Protein AF-A0A2N9HTS5-F1 (afdb_monomer)

Organism: Fagus sylvatica (NCBI:txid28930)

pLDDT: mean 70.41, std 22.9, range [19.31, 98.56]

Nearest PDB structures (foldseek):
  1un8-assembly1_B  TM=7.908E-01  e=9.713E-13  Citrobacter freundii
  3pnl-assembly1_B  TM=9.081E-01  e=1.181E-09  Escherichia coli K-12
  3cr3-assembly1_A  TM=8.955E-01  e=2.548E-07  unclassified
  7w7h-assembly1_A  TM=8.430E-01  e=1.486E-05  Streptococcus suis 05ZYH33
  7w7h-assembly1_B  TM=8.085E-01  e=1.710E-05  Streptococcus suis 05ZYH33

InterPro domains:
  IPR000477 Reverse transcriptase domain [PF00078] (46-147)
  IPR004006 DhaK domain [PF02733] (214-281)
  IPR004006 DhaK domain [PS51481] (187-283)
  IPR004007 DhaL domain [PF02734] (349-524)
  IPR004007 DhaL domain [PS51480] (323-526)
  IPR004007 DhaL domain [SM01120] (349-526)
  IPR036117 DhaL domain superfamily [G3DSA:1.25.40.340] (321-530)
  IPR036117 DhaL domain superfamily [SSF101473] (312-524)
  IPR050861 Dihydroxyacetone Kinase (DAK) [PTHR28629] (215-529)

Foldseek 3Di:
DDDDDDDDDDDVLPVVVLLLVQCVVVVAWWKKKKAQDDQPDPDPPDDDDDPHGDDPLALCVVVVVVVLVVVLVVLQVVCCVVVLFVAGWDQDPVRDTDGDQWDDAPGIIMGIGGLDLSSLLVVVVSVVVSCVVPVGDGDLARMEMETRPDRPPVVSSCVSSVYPYYDPHDDDDPPPPDDDDDDDPCLVVSLVSNVVNDPDDPDAFEKEKEFEAPLAQADLVVSVVSQVVNLCCCCPVVVHHHFHYHTFHPHHNHNHHDIDIHMDGDDPVRVCVLLDADPPPTRPRHNVSDGDGPDPDPDDPPDPPPPDPPQQQADPDADPQLVLQLLLLLLLLVLLLVCLQVLLVLCVLQHVSCLSVLSNQLSVLCVVCVNRFNSQQPLRNLQVSLVSLCVTHDDPLSVL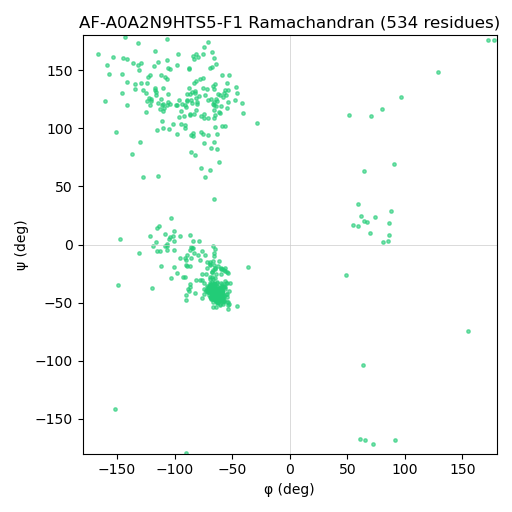SNLLSVQLSVQSVPDPDSDQDLVSSLVSLVSSLVSCCVPVVDDALQQALSLLSVQLSVQLNVCVVVVHDSLVSLLRSLVSLQVSQLCSLVGQHPGDSSVVHDNVSSNVHTRSRSNSNSRSSNSSSVSSCVVPVPPD

Mean predicted aligned error: 19.35 Å

Secondary structure (DSSP, 8-state):
----------HHHHHHHHHHHHHHHHT--EEEEEE----------SS---SS---TT-TTHHHHHHHHHHHHHHHHHHHHHTTSS--EEEEPTTS-EEEE-EEE-SS-EEEEEES-HHHHHHHHHHHHHHHHHHT----GGGEEEEEESS-S-HHHHHHHHT-SEEE-S--TTSSTT------SS-HHHHHHHHHHTS---SS--EEEEE-B-B-SS--HHHHHHHHHHHHHIIIIIS--EEEEE--B-SS--TT-S-B--EEEE--HHHHHHHTS----TT-SS-TT-----S-----PPPP------------SS--HHHHHHHHHHHHHHHHHHHTHHHHHHHHHHHS-S-HHHHHHHHHHHHHHHGGGS-TT-HHHHHHHHHHHHHHH--HHHHHHHHHHHHHHHHHHHT---SS--HHHHHHHHHHHHHHHHHHH---TTSSSTHHHHHHHHHHHHHHHHHT--HHHHHHHHHHHHHHHHHHGGGSPP-SSGGGGS-HHHHTTS--HHHHHHHHHHHHHHHHHHHHHTT--

Solvent-accessible surface area (backbone atoms only — not comparable to full-atom values): 29618 Å² total; per-residue (Å²): 138,83,84,90,83,86,82,88,82,54,68,68,62,45,54,53,44,51,53,52,50,51,37,66,74,67,75,55,57,35,34,35,36,42,36,48,74,67,70,68,46,59,54,69,87,64,104,52,93,77,95,75,53,69,54,94,85,44,53,58,49,67,60,52,45,52,54,53,48,51,54,49,49,54,50,51,53,51,32,30,78,66,67,49,39,69,28,44,75,45,76,48,100,83,77,50,75,47,70,46,43,66,49,86,51,92,65,40,33,40,39,36,34,59,72,41,70,68,37,44,52,44,52,50,49,49,52,53,49,51,28,67,76,68,53,47,58,83,66,46,71,51,32,37,40,37,44,44,68,92,68,76,65,58,67,60,49,34,61,72,63,47,36,78,52,69,48,70,72,78,64,95,75,77,78,78,82,80,80,90,88,89,68,90,85,49,71,71,59,50,54,56,56,50,52,76,74,44,90,82,64,99,61,98,53,47,24,36,41,28,46,39,8,30,18,34,56,40,52,70,68,57,52,51,52,52,45,65,51,47,52,54,46,38,39,71,78,66,66,38,47,59,67,40,72,51,80,48,69,74,57,52,58,72,60,38,63,37,71,46,76,34,55,40,87,40,52,73,70,52,48,54,58,69,52,44,65,45,86,55,94,67,52,88,39,43,77,79,54,69,75,85,72,57,70,77,78,79,81,73,75,77,72,79,77,78,72,73,85,71,75,58,70,53,69,99,67,75,45,76,66,15,50,47,50,50,46,21,51,54,34,17,25,52,42,38,46,72,41,18,67,61,23,19,56,37,16,51,71,40,48,88,33,48,58,11,62,38,48,25,50,22,25,51,41,40,68,71,47,53,83,52,36,47,47,70,38,65,30,59,28,37,39,48,50,20,49,40,25,53,74,63,22,60,73,69,64,17,53,49,52,28,43,29,20,50,33,24,20,56,52,45,61,70,50,93,61,93,68,88,49,68,67,53,54,42,52,15,50,45,42,12,50,54,48,38,32,69,77,66,72,48,57,80,67,24,40,40,38,51,30,4,50,51,46,17,41,52,42,29,47,54,31,54,72,73,65,47,57,64,50,60,23,40,40,56,9,24,53,34,6,41,54,27,11,56,51,24,25,80,38,60,46,74,43,74,65,37,50,81,49,56,71,74,59,37,48,75,39,44,32,39,54,4,45,50,48,16,43,23,49,33,32,18,26,50,45,40,28,74,77,60,59,86,77,126

Radius of gyration: 36.98 Å; Cα contacts (8 Å, |Δi|>4): 814; chains: 1; bounding box: 80×60×96 Å

Structure (mmCIF, N/CA/C/O backbone):
data_AF-A0A2N9HTS5-F1
#
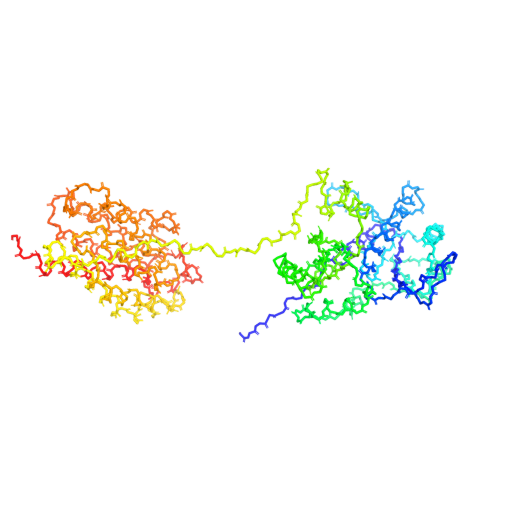_entry.id   AF-A0A2N9HTS5-F1
#
loop_
_atom_site.group_PDB
_atom_site.id
_atom_site.type_symbol
_atom_site.label_atom_id
_atom_site.label_alt_id
_atom_site.label_comp_id
_atom_site.label_asym_id
_atom_site.label_entity_id
_atom_site.label_seq_id
_atom_site.pdbx_PDB_ins_code
_atom_site.Cartn_x
_atom_site.Cartn_y
_atom_site.Cartn_z
_atom_site.occupancy
_atom_site.B_iso_or_equiv
_atom_site.auth_seq_id
_atom_site.auth_comp_id
_atom_site.auth_asym_id
_atom_site.auth_atom_id
_atom_site.pdbx_PDB_model_num
ATOM 1 N N . MET A 1 1 ? -0.034 20.046 -21.349 1.00 21.94 1 MET A N 1
ATOM 2 C CA . MET A 1 1 ? -0.545 18.723 -21.766 1.00 21.94 1 MET A CA 1
ATOM 3 C C . MET A 1 1 ? -0.739 18.780 -23.281 1.00 21.94 1 MET A C 1
ATOM 5 O O . MET A 1 1 ? -1.379 19.745 -23.684 1.00 21.94 1 MET A O 1
ATOM 9 N N . PRO A 1 2 ? -0.237 17.846 -24.115 1.00 30.20 2 PRO A N 1
ATOM 10 C CA . PRO A 1 2 ? 0.604 16.677 -23.808 1.00 30.20 2 PRO A CA 1
ATOM 11 C C . PRO A 1 2 ? 1.909 16.509 -24.653 1.00 30.20 2 PRO A C 1
ATOM 13 O O . PRO A 1 2 ? 1.984 16.982 -25.779 1.00 30.20 2 PRO A O 1
ATOM 16 N N . LEU A 1 3 ? 2.863 15.772 -24.039 1.00 19.31 3 LEU A N 1
ATOM 17 C CA . LEU A 1 3 ? 3.910 14.826 -24.529 1.00 19.31 3 LEU A CA 1
ATOM 18 C C . LEU A 1 3 ? 4.891 15.235 -25.665 1.00 19.31 3 LEU A C 1
ATOM 20 O O . LEU A 1 3 ? 4.472 15.488 -26.782 1.00 19.31 3 LEU A O 1
ATOM 24 N N . LEU A 1 4 ? 6.202 15.415 -25.401 1.00 26.91 4 LEU A N 1
ATOM 25 C CA . LEU A 1 4 ? 7.306 14.432 -25.195 1.00 26.91 4 LEU A CA 1
ATOM 26 C C . LEU A 1 4 ? 7.732 13.683 -26.471 1.00 26.91 4 LEU A C 1
ATOM 28 O O . LEU A 1 4 ? 7.034 12.768 -26.874 1.00 26.91 4 LEU A O 1
ATOM 32 N N . GLU A 1 5 ? 8.939 13.964 -26.982 1.00 22.83 5 GLU A N 1
ATOM 33 C CA . GLU A 1 5 ? 9.781 12.997 -27.711 1.00 22.83 5 GLU A CA 1
ATOM 34 C C . GLU A 1 5 ? 11.263 13.375 -27.512 1.00 22.83 5 GLU A C 1
ATOM 36 O O . GLU A 1 5 ? 11.799 14.294 -28.128 1.00 22.83 5 GLU A O 1
ATOM 41 N N . GLY A 1 6 ? 11.907 12.708 -26.549 1.00 23.67 6 GLY A N 1
ATOM 42 C CA . GLY A 1 6 ? 13.332 12.848 -26.267 1.00 23.67 6 GLY A CA 1
ATOM 43 C C . GLY A 1 6 ? 14.150 12.143 -27.341 1.00 23.67 6 GLY A C 1
ATOM 44 O O . GLY A 1 6 ? 14.166 10.914 -27.402 1.00 23.67 6 GLY A O 1
ATOM 45 N N . GLY A 1 7 ? 14.819 12.932 -28.178 1.00 26.81 7 GLY A N 1
ATOM 46 C CA . GLY A 1 7 ? 15.784 12.449 -29.155 1.00 26.81 7 GLY A CA 1
ATOM 47 C C . GLY A 1 7 ? 17.000 11.848 -28.459 1.00 26.81 7 GLY A C 1
ATOM 48 O O . GLY A 1 7 ? 17.703 12.530 -27.714 1.00 26.81 7 GLY A O 1
ATOM 49 N N . LYS A 1 8 ? 17.259 10.569 -28.718 1.00 32.41 8 LYS A N 1
ATOM 50 C CA . LYS A 1 8 ? 18.563 9.967 -28.481 1.00 32.41 8 LYS A CA 1
ATOM 51 C C . LYS A 1 8 ? 19.318 9.953 -29.810 1.00 32.41 8 LYS A C 1
ATOM 53 O O . LYS A 1 8 ? 19.107 9.116 -30.675 1.00 32.41 8 LYS A O 1
ATOM 58 N N . ILE A 1 9 ? 20.133 10.981 -29.986 1.00 38.44 9 ILE A N 1
ATOM 59 C CA . ILE A 1 9 ? 21.164 11.106 -31.016 1.00 38.44 9 ILE A CA 1
ATOM 60 C C . ILE A 1 9 ? 22.385 11.525 -30.215 1.00 38.44 9 ILE A C 1
ATOM 62 O O . ILE A 1 9 ? 22.515 12.723 -30.027 1.00 38.44 9 ILE A O 1
ATOM 66 N N . LEU A 1 10 ? 23.221 10.640 -29.658 1.00 40.00 10 LEU A N 1
ATOM 67 C CA . LEU A 1 10 ? 24.468 11.147 -29.054 1.00 40.00 10 LEU A CA 1
ATOM 68 C C . LEU A 1 10 ? 25.689 10.215 -29.082 1.00 40.00 10 LEU A C 1
ATOM 70 O O . LEU A 1 10 ? 26.760 10.753 -29.300 1.00 40.00 10 LEU A O 1
ATOM 74 N N . ASP A 1 11 ? 25.632 8.884 -28.968 1.00 35.09 11 ASP A N 1
ATOM 75 C CA . ASP A 1 11 ? 26.874 8.170 -28.580 1.00 35.09 11 ASP A CA 1
ATOM 76 C C . ASP A 1 11 ? 27.893 7.872 -29.705 1.00 35.09 11 ASP A C 1
ATOM 78 O O . ASP A 1 11 ? 29.091 8.067 -29.505 1.00 35.09 11 ASP A O 1
ATOM 82 N N . SER A 1 12 ? 27.485 7.455 -30.910 1.00 37.75 12 SER A N 1
ATOM 83 C CA . SER A 1 12 ? 28.429 7.254 -32.037 1.00 37.75 12 SER A CA 1
ATOM 84 C C . SER A 1 12 ? 28.965 8.565 -32.586 1.00 37.75 12 SER A C 1
ATOM 86 O O . SER A 1 12 ? 30.145 8.659 -32.920 1.00 37.75 12 SER A O 1
ATOM 88 N N . VAL A 1 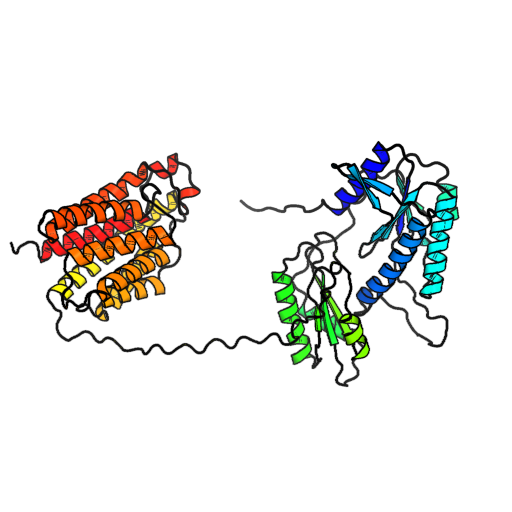13 ? 28.098 9.579 -32.642 1.00 40.84 13 VAL A N 1
ATOM 89 C CA . VAL A 1 13 ? 28.485 10.943 -32.981 1.00 40.84 13 VAL A CA 1
ATOM 90 C C . VAL A 1 13 ? 29.450 11.451 -31.921 1.00 40.84 13 VAL A C 1
ATOM 92 O O . VAL A 1 13 ? 30.480 11.966 -32.315 1.00 40.84 13 VAL A O 1
ATOM 95 N N . LEU A 1 14 ? 29.223 11.228 -30.617 1.00 38.31 14 LEU A N 1
ATOM 96 C CA . LEU A 1 14 ? 30.184 11.615 -29.576 1.00 38.31 14 LEU A CA 1
ATOM 97 C C . LEU A 1 14 ? 31.524 10.901 -29.710 1.00 38.31 14 LEU A C 1
ATOM 99 O O . LEU A 1 14 ? 32.542 11.570 -29.649 1.00 38.31 14 LEU A O 1
ATOM 103 N N . ILE A 1 15 ? 31.551 9.575 -29.870 1.00 45.81 15 ILE A N 1
ATOM 104 C CA . ILE A 1 15 ? 32.814 8.819 -29.908 1.00 45.81 15 ILE A CA 1
ATOM 105 C C . ILE A 1 15 ? 33.624 9.212 -31.141 1.00 45.81 15 ILE A C 1
ATOM 107 O O . ILE A 1 15 ? 34.814 9.497 -31.026 1.00 45.81 15 ILE A O 1
ATOM 111 N N . VAL A 1 16 ? 32.986 9.285 -32.313 1.00 49.00 16 VAL A N 1
ATOM 112 C CA . VAL A 1 16 ? 33.647 9.741 -33.541 1.00 49.00 16 VAL A CA 1
ATOM 113 C C . VAL A 1 16 ? 34.052 11.212 -33.409 1.00 49.00 16 VAL A C 1
ATOM 115 O O . VAL A 1 16 ? 35.166 11.554 -33.782 1.00 49.00 16 VAL A O 1
ATOM 118 N N . ASN A 1 17 ? 33.221 12.069 -32.813 1.00 50.06 17 ASN A N 1
ATOM 119 C CA . ASN A 1 17 ? 33.523 13.486 -32.595 1.00 50.06 17 ASN A CA 1
ATOM 120 C C . ASN A 1 17 ? 34.674 13.694 -31.600 1.00 50.06 17 ASN A C 1
ATOM 122 O O . ASN A 1 17 ? 35.537 14.508 -31.873 1.00 50.06 17 ASN A O 1
ATOM 126 N N . GLU A 1 18 ? 34.761 12.933 -30.509 1.00 52.53 18 GLU A N 1
ATOM 127 C CA . GLU A 1 18 ? 35.892 12.965 -29.569 1.00 52.53 18 GLU A CA 1
ATOM 128 C C . GLU A 1 18 ? 37.174 12.425 -30.216 1.00 52.53 18 GLU A C 1
ATOM 130 O O . GLU A 1 18 ? 38.250 12.986 -30.016 1.00 52.53 18 GLU A O 1
ATOM 135 N N . CYS A 1 19 ? 37.080 11.387 -31.060 1.00 52.00 19 CYS A N 1
ATOM 136 C CA . CYS A 1 19 ? 38.217 10.918 -31.859 1.00 52.00 19 CYS A CA 1
ATOM 137 C C . CYS A 1 19 ? 38.699 12.009 -32.832 1.00 52.00 19 CYS A C 1
ATOM 139 O O . CYS A 1 19 ? 39.893 12.296 -32.892 1.00 52.00 19 CYS A O 1
ATOM 141 N N . LEU A 1 20 ? 37.779 12.646 -33.565 1.00 55.34 20 LEU A N 1
ATOM 142 C CA . LEU A 1 20 ? 38.071 13.712 -34.531 1.00 55.34 20 LEU A CA 1
ATOM 143 C C . LEU A 1 20 ? 38.601 14.983 -33.849 1.00 55.34 20 LEU A C 1
ATOM 145 O O . LEU A 1 20 ? 39.572 15.576 -34.315 1.00 55.34 20 LEU A O 1
ATOM 149 N N . ASP A 1 21 ? 38.009 15.384 -32.728 1.00 51.75 21 ASP A N 1
ATOM 150 C CA . ASP A 1 21 ? 38.405 16.554 -31.943 1.00 51.75 21 ASP A CA 1
ATOM 151 C C . ASP A 1 21 ? 39.772 16.337 -31.271 1.00 51.75 21 ASP A C 1
ATOM 153 O O . ASP A 1 21 ? 40.621 17.231 -31.270 1.00 51.75 21 ASP A O 1
ATOM 157 N N . SER A 1 22 ? 40.064 15.119 -30.798 1.00 53.50 22 SER A N 1
ATOM 158 C CA . SER A 1 22 ? 41.403 14.740 -30.322 1.00 53.50 22 SER A CA 1
ATOM 159 C C . SER A 1 22 ? 42.460 14.843 -31.435 1.00 53.50 22 SER A C 1
ATOM 161 O O . SER A 1 22 ? 43.549 15.381 -31.209 1.00 53.50 22 SER A O 1
ATOM 163 N N . ILE A 1 23 ? 42.126 14.423 -32.663 1.00 53.28 23 ILE A N 1
ATOM 164 C CA . ILE A 1 23 ? 43.003 14.540 -33.841 1.00 53.28 23 ILE A CA 1
ATOM 165 C C . ILE A 1 23 ? 43.274 16.016 -34.165 1.00 53.28 23 ILE A C 1
ATOM 167 O O . ILE A 1 23 ? 44.439 16.419 -34.233 1.00 53.28 23 ILE A O 1
ATOM 171 N N . LEU A 1 24 ? 42.230 16.847 -34.256 1.00 53.59 24 LEU A N 1
ATOM 172 C CA . LEU A 1 24 ? 42.357 18.285 -34.524 1.00 53.59 24 LEU A CA 1
ATOM 173 C C . LEU A 1 24 ? 43.201 19.004 -33.457 1.00 53.59 24 LEU A C 1
ATOM 175 O O . LEU A 1 24 ? 44.058 19.827 -33.790 1.00 53.59 24 LEU A O 1
ATOM 179 N N . LYS A 1 25 ? 43.025 18.652 -32.176 1.00 51.22 25 LYS A N 1
ATOM 180 C CA . LYS A 1 25 ? 43.797 19.210 -31.050 1.00 51.22 25 LYS A CA 1
ATOM 181 C C . LYS A 1 25 ? 45.264 18.765 -31.042 1.00 51.22 25 LYS A C 1
ATOM 183 O O . LYS A 1 25 ? 46.124 19.518 -30.587 1.00 51.22 25 LYS A O 1
ATOM 188 N N . SER A 1 26 ? 45.570 17.574 -31.561 1.00 52.53 26 SER A N 1
ATOM 189 C CA . SER A 1 26 ? 46.931 17.014 -31.607 1.00 52.53 26 SER A CA 1
ATOM 190 C C . SER A 1 26 ? 47.816 17.555 -32.745 1.00 52.53 26 SER A C 1
ATOM 192 O O . SER A 1 26 ? 49.012 17.267 -32.761 1.00 52.53 26 SER A O 1
ATOM 194 N N . ARG A 1 27 ? 47.256 18.331 -33.692 1.00 49.09 27 ARG A N 1
ATOM 195 C CA . ARG A 1 27 ? 47.906 18.778 -34.948 1.00 49.09 27 ARG A CA 1
ATOM 196 C C . ARG A 1 27 ? 48.463 17.639 -35.822 1.00 49.09 27 ARG A C 1
ATOM 198 O O . ARG A 1 27 ? 49.272 17.897 -36.711 1.00 49.09 27 ARG A O 1
ATOM 205 N N . SER A 1 28 ? 48.043 16.396 -35.587 1.00 48.69 28 SER A N 1
ATOM 206 C CA . SER A 1 28 ? 48.378 15.262 -36.450 1.00 48.69 28 SER A CA 1
ATOM 207 C C . SER A 1 28 ? 47.412 15.201 -37.640 1.00 48.69 28 SER A C 1
ATOM 209 O O . SER A 1 28 ? 46.222 15.476 -37.502 1.00 48.69 28 SER A O 1
ATOM 211 N N . LEU A 1 29 ? 47.937 14.905 -38.832 1.00 50.59 29 LEU A N 1
ATOM 212 C CA . LEU A 1 29 ? 47.158 14.789 -40.068 1.00 50.59 29 LEU A CA 1
ATOM 213 C C . LEU A 1 29 ? 46.667 13.341 -40.218 1.00 50.59 29 LEU A C 1
ATOM 215 O O . LEU A 1 29 ? 47.479 12.414 -40.218 1.00 50.59 29 LEU A O 1
ATOM 219 N N . GLY A 1 30 ? 45.353 13.135 -40.335 1.00 53.59 30 GLY A N 1
ATOM 220 C CA . GLY A 1 30 ? 44.742 11.803 -40.348 1.00 53.59 30 GLY A CA 1
ATOM 221 C C . GLY A 1 30 ? 43.744 11.601 -41.486 1.00 53.59 30 GLY A C 1
ATOM 222 O O . GLY A 1 30 ? 43.150 12.547 -41.999 1.00 53.59 30 GLY A O 1
ATOM 223 N N . CYS A 1 31 ? 43.545 10.349 -41.888 1.00 52.56 31 CYS A N 1
ATOM 224 C CA . CYS A 1 31 ? 42.486 9.945 -42.807 1.00 52.56 31 CYS A CA 1
ATOM 225 C C . CYS A 1 31 ? 41.618 8.872 -42.139 1.00 52.56 31 CYS A C 1
ATOM 227 O O . CYS A 1 31 ? 42.100 8.024 -41.390 1.00 52.56 31 CYS A O 1
ATOM 229 N N . CYS A 1 32 ? 40.318 8.907 -42.404 1.00 50.09 32 CYS A N 1
ATOM 230 C CA . CYS A 1 32 ? 39.393 7.849 -42.028 1.00 50.09 32 CYS A CA 1
ATOM 231 C C . CYS A 1 32 ? 38.821 7.256 -43.312 1.00 50.09 32 CYS A C 1
ATOM 233 O O . CYS A 1 32 ? 38.440 7.982 -44.224 1.00 50.09 32 CYS A O 1
ATOM 235 N N . VAL A 1 33 ? 38.764 5.935 -43.415 1.00 53.84 33 VAL A N 1
ATOM 236 C CA . VAL A 1 33 ? 38.045 5.279 -44.508 1.00 53.84 33 VAL A CA 1
ATOM 237 C C . VAL A 1 33 ? 36.769 4.701 -43.943 1.00 53.84 33 VAL A C 1
ATOM 239 O O . VAL A 1 33 ? 36.800 3.844 -43.057 1.00 53.84 33 VAL A O 1
ATOM 242 N N . LYS A 1 34 ? 35.649 5.167 -44.490 1.00 51.81 34 LYS A N 1
ATOM 243 C CA . LYS A 1 34 ? 34.355 4.539 -44.308 1.00 51.81 34 LYS A CA 1
ATOM 244 C C . LYS A 1 34 ? 34.237 3.408 -45.321 1.00 51.81 34 LYS A C 1
ATOM 246 O O . LYS A 1 34 ? 34.198 3.605 -46.536 1.00 51.81 34 LYS A O 1
ATOM 251 N N . LEU A 1 35 ? 34.220 2.199 -44.791 1.00 52.44 35 LEU A N 1
ATOM 252 C CA . LEU A 1 35 ? 34.059 0.970 -45.535 1.00 52.44 35 LEU A CA 1
ATOM 253 C C . LEU A 1 35 ? 32.613 0.494 -45.382 1.00 52.44 35 LEU A C 1
ATOM 255 O O . LEU A 1 35 ? 32.267 -0.108 -44.370 1.00 52.44 35 LEU A O 1
ATOM 259 N N . SER A 1 36 ? 31.786 0.682 -46.406 1.00 41.44 36 SER A N 1
ATOM 260 C CA . SER A 1 36 ? 30.490 0.002 -46.473 1.00 41.44 36 SER A CA 1
ATOM 261 C C . SER A 1 36 ? 30.693 -1.395 -47.069 1.00 41.44 36 SER A C 1
ATOM 263 O O . SER A 1 36 ? 30.777 -1.577 -48.291 1.00 41.44 36 SER A O 1
ATOM 265 N N . LEU A 1 37 ? 30.818 -2.408 -46.204 1.00 40.25 37 LEU A N 1
ATOM 266 C CA . LEU A 1 37 ? 30.937 -3.809 -46.617 1.00 40.25 37 LEU A CA 1
ATOM 267 C C . LEU A 1 37 ? 29.579 -4.328 -47.087 1.00 40.25 37 LEU A C 1
ATOM 269 O O . LEU A 1 37 ? 28.824 -4.944 -46.342 1.00 40.25 37 LEU A O 1
ATOM 273 N N . VAL A 1 38 ? 29.280 -4.139 -48.369 1.00 36.50 38 VAL A N 1
ATOM 274 C CA . VAL A 1 38 ? 28.175 -4.867 -48.993 1.00 36.50 38 VAL A CA 1
ATOM 275 C C . VAL A 1 38 ? 28.703 -6.203 -49.492 1.00 36.50 38 VAL A C 1
ATOM 277 O O . VAL A 1 38 ? 29.476 -6.238 -50.450 1.00 36.50 38 VAL A O 1
ATOM 280 N N . TYR A 1 39 ? 28.253 -7.299 -48.875 1.00 41.16 39 TYR A N 1
ATOM 281 C CA . TYR A 1 39 ? 28.442 -8.670 -49.365 1.00 41.16 39 TYR A CA 1
ATOM 282 C C . TYR A 1 39 ? 27.615 -8.889 -50.640 1.00 41.16 39 TYR A C 1
ATOM 284 O O . TYR A 1 39 ? 26.670 -9.667 -50.680 1.00 41.16 39 TYR A O 1
ATOM 292 N N . ALA A 1 40 ? 27.944 -8.166 -51.704 1.00 31.98 40 ALA A N 1
ATOM 293 C CA . ALA A 1 40 ? 27.515 -8.512 -53.042 1.00 31.98 40 ALA A CA 1
ATOM 294 C C . ALA A 1 40 ? 28.609 -9.414 -53.615 1.00 31.98 40 ALA A C 1
ATOM 296 O O . ALA A 1 40 ? 29.662 -8.932 -54.016 1.00 31.98 40 ALA A O 1
ATOM 297 N N . GLU A 1 41 ? 28.321 -10.716 -53.638 1.00 32.78 41 GLU A N 1
ATOM 298 C CA . GLU A 1 41 ? 29.065 -11.763 -54.352 1.00 32.78 41 GLU A CA 1
ATOM 299 C C . GLU A 1 41 ? 30.206 -12.464 -53.587 1.00 32.78 41 GLU A C 1
ATOM 301 O O . GLU A 1 41 ? 31.378 -12.426 -53.968 1.00 32.78 41 GLU A O 1
ATOM 306 N N . MET A 1 42 ? 29.838 -13.264 -52.578 1.00 33.00 42 MET A N 1
ATOM 307 C CA . MET A 1 42 ? 30.539 -14.536 -52.353 1.00 33.00 42 MET A CA 1
ATOM 308 C C . MET A 1 42 ? 30.320 -15.434 -53.581 1.00 33.00 42 MET A C 1
ATOM 310 O O . MET A 1 42 ? 29.304 -16.119 -53.680 1.00 33.00 42 MET A O 1
ATOM 314 N N . PHE A 1 43 ? 31.254 -15.419 -54.533 1.00 31.75 43 PHE A N 1
ATOM 315 C CA . PHE A 1 43 ? 31.411 -16.523 -55.479 1.00 31.75 43 PHE A CA 1
ATOM 316 C C . PHE A 1 43 ? 32.484 -17.462 -54.924 1.00 31.75 43 PHE A C 1
ATOM 318 O O . PHE A 1 43 ? 33.642 -17.047 -54.854 1.00 31.75 43 PHE A O 1
ATOM 325 N N . PRO A 1 44 ? 32.156 -18.711 -54.552 1.00 32.12 44 PRO A N 1
ATOM 326 C CA . PRO A 1 44 ? 33.186 -19.702 -54.292 1.00 32.12 44 PRO A CA 1
ATOM 327 C C . PRO A 1 44 ? 33.899 -19.987 -55.618 1.00 32.12 44 PRO A C 1
ATOM 329 O O . PRO A 1 44 ? 33.329 -20.576 -56.534 1.00 32.12 44 PRO A O 1
ATOM 332 N N . SER A 1 45 ? 35.145 -19.542 -55.771 1.00 31.16 45 SER A N 1
ATOM 333 C CA . SER A 1 45 ? 35.987 -20.031 -56.862 1.00 31.16 45 SER A CA 1
ATOM 334 C C . SER A 1 45 ? 36.637 -21.347 -56.425 1.00 31.16 45 SER A C 1
ATOM 336 O O . SER A 1 45 ? 37.681 -21.326 -55.777 1.00 31.16 45 SER A O 1
ATOM 338 N N . GLY A 1 46 ? 36.000 -22.476 -56.768 1.00 43.47 46 GLY A N 1
ATOM 339 C CA . GLY A 1 46 ? 36.509 -23.844 -56.567 1.00 43.47 46 GLY A CA 1
ATOM 340 C C . GLY A 1 46 ? 35.539 -24.805 -55.855 1.00 43.47 46 GLY A C 1
ATOM 341 O O . GLY A 1 46 ? 34.754 -24.378 -55.016 1.00 43.47 46 GLY A O 1
ATOM 342 N N . PHE A 1 47 ? 35.628 -26.098 -56.220 1.00 33.03 47 PHE A N 1
ATOM 343 C CA . PHE A 1 47 ? 34.937 -27.332 -55.752 1.00 33.03 47 PHE A CA 1
ATOM 344 C C . PHE A 1 47 ? 33.397 -27.343 -55.612 1.00 33.03 47 PHE A C 1
ATOM 346 O O . PHE A 1 47 ? 32.796 -28.399 -55.790 1.00 33.03 47 PHE A O 1
ATOM 353 N N . PHE A 1 48 ? 32.736 -26.208 -55.383 1.00 31.83 48 PHE A N 1
ATOM 354 C CA . PHE A 1 48 ? 31.278 -26.085 -55.317 1.00 31.83 48 PHE A CA 1
ATOM 355 C C . PHE A 1 48 ? 30.777 -25.085 -56.366 1.00 31.83 48 PHE A C 1
ATOM 357 O O . PHE A 1 48 ? 31.139 -23.911 -56.339 1.00 31.83 48 PHE A O 1
ATOM 364 N N . GLN A 1 49 ? 29.919 -25.533 -57.288 1.00 26.16 49 GLN A N 1
ATOM 365 C CA . GLN A 1 49 ? 29.154 -24.632 -58.155 1.00 26.16 49 GLN A CA 1
ATOM 366 C C . GLN A 1 49 ? 27.928 -24.116 -57.389 1.00 26.16 49 GLN A C 1
ATOM 368 O O . GLN A 1 49 ? 27.048 -24.902 -57.042 1.00 26.16 49 GLN A O 1
ATOM 373 N N . SER A 1 50 ? 27.852 -22.805 -57.137 1.00 35.16 50 SER A N 1
ATOM 374 C CA . SER A 1 50 ? 26.647 -22.152 -56.608 1.00 35.16 50 SER A CA 1
ATOM 375 C C . SER A 1 50 ? 25.952 -21.332 -57.699 1.00 35.16 50 SER A C 1
ATOM 377 O O . SER A 1 50 ? 26.600 -20.719 -58.546 1.00 35.16 50 SER A O 1
ATOM 379 N N . TYR A 1 51 ? 24.615 -21.328 -57.689 1.00 32.84 51 TYR A N 1
ATOM 380 C CA . TYR A 1 51 ? 23.809 -20.672 -58.725 1.00 32.84 51 TYR A CA 1
ATOM 381 C C . TYR A 1 51 ? 23.362 -19.241 -58.348 1.00 32.84 51 TYR A C 1
ATOM 383 O O . TYR A 1 51 ? 22.899 -18.523 -59.233 1.00 32.84 51 TYR A O 1
ATOM 391 N N . ARG A 1 52 ? 23.508 -18.800 -57.077 1.00 34.88 52 ARG A N 1
ATOM 392 C CA . ARG A 1 52 ? 23.258 -17.421 -56.567 1.00 34.88 52 ARG A CA 1
ATOM 393 C C . ARG A 1 52 ? 24.042 -17.150 -55.261 1.00 34.88 52 ARG A C 1
ATOM 395 O O . ARG A 1 52 ? 24.221 -18.074 -54.475 1.00 34.88 52 ARG A O 1
ATOM 402 N N . GLY A 1 53 ? 24.494 -15.909 -55.029 1.00 36.84 53 GLY A N 1
ATOM 403 C CA . GLY A 1 53 ? 25.227 -15.485 -53.815 1.00 36.84 53 GLY A CA 1
ATOM 404 C C . GLY A 1 53 ? 24.334 -15.100 -52.618 1.00 36.84 53 GLY A C 1
ATOM 405 O O . GLY A 1 53 ? 23.145 -14.830 -52.804 1.00 36.84 53 GLY A O 1
ATOM 406 N N . LEU A 1 54 ? 24.922 -15.064 -51.410 1.00 38.81 54 LEU A N 1
ATOM 407 C CA . LEU A 1 54 ? 24.277 -14.665 -50.142 1.00 38.81 54 LEU A CA 1
ATOM 408 C C . LEU A 1 54 ? 23.655 -13.264 -50.251 1.00 38.81 54 LEU A C 1
ATOM 410 O O . LEU A 1 54 ? 24.319 -12.320 -50.679 1.00 38.81 54 LEU A O 1
ATOM 414 N N . ARG A 1 55 ? 22.377 -13.130 -49.883 1.00 39.91 55 ARG A N 1
ATOM 415 C CA . ARG A 1 55 ? 21.649 -11.851 -49.863 1.00 39.91 55 ARG A CA 1
ATOM 416 C C . ARG A 1 55 ? 21.472 -11.372 -48.422 1.00 39.91 55 ARG A C 1
ATOM 418 O O . ARG A 1 55 ? 21.367 -12.183 -47.505 1.00 39.91 55 ARG A O 1
ATOM 425 N N . GLN A 1 56 ? 21.373 -10.052 -48.247 1.00 34.56 56 GLN A N 1
ATOM 426 C CA . GLN A 1 56 ? 20.800 -9.432 -47.045 1.00 34.56 56 GLN A CA 1
ATOM 427 C C . GLN A 1 56 ? 19.477 -10.167 -46.726 1.00 34.56 56 GLN A C 1
ATOM 429 O O . GLN A 1 56 ? 18.732 -10.448 -47.666 1.00 34.56 56 GLN A O 1
ATOM 434 N N . PHE A 1 57 ? 19.223 -10.512 -45.455 1.00 36.62 57 PHE A N 1
ATOM 435 C CA . PHE A 1 57 ? 18.099 -11.346 -44.961 1.00 36.62 57 PHE A CA 1
ATOM 436 C C . PHE A 1 57 ? 18.276 -12.883 -44.957 1.00 36.62 57 PHE A C 1
ATOM 438 O O . PHE A 1 57 ? 17.321 -13.591 -44.641 1.00 36.62 57 PHE A O 1
ATOM 445 N N . ASP A 1 58 ? 19.471 -13.421 -45.227 1.00 44.25 58 ASP A N 1
ATOM 446 C CA . ASP A 1 58 ? 19.760 -14.837 -44.933 1.00 44.25 58 ASP A CA 1
ATOM 447 C C . ASP A 1 58 ? 19.942 -15.056 -43.408 1.00 44.25 58 ASP A C 1
ATOM 449 O O . ASP A 1 58 ? 20.737 -14.334 -42.791 1.00 44.25 58 ASP A O 1
ATOM 453 N N . PRO A 1 59 ? 19.254 -16.033 -42.778 1.00 42.22 59 PRO A N 1
ATOM 454 C CA . PRO A 1 59 ? 19.366 -16.324 -41.343 1.00 42.22 59 PRO A CA 1
ATOM 455 C C . PRO A 1 59 ? 20.795 -16.619 -40.848 1.00 42.22 59 PRO A C 1
ATOM 457 O O . PRO A 1 59 ? 21.068 -16.433 -39.661 1.00 42.22 59 PRO A O 1
ATOM 460 N N . GLN A 1 60 ? 21.720 -17.040 -41.723 1.00 45.91 60 GLN A N 1
ATOM 461 C CA . GLN A 1 60 ? 23.134 -17.276 -41.380 1.00 45.91 60 GLN A CA 1
ATOM 462 C C . GLN A 1 60 ? 24.033 -16.039 -41.562 1.00 45.91 60 GLN A C 1
ATOM 464 O O . GLN A 1 60 ? 25.161 -16.012 -41.059 1.00 45.91 60 GLN A O 1
ATOM 469 N N . SER A 1 61 ? 23.548 -15.000 -42.250 1.00 54.09 61 SER A N 1
ATOM 470 C CA . SER A 1 61 ? 24.330 -13.811 -42.614 1.00 54.09 61 SER A CA 1
ATOM 471 C C . SER A 1 61 ? 24.930 -13.059 -41.416 1.00 54.09 61 SER A C 1
ATOM 473 O O . SER A 1 61 ? 26.079 -12.640 -41.540 1.00 54.09 61 SER A O 1
ATOM 475 N N . PRO A 1 62 ? 24.249 -12.882 -40.262 1.00 51.00 62 PRO A N 1
ATOM 476 C CA . PRO A 1 62 ? 24.811 -12.114 -39.145 1.00 51.00 62 PRO A CA 1
ATOM 477 C C . PRO A 1 62 ? 25.952 -12.832 -38.410 1.00 51.00 62 PRO A C 1
ATOM 479 O O . PRO A 1 62 ? 26.918 -12.198 -37.997 1.00 51.00 62 PRO A O 1
ATOM 482 N N . LEU A 1 63 ? 25.883 -14.160 -38.264 1.00 52.41 63 LEU A N 1
ATOM 483 C CA . LEU A 1 63 ? 26.945 -14.928 -37.605 1.00 52.41 63 LEU A CA 1
ATOM 484 C C . LEU A 1 63 ? 28.178 -15.054 -38.506 1.00 52.41 63 LEU A C 1
ATOM 486 O O . LEU A 1 63 ? 29.302 -14.868 -38.043 1.00 52.41 63 LEU A O 1
ATOM 490 N N . LEU A 1 64 ? 27.967 -15.323 -39.800 1.00 57.66 64 LEU A N 1
ATOM 491 C CA . LEU A 1 64 ? 29.043 -15.295 -40.790 1.00 57.66 64 LEU A CA 1
ATOM 492 C C . LEU A 1 64 ? 29.681 -13.906 -40.852 1.00 57.66 64 LEU A C 1
ATOM 494 O O . LEU A 1 64 ? 30.902 -13.815 -40.886 1.00 57.66 64 LEU A O 1
ATOM 498 N N . PHE A 1 65 ? 28.883 -12.838 -40.775 1.00 58.97 65 PHE A N 1
ATOM 499 C CA . PHE A 1 65 ? 29.387 -11.471 -40.675 1.00 58.97 65 PHE A CA 1
ATOM 500 C C . PHE A 1 65 ? 30.287 -11.283 -39.453 1.00 58.97 65 PHE A C 1
ATOM 502 O O . PHE A 1 65 ? 31.401 -10.806 -39.620 1.00 58.97 65 PHE A O 1
ATOM 509 N N . ILE A 1 66 ? 29.867 -11.712 -38.256 1.00 58.34 66 ILE A N 1
ATOM 510 C CA . ILE A 1 66 ? 30.683 -11.608 -37.033 1.00 58.34 66 ILE A CA 1
ATOM 511 C C . ILE A 1 66 ? 32.008 -12.359 -37.189 1.00 58.34 66 ILE A C 1
ATOM 513 O O . ILE A 1 66 ? 33.058 -11.812 -36.875 1.00 58.34 66 ILE A O 1
ATOM 517 N N . ILE A 1 67 ? 31.984 -13.588 -37.710 1.00 65.06 67 ILE A N 1
ATOM 518 C CA . ILE A 1 67 ? 33.200 -14.393 -37.906 1.00 65.06 67 ILE A CA 1
ATOM 519 C C . ILE A 1 67 ? 34.135 -13.736 -38.931 1.00 65.06 67 ILE A C 1
ATOM 521 O O . ILE A 1 67 ? 35.348 -13.669 -38.727 1.00 65.06 67 ILE A O 1
ATOM 525 N N . VAL A 1 68 ? 33.577 -13.241 -40.036 1.00 68.19 68 VAL A N 1
ATOM 526 C CA . VAL A 1 68 ? 34.331 -12.577 -41.104 1.00 68.19 68 VAL A CA 1
ATOM 527 C C . VAL A 1 68 ? 34.912 -11.247 -40.616 1.00 68.19 68 VAL A C 1
ATOM 529 O O . VAL A 1 68 ? 36.072 -10.945 -40.887 1.00 68.19 68 VAL A O 1
ATOM 532 N N . ILE A 1 69 ? 34.148 -10.469 -39.858 1.00 67.19 69 ILE A N 1
ATOM 533 C CA . ILE A 1 69 ? 34.588 -9.197 -39.289 1.00 67.19 69 ILE A CA 1
ATOM 534 C C . ILE A 1 69 ? 35.610 -9.389 -38.166 1.00 67.19 69 ILE A C 1
ATOM 536 O O . ILE A 1 69 ? 36.578 -8.639 -38.110 1.00 67.19 69 ILE A O 1
ATOM 540 N N . GLU A 1 70 ? 35.479 -10.422 -37.338 1.00 70.56 70 GLU A N 1
ATOM 541 C CA . GLU A 1 70 ? 36.501 -10.803 -36.356 1.00 70.56 70 GLU A CA 1
ATOM 542 C C . GLU A 1 70 ? 37.824 -11.173 -37.051 1.00 70.56 70 GLU A C 1
ATOM 544 O O . GLU A 1 70 ? 38.904 -10.789 -36.602 1.00 70.56 70 GLU A O 1
ATOM 549 N N . ALA A 1 71 ? 37.768 -11.863 -38.197 1.00 72.94 71 ALA A N 1
ATOM 550 C CA . ALA A 1 71 ? 38.962 -12.137 -38.995 1.00 72.94 71 ALA A CA 1
ATOM 551 C C . ALA A 1 71 ? 39.601 -10.851 -39.555 1.00 72.94 71 ALA A C 1
ATOM 553 O O . ALA A 1 71 ? 40.828 -10.734 -39.547 1.00 72.94 71 ALA A O 1
ATOM 554 N N . LEU A 1 72 ? 38.796 -9.877 -40.003 1.00 76.94 72 LEU A N 1
ATOM 555 C CA . LEU A 1 72 ? 39.288 -8.563 -40.437 1.00 76.94 72 LEU A CA 1
ATOM 556 C C . LEU A 1 72 ? 39.926 -7.793 -39.274 1.00 76.94 72 LEU A C 1
ATOM 558 O O . LEU A 1 72 ? 41.033 -7.278 -39.424 1.00 76.94 72 LEU A O 1
ATOM 562 N N . SER A 1 73 ? 39.256 -7.773 -38.120 1.00 76.31 73 SER A N 1
ATOM 563 C CA . SER A 1 73 ? 39.731 -7.140 -36.887 1.00 76.31 73 SER A CA 1
ATOM 564 C C . SER A 1 73 ? 41.119 -7.656 -36.507 1.00 76.31 73 SER A C 1
ATOM 566 O O . SER A 1 73 ? 42.063 -6.877 -36.387 1.00 76.31 73 SER A O 1
ATOM 568 N N . ARG A 1 74 ? 41.314 -8.982 -36.490 1.00 79.38 74 ARG A N 1
ATOM 569 C CA . ARG A 1 74 ? 42.619 -9.597 -36.188 1.00 79.38 74 ARG A CA 1
ATOM 570 C C . ARG A 1 74 ? 43.718 -9.269 -37.195 1.00 79.38 74 ARG A C 1
ATOM 572 O O . ARG A 1 74 ? 44.892 -9.222 -36.825 1.00 79.38 74 ARG A O 1
ATOM 579 N N . LEU A 1 75 ? 43.384 -9.088 -38.474 1.00 79.75 75 LEU A N 1
ATOM 580 C CA . LEU A 1 75 ? 44.367 -8.668 -39.480 1.00 79.75 75 LEU A CA 1
ATOM 581 C C . LEU A 1 75 ? 44.783 -7.209 -39.272 1.00 79.75 75 LEU A C 1
ATOM 583 O O . LEU A 1 75 ? 45.969 -6.900 -39.385 1.00 79.75 75 LEU A O 1
ATOM 587 N N . LEU A 1 76 ? 43.831 -6.339 -38.929 1.00 79.44 76 LEU A N 1
ATOM 588 C CA . LEU A 1 76 ? 44.100 -4.942 -38.596 1.00 79.44 76 LEU A CA 1
ATOM 589 C C . LEU A 1 76 ? 44.920 -4.832 -37.306 1.00 79.44 76 LEU A C 1
ATOM 591 O O . LEU A 1 76 ? 45.926 -4.133 -37.297 1.00 79.44 76 LEU A O 1
ATOM 595 N N . GLU A 1 77 ? 44.585 -5.584 -36.257 1.00 78.00 77 GLU A N 1
ATOM 596 C CA . GLU A 1 77 ? 45.369 -5.644 -35.014 1.00 78.00 77 GLU A CA 1
ATOM 597 C C . GLU A 1 77 ? 46.808 -6.119 -35.247 1.00 78.00 77 GLU A C 1
ATOM 599 O O . GLU A 1 77 ? 47.743 -5.568 -34.670 1.00 78.00 77 GLU A O 1
ATOM 604 N N . ARG A 1 78 ? 47.023 -7.103 -36.132 1.00 80.81 78 ARG A N 1
ATOM 605 C CA . ARG A 1 78 ? 48.377 -7.538 -36.517 1.00 80.81 78 ARG A CA 1
ATOM 606 C C . ARG A 1 78 ? 49.144 -6.466 -37.282 1.00 80.81 78 ARG A C 1
ATOM 608 O O . ARG A 1 78 ? 50.347 -6.334 -37.078 1.00 80.81 78 ARG A O 1
ATOM 615 N N . ALA A 1 79 ? 48.472 -5.715 -38.152 1.00 79.94 79 ALA A N 1
ATOM 616 C CA . ALA A 1 79 ? 49.086 -4.598 -38.861 1.00 79.94 7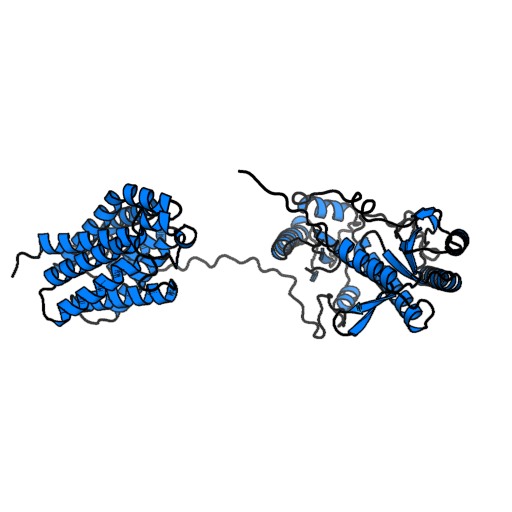9 ALA A CA 1
ATOM 617 C C . ALA A 1 79 ? 49.439 -3.442 -37.908 1.00 79.94 79 ALA A C 1
ATOM 619 O O . ALA A 1 79 ? 50.486 -2.821 -38.077 1.00 79.94 79 ALA A O 1
ATOM 620 N N . VAL A 1 80 ? 48.618 -3.204 -36.879 1.00 79.44 80 VAL A N 1
ATOM 621 C CA . VAL A 1 80 ? 48.902 -2.246 -35.797 1.00 79.44 80 VAL A CA 1
ATOM 622 C C . VAL A 1 80 ? 50.093 -2.713 -34.962 1.00 79.44 80 VAL A C 1
ATOM 624 O O . VAL A 1 80 ? 51.031 -1.954 -34.767 1.00 79.44 80 VAL A O 1
ATOM 627 N N . GLY A 1 81 ? 50.105 -3.975 -34.520 1.00 77.31 81 GLY A N 1
ATOM 628 C CA . GLY A 1 81 ? 51.195 -4.535 -33.711 1.00 77.31 81 GLY A CA 1
ATOM 629 C C . GLY A 1 81 ? 52.538 -4.663 -34.442 1.00 77.31 81 GLY A C 1
ATOM 630 O O . GLY A 1 81 ? 53.558 -4.878 -33.794 1.00 77.31 81 GLY A O 1
ATOM 631 N N . GLY 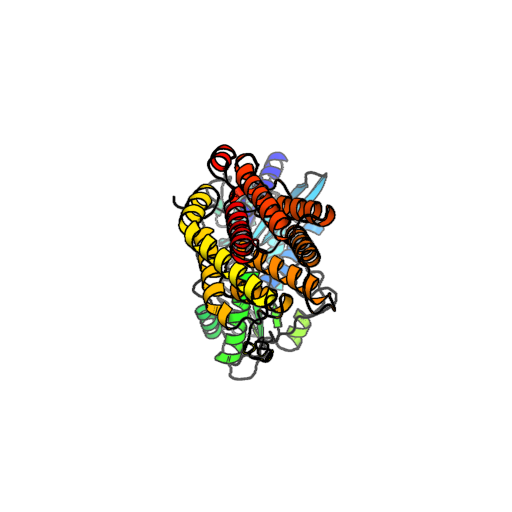A 1 82 ? 52.541 -4.551 -35.774 1.00 79.81 82 GLY A N 1
ATOM 632 C CA . GLY A 1 82 ? 53.741 -4.492 -36.610 1.00 79.81 82 GLY A CA 1
ATOM 633 C C . GLY A 1 82 ? 54.130 -3.081 -37.065 1.00 79.81 82 GLY A C 1
ATOM 634 O O . GLY A 1 82 ? 54.946 -2.971 -37.973 1.00 79.81 82 GLY A O 1
ATOM 635 N N . ASP A 1 83 ? 53.524 -2.030 -36.500 1.00 78.25 83 ASP A N 1
ATOM 636 C CA . ASP A 1 83 ? 53.722 -0.613 -36.858 1.00 78.25 83 ASP A CA 1
ATOM 637 C C . ASP A 1 83 ? 53.401 -0.249 -38.327 1.00 78.25 83 ASP A C 1
ATOM 639 O O . ASP A 1 83 ? 53.744 0.830 -38.808 1.00 78.25 83 ASP A O 1
ATOM 643 N N . PHE A 1 84 ? 52.682 -1.113 -39.053 1.00 76.94 84 PHE A N 1
ATOM 644 C CA . PHE A 1 84 ? 52.279 -0.873 -40.446 1.00 76.94 84 PHE A CA 1
ATOM 645 C C . PHE A 1 84 ? 51.032 0.016 -40.559 1.00 76.94 84 PHE A C 1
ATOM 647 O O . PHE A 1 84 ? 50.871 0.742 -41.543 1.00 76.94 84 PHE A O 1
ATOM 654 N N . LEU A 1 85 ? 50.143 -0.064 -39.561 1.00 77.31 85 LEU A N 1
ATOM 655 C CA . LEU A 1 85 ? 48.918 0.730 -39.423 1.00 77.31 85 LEU A CA 1
ATOM 656 C C . LEU A 1 85 ? 48.780 1.196 -37.965 1.00 77.31 85 LEU A C 1
ATOM 658 O O . LEU A 1 85 ? 48.006 0.606 -37.219 1.00 77.31 85 LEU A O 1
ATOM 662 N N . PRO A 1 86 ? 49.517 2.225 -37.521 1.00 66.06 86 PRO A N 1
ATOM 663 C CA . PRO A 1 86 ? 49.634 2.575 -36.100 1.00 66.06 86 PRO A CA 1
ATOM 664 C C . PRO A 1 86 ? 48.328 3.040 -35.417 1.00 66.06 86 PRO A C 1
ATOM 666 O O . PRO A 1 86 ? 48.326 3.252 -34.207 1.00 66.06 86 PRO A O 1
ATOM 669 N N . GLY A 1 87 ? 47.211 3.167 -36.146 1.00 68.19 87 GLY A N 1
ATOM 670 C CA . GLY A 1 87 ? 45.923 3.626 -35.613 1.00 68.19 87 GLY A CA 1
ATOM 671 C C . GLY A 1 87 ? 45.985 5.050 -35.042 1.00 68.19 87 GLY A C 1
ATOM 672 O O . GLY A 1 87 ? 46.955 5.778 -35.251 1.00 68.19 87 GLY A O 1
ATOM 673 N N . PHE A 1 88 ? 44.949 5.463 -34.308 1.00 66.81 88 PHE A N 1
ATOM 674 C CA . PHE A 1 88 ? 44.919 6.747 -33.601 1.00 66.81 88 PHE A CA 1
ATOM 675 C C . PHE A 1 88 ? 44.953 6.566 -32.092 1.00 66.81 88 PHE A C 1
ATOM 677 O O . PHE A 1 88 ? 44.096 5.907 -31.508 1.00 66.81 88 PHE A O 1
ATOM 684 N N . THR A 1 89 ? 45.920 7.211 -31.448 1.00 61.56 89 THR A N 1
ATOM 685 C CA . THR A 1 89 ? 46.064 7.195 -29.993 1.00 61.56 89 THR A CA 1
ATOM 686 C C . THR A 1 89 ? 45.227 8.298 -29.355 1.00 61.56 89 THR A C 1
ATOM 688 O O . THR A 1 89 ? 45.551 9.479 -29.458 1.00 61.56 89 THR A O 1
ATOM 691 N N . ILE A 1 90 ? 44.185 7.906 -28.632 1.00 58.06 90 ILE A N 1
ATOM 692 C CA . ILE A 1 90 ? 43.346 8.782 -27.818 1.00 58.06 90 ILE A CA 1
ATOM 693 C C . ILE A 1 90 ? 43.948 8.870 -26.418 1.00 58.06 90 ILE A C 1
ATOM 695 O O . ILE A 1 90 ? 44.240 7.852 -25.786 1.00 58.06 90 ILE A O 1
ATOM 699 N N . ARG A 1 91 ? 44.131 10.094 -25.914 1.00 52.50 91 ARG A N 1
ATOM 700 C CA . ARG A 1 91 ? 44.531 10.340 -24.521 1.00 52.50 91 ARG A CA 1
ATOM 701 C C . ARG A 1 91 ? 43.293 10.477 -23.641 1.00 52.50 91 ARG A C 1
ATOM 703 O O . ARG A 1 91 ? 42.509 11.401 -23.828 1.00 52.50 91 ARG A O 1
ATOM 710 N N . GLY A 1 92 ? 43.145 9.580 -22.672 1.00 49.59 92 GLY A N 1
ATOM 711 C CA . GLY A 1 92 ? 42.136 9.678 -21.624 1.00 49.59 92 GLY A CA 1
ATOM 712 C C . GLY A 1 92 ? 42.491 10.722 -20.561 1.00 49.59 92 GLY A C 1
ATOM 713 O O . GLY A 1 92 ? 43.643 11.135 -20.410 1.00 49.59 92 GLY A O 1
ATOM 714 N N . THR A 1 93 ? 41.494 11.111 -19.768 1.00 41.91 93 THR A N 1
ATOM 715 C CA . THR A 1 93 ? 41.567 12.132 -18.704 1.00 41.91 93 THR A CA 1
ATOM 716 C C . THR A 1 93 ? 42.546 11.813 -17.565 1.00 41.91 93 THR A C 1
ATOM 718 O O . THR A 1 93 ? 42.893 12.706 -16.799 1.00 41.91 93 THR A O 1
ATOM 721 N N . LEU A 1 94 ? 43.023 10.567 -17.461 1.00 39.00 94 LEU A N 1
ATOM 722 C CA . LEU A 1 94 ? 43.922 10.082 -16.402 1.00 39.00 94 LEU A CA 1
ATOM 723 C C . LEU A 1 94 ? 45.327 9.703 -16.915 1.00 39.00 94 LEU A C 1
ATOM 725 O O . LEU A 1 94 ? 46.066 9.000 -16.234 1.00 39.00 94 LEU A O 1
ATOM 729 N N . GLY A 1 95 ? 45.704 10.140 -18.122 1.00 45.34 95 GLY A N 1
ATOM 730 C CA . GLY A 1 95 ? 47.015 9.841 -18.715 1.00 45.34 95 GLY A CA 1
ATOM 731 C C . GLY A 1 95 ? 47.131 8.455 -19.364 1.00 45.34 95 GLY A C 1
ATOM 732 O O . GLY A 1 95 ? 48.193 8.118 -19.883 1.00 45.34 95 GLY A O 1
ATOM 733 N N . SER A 1 96 ? 46.053 7.666 -19.388 1.00 43.06 96 SER A N 1
ATOM 734 C CA . SER A 1 96 ? 45.965 6.435 -20.174 1.00 43.06 96 SER A CA 1
ATOM 735 C C . SER A 1 96 ? 45.843 6.753 -21.667 1.00 43.06 96 SER A C 1
ATOM 737 O O . SER A 1 96 ? 45.066 7.615 -22.077 1.00 43.06 96 SER A O 1
ATOM 739 N N . THR A 1 97 ? 46.619 6.059 -22.497 1.00 51.59 97 THR A N 1
ATOM 740 C CA . THR A 1 97 ? 46.542 6.144 -23.961 1.00 51.59 97 THR A CA 1
ATOM 741 C C . THR A 1 97 ? 45.870 4.897 -24.521 1.00 51.59 97 THR A C 1
ATOM 743 O O . THR A 1 97 ? 46.290 3.790 -24.193 1.00 51.59 97 THR A O 1
ATOM 746 N N . MET A 1 98 ? 44.859 5.063 -25.373 1.00 57.53 98 MET A N 1
ATOM 747 C CA . MET A 1 98 ? 44.188 3.968 -26.077 1.00 57.53 98 MET A CA 1
ATOM 748 C C . MET A 1 98 ? 44.314 4.171 -27.583 1.00 57.53 98 MET A C 1
ATOM 750 O O . MET A 1 98 ? 43.929 5.220 -28.089 1.00 57.53 98 MET A O 1
ATOM 754 N N . THR A 1 99 ? 44.831 3.177 -28.300 1.00 64.00 99 THR A N 1
ATOM 755 C CA . THR A 1 99 ? 44.955 3.226 -29.760 1.00 64.00 99 THR A CA 1
ATOM 756 C C . THR A 1 99 ? 43.735 2.585 -30.412 1.00 64.00 99 THR A C 1
ATOM 758 O O . THR A 1 99 ? 43.462 1.409 -30.187 1.00 64.00 99 THR A O 1
ATOM 761 N N . ILE A 1 100 ? 43.007 3.349 -31.226 1.00 67.00 100 ILE A N 1
ATOM 762 C CA . ILE A 1 100 ? 41.880 2.873 -32.031 1.00 67.00 100 ILE A CA 1
ATOM 763 C C . ILE A 1 100 ? 42.333 2.739 -33.483 1.00 67.00 100 ILE A C 1
ATOM 765 O O . ILE A 1 100 ? 42.736 3.718 -34.105 1.00 67.00 100 ILE A O 1
ATOM 769 N N . SER A 1 101 ? 42.245 1.533 -34.038 1.00 70.06 101 SER A N 1
ATOM 770 C CA . SER A 1 101 ? 42.547 1.268 -35.452 1.00 70.06 101 SER A CA 1
ATOM 771 C C . SER A 1 101 ? 41.294 1.105 -36.312 1.00 70.06 101 SER A C 1
ATOM 773 O O . SER A 1 101 ? 41.321 1.425 -37.498 1.00 70.06 101 SER A O 1
ATOM 775 N N . HIS A 1 102 ? 40.186 0.631 -35.737 1.00 69.56 102 HIS A N 1
ATOM 776 C CA . HIS A 1 102 ? 38.931 0.437 -36.457 1.00 69.56 102 HIS A CA 1
ATOM 777 C C . HIS A 1 102 ? 37.711 0.394 -35.522 1.00 69.56 102 HIS A C 1
ATOM 779 O O . HIS A 1 102 ? 37.830 0.049 -34.348 1.00 69.56 102 HIS A O 1
ATOM 785 N N . LEU A 1 103 ? 36.537 0.745 -36.054 1.00 63.97 103 LEU A N 1
ATOM 786 C CA . LEU A 1 103 ? 35.225 0.630 -35.410 1.00 63.97 103 LEU A CA 1
ATOM 787 C C . LEU A 1 103 ? 34.271 -0.120 -36.343 1.00 63.97 103 LEU A C 1
ATOM 789 O O . LEU A 1 103 ? 34.196 0.179 -37.535 1.00 63.97 103 LEU A O 1
ATOM 793 N N . LEU A 1 104 ? 33.544 -1.090 -35.799 1.00 60.50 104 LEU A N 1
ATOM 794 C CA . LEU A 1 104 ? 32.697 -2.007 -36.559 1.00 60.50 104 LEU A CA 1
ATOM 795 C C . LEU A 1 104 ? 31.221 -1.714 -36.270 1.00 60.50 104 LEU A C 1
ATOM 797 O O . LEU A 1 104 ? 30.785 -1.833 -35.126 1.00 60.50 104 LEU A O 1
ATOM 801 N N . PHE A 1 105 ? 30.458 -1.361 -37.303 1.00 56.00 105 PHE A N 1
ATOM 802 C CA . PHE A 1 105 ? 29.004 -1.200 -37.269 1.00 56.00 105 PHE A CA 1
ATOM 803 C C . PHE A 1 105 ? 28.330 -2.209 -38.212 1.00 56.00 105 PHE A C 1
ATOM 805 O O . PHE A 1 105 ? 28.982 -2.839 -39.045 1.00 56.00 105 PHE A O 1
ATOM 812 N N . LEU A 1 106 ? 27.009 -2.361 -38.068 1.00 48.06 106 LEU A N 1
ATOM 813 C CA . LEU A 1 106 ? 26.179 -3.290 -38.848 1.00 48.06 106 LEU A CA 1
ATOM 814 C C . LEU A 1 106 ? 26.321 -3.108 -40.368 1.00 48.06 106 LEU A C 1
ATOM 816 O O . LEU A 1 106 ? 26.431 -4.100 -41.084 1.00 48.06 106 LEU A O 1
ATOM 820 N N . ASP A 1 107 ? 26.355 -1.859 -40.837 1.00 49.31 107 ASP A N 1
ATOM 821 C CA . ASP A 1 107 ? 26.430 -1.534 -42.268 1.00 49.31 107 ASP A CA 1
ATOM 822 C C . ASP A 1 107 ? 27.772 -0.896 -42.679 1.00 49.31 107 ASP A C 1
ATOM 824 O O . ASP A 1 107 ? 28.141 -0.928 -43.856 1.00 49.31 107 ASP A O 1
ATOM 828 N N . ASP A 1 108 ? 28.536 -0.368 -41.715 1.00 57.03 108 ASP A N 1
ATOM 829 C CA . ASP A 1 108 ? 29.745 0.422 -41.955 1.00 57.03 108 ASP A CA 1
ATOM 830 C C . ASP A 1 108 ? 30.906 -0.005 -41.046 1.00 57.03 108 ASP A C 1
ATOM 832 O O . ASP A 1 108 ? 30.757 -0.237 -39.853 1.00 57.03 108 ASP A O 1
ATOM 836 N N . THR A 1 109 ? 32.109 -0.075 -41.596 1.00 64.12 109 THR A N 1
ATOM 837 C CA . THR A 1 109 ? 33.355 -0.258 -40.850 1.00 64.12 109 THR A CA 1
ATOM 838 C C . THR A 1 109 ? 34.194 0.999 -41.018 1.00 64.12 109 THR A C 1
ATOM 840 O O . THR A 1 109 ? 34.504 1.397 -42.136 1.00 64.12 109 THR A O 1
ATOM 843 N N . LEU A 1 110 ? 34.557 1.654 -39.921 1.00 66.25 110 LEU A N 1
ATOM 844 C CA . LEU A 1 110 ? 35.459 2.802 -39.955 1.00 66.25 110 LEU A CA 1
ATOM 845 C C . LEU A 1 110 ? 36.870 2.314 -39.668 1.00 66.25 110 LEU A C 1
ATOM 847 O O . LEU A 1 110 ? 37.094 1.678 -38.643 1.00 66.25 110 LEU A O 1
ATOM 851 N N . ILE A 1 111 ? 37.814 2.605 -40.558 1.00 71.25 111 ILE A N 1
ATOM 852 C CA . ILE A 1 111 ? 39.229 2.284 -40.361 1.00 71.25 111 ILE A CA 1
ATOM 853 C C . ILE A 1 111 ? 40.016 3.582 -40.283 1.00 71.25 111 ILE A C 1
ATOM 855 O O . ILE A 1 111 ? 39.886 4.470 -41.126 1.00 71.25 111 ILE A O 1
ATOM 859 N N . PHE A 1 112 ? 40.843 3.658 -39.255 1.00 72.50 112 PHE A N 1
ATOM 860 C CA . PHE A 1 112 ? 41.559 4.840 -38.824 1.00 72.50 112 PHE A CA 1
ATOM 861 C C . PHE A 1 112 ? 43.056 4.672 -39.103 1.00 72.50 112 PHE A C 1
ATOM 863 O O . PHE A 1 112 ? 43.674 3.732 -38.602 1.00 72.50 112 PHE A O 1
ATOM 870 N N . TYR A 1 113 ? 43.643 5.562 -39.908 1.00 71.62 113 TYR A N 1
ATOM 871 C CA . TYR A 1 113 ? 45.067 5.512 -40.256 1.00 71.62 113 TYR A CA 1
ATOM 872 C C . TYR A 1 113 ? 45.625 6.904 -40.608 1.00 71.62 113 TYR A C 1
ATOM 874 O O . TYR A 1 113 ? 44.891 7.851 -40.891 1.00 71.62 113 TYR A O 1
ATOM 882 N N . GLY A 1 114 ? 46.947 7.057 -40.568 1.00 69.50 114 GLY A N 1
ATOM 883 C CA . GLY A 1 114 ? 47.615 8.320 -40.886 1.00 69.50 114 GLY A CA 1
ATOM 884 C C . GLY A 1 114 ? 47.493 8.699 -42.364 1.00 69.50 114 GLY A C 1
ATOM 885 O O . GLY A 1 114 ? 47.388 7.834 -43.231 1.00 69.50 114 GLY A O 1
ATOM 886 N N . ALA A 1 115 ? 47.543 9.997 -42.670 1.00 66.69 115 ALA A N 1
ATOM 887 C CA . ALA A 1 115 ? 47.542 10.510 -44.045 1.00 66.69 115 ALA A CA 1
ATOM 888 C C . ALA A 1 115 ? 48.898 10.281 -44.757 1.00 66.69 115 ALA A C 1
ATOM 890 O O . ALA A 1 115 ? 49.564 11.225 -45.172 1.00 66.69 115 ALA A O 1
ATOM 891 N N . ASP A 1 116 ? 49.323 9.020 -44.852 1.00 74.06 116 ASP A N 1
ATOM 892 C CA . ASP A 1 116 ? 50.588 8.575 -45.440 1.00 74.06 116 ASP A CA 1
ATOM 893 C C . ASP A 1 116 ? 50.311 7.549 -46.559 1.00 74.06 116 ASP A C 1
ATOM 895 O O . ASP A 1 116 ? 49.670 6.519 -46.302 1.00 74.06 116 ASP A O 1
ATOM 899 N N . PRO A 1 117 ? 50.789 7.785 -47.798 1.00 71.88 117 PRO A N 1
ATOM 900 C CA . PRO A 1 117 ? 50.662 6.835 -48.900 1.00 71.88 117 PRO A CA 1
ATOM 901 C C . PRO A 1 117 ? 51.161 5.419 -48.578 1.00 71.88 117 PRO A C 1
ATOM 903 O O . PRO A 1 117 ? 50.574 4.453 -49.068 1.00 71.88 117 PRO A O 1
ATOM 906 N N . GLU A 1 118 ? 52.197 5.259 -47.745 1.00 76.62 118 GLU A N 1
ATOM 907 C CA . GLU A 1 118 ? 52.683 3.929 -47.345 1.00 76.62 118 GLU A CA 1
ATOM 908 C C . GLU A 1 118 ? 51.661 3.184 -46.474 1.00 76.62 118 GLU A C 1
ATOM 910 O O . GLU A 1 118 ? 51.409 1.995 -46.683 1.00 76.62 118 GLU A O 1
ATOM 915 N N . GLN A 1 119 ? 50.977 3.879 -45.560 1.00 75.94 119 GLN A N 1
ATOM 916 C CA . GLN A 1 119 ? 49.919 3.282 -44.737 1.00 75.94 119 GLN A CA 1
ATOM 917 C C . GLN A 1 119 ? 48.714 2.854 -45.581 1.00 75.94 119 GLN A C 1
ATOM 919 O O . GLN A 1 119 ? 48.145 1.786 -45.350 1.00 75.94 119 GLN A O 1
ATOM 924 N N . VAL A 1 120 ? 48.371 3.613 -46.627 1.00 75.06 120 VAL A N 1
ATOM 925 C CA . VAL A 1 120 ? 47.332 3.205 -47.591 1.00 75.06 120 VAL A CA 1
ATOM 926 C C . VAL A 1 120 ? 47.729 1.918 -48.319 1.00 75.06 120 VAL A C 1
ATOM 928 O O . VAL A 1 120 ? 46.884 1.041 -48.525 1.00 75.06 120 VAL A O 1
ATOM 931 N N . ARG A 1 121 ? 49.011 1.749 -48.677 1.00 78.94 121 ARG A N 1
ATOM 932 C CA . ARG A 1 121 ? 49.503 0.498 -49.282 1.00 78.94 121 ARG A CA 1
ATOM 933 C C . ARG A 1 121 ? 49.427 -0.675 -48.310 1.00 78.94 121 ARG A C 1
ATOM 935 O O . ARG A 1 121 ? 49.001 -1.756 -48.722 1.00 78.94 121 ARG A O 1
ATOM 942 N N . HIS A 1 122 ? 49.758 -0.474 -47.035 1.00 81.19 122 HIS A N 1
ATOM 943 C CA . HIS A 1 122 ? 49.597 -1.505 -46.005 1.00 81.19 122 HIS A CA 1
ATOM 944 C C . HIS A 1 122 ? 48.129 -1.889 -45.796 1.00 81.19 122 HIS A C 1
ATOM 946 O O . HIS A 1 122 ? 47.809 -3.078 -45.783 1.00 81.19 122 HIS A O 1
ATOM 952 N N . LEU A 1 123 ? 47.219 -0.913 -45.732 1.00 80.00 123 LEU A N 1
ATOM 953 C CA . LEU A 1 123 ? 45.777 -1.152 -45.631 1.00 80.00 123 LEU A CA 1
ATOM 954 C C . LEU A 1 123 ? 45.245 -1.934 -46.841 1.00 80.00 123 LEU A C 1
ATOM 956 O O . LEU A 1 123 ? 44.507 -2.910 -46.693 1.00 80.00 123 LEU A O 1
ATOM 960 N N . LYS A 1 124 ? 45.686 -1.575 -48.050 1.00 78.56 124 LYS A N 1
ATOM 961 C CA . LYS A 1 124 ? 45.388 -2.336 -49.268 1.00 78.56 124 LYS A CA 1
ATOM 962 C C . LYS A 1 124 ? 45.925 -3.767 -49.186 1.00 78.56 124 LYS A C 1
ATOM 964 O O . LYS A 1 124 ? 45.230 -4.699 -49.585 1.00 78.56 124 LYS A O 1
ATOM 969 N N . GLY A 1 125 ? 47.121 -3.956 -48.629 1.00 80.25 125 GLY A N 1
ATOM 970 C CA . GLY A 1 125 ? 47.700 -5.267 -48.338 1.00 80.25 125 GLY A CA 1
ATOM 971 C C . GLY A 1 125 ? 46.840 -6.099 -47.383 1.00 80.25 125 GLY A C 1
ATOM 972 O O . GLY A 1 125 ? 46.575 -7.266 -47.672 1.00 80.25 125 GLY A O 1
ATOM 973 N N . VAL A 1 126 ? 46.331 -5.498 -46.302 1.00 82.00 126 VAL A N 1
ATOM 974 C CA . VAL A 1 126 ? 45.390 -6.144 -45.369 1.00 82.00 126 VAL A CA 1
ATOM 975 C C . VAL A 1 126 ? 44.139 -6.617 -46.105 1.00 82.00 126 VAL A C 1
ATOM 977 O O . VAL A 1 126 ? 43.742 -7.769 -45.943 1.00 82.00 126 VAL A O 1
ATOM 980 N N . PHE A 1 127 ? 43.560 -5.793 -46.982 1.00 78.44 127 PHE A N 1
ATOM 981 C CA . PHE A 1 127 ? 42.400 -6.197 -47.781 1.00 78.44 127 PHE A CA 1
ATOM 982 C C . PHE A 1 127 ? 42.711 -7.305 -48.788 1.00 78.44 127 PHE A C 1
ATOM 984 O O . PHE A 1 127 ? 41.880 -8.186 -48.992 1.00 78.44 127 PHE A O 1
ATOM 991 N N . VAL A 1 128 ? 43.899 -7.308 -49.398 1.00 78.62 128 VAL A N 1
ATOM 992 C CA . VAL A 1 128 ? 44.342 -8.395 -50.286 1.00 78.62 128 VAL A CA 1
ATOM 993 C C . VAL A 1 128 ? 44.469 -9.712 -49.516 1.00 78.62 128 VAL A C 1
ATOM 995 O O . VAL A 1 128 ? 43.982 -10.739 -49.987 1.00 78.62 128 VAL A O 1
ATOM 998 N N . TRP A 1 129 ? 45.053 -9.690 -48.317 1.00 76.94 129 TRP A N 1
ATOM 999 C CA . TRP A 1 129 ? 45.156 -10.871 -47.455 1.00 76.94 129 TRP A CA 1
ATOM 1000 C C . TRP A 1 129 ? 43.801 -11.339 -46.935 1.00 76.94 129 TRP A C 1
ATOM 1002 O O . TRP A 1 129 ? 43.507 -12.531 -46.972 1.00 76.94 129 TRP A O 1
ATOM 1012 N N . PHE A 1 130 ? 42.948 -10.409 -46.518 1.00 76.00 130 PHE A N 1
ATOM 1013 C CA . PHE A 1 130 ? 41.577 -10.688 -46.106 1.00 76.00 130 PHE A CA 1
ATOM 1014 C C . PHE A 1 130 ? 40.777 -11.359 -47.232 1.00 76.00 130 PHE A C 1
ATOM 1016 O O . PHE A 1 130 ? 40.114 -12.376 -47.024 1.00 76.00 130 PHE A O 1
ATOM 1023 N N . ARG A 1 131 ? 40.928 -10.849 -48.461 1.00 70.06 131 ARG A N 1
ATOM 1024 C CA . ARG A 1 131 ? 40.356 -11.423 -49.682 1.00 70.06 131 ARG A CA 1
ATOM 1025 C C . ARG A 1 131 ? 40.858 -12.846 -49.937 1.00 70.06 131 ARG A C 1
ATOM 1027 O O . ARG A 1 131 ? 40.060 -13.717 -50.271 1.00 70.06 131 ARG A O 1
ATOM 1034 N N . ALA A 1 132 ? 42.162 -13.075 -49.790 1.00 68.69 132 ALA A N 1
ATOM 1035 C CA . ALA A 1 132 ? 42.786 -14.375 -50.021 1.00 68.69 132 ALA A CA 1
ATOM 1036 C C . ALA A 1 132 ? 42.379 -15.421 -48.969 1.00 68.69 132 ALA A C 1
ATOM 1038 O O . ALA A 1 132 ? 42.132 -16.569 -49.324 1.00 68.69 132 ALA A O 1
ATOM 1039 N N . LEU A 1 133 ? 42.271 -15.023 -47.697 1.00 65.19 133 LEU A N 1
ATOM 1040 C CA . LEU A 1 133 ? 41.919 -15.911 -46.584 1.00 65.19 133 LEU A CA 1
ATOM 1041 C C . LEU A 1 133 ? 40.458 -16.367 -46.621 1.00 65.19 133 LEU A C 1
ATOM 1043 O O . LEU A 1 133 ? 40.169 -17.506 -46.270 1.00 65.19 133 LEU A O 1
ATOM 1047 N N . LEU A 1 134 ? 39.546 -15.484 -47.034 1.00 64.25 134 LEU A N 1
ATOM 1048 C CA . LEU A 1 134 ? 38.103 -15.744 -46.982 1.00 64.25 134 LEU A CA 1
ATOM 1049 C C . LEU A 1 134 ? 37.465 -15.969 -48.360 1.00 64.25 134 LEU A C 1
ATOM 1051 O O . LEU A 1 134 ? 36.262 -16.200 -48.449 1.00 64.25 134 LEU A O 1
ATOM 1055 N N . GLY A 1 135 ? 38.247 -15.888 -49.442 1.00 59.47 135 GLY A N 1
ATOM 1056 C CA . GLY A 1 135 ? 37.763 -16.077 -50.814 1.00 59.47 135 GLY A CA 1
ATOM 1057 C C . GLY A 1 135 ? 36.756 -15.016 -51.275 1.00 59.47 135 GLY A C 1
ATOM 1058 O O . GLY A 1 135 ? 35.984 -15.256 -52.202 1.00 59.47 135 GLY A O 1
ATOM 1059 N N . LEU A 1 136 ? 36.727 -13.851 -50.623 1.00 59.41 136 LEU A N 1
ATOM 1060 C CA . LEU A 1 136 ? 35.742 -12.798 -50.880 1.00 59.41 136 LEU A CA 1
ATOM 1061 C C . LEU A 1 136 ? 36.131 -11.940 -52.095 1.00 59.41 136 LEU A C 1
ATOM 1063 O O . LEU A 1 136 ? 37.277 -11.937 -52.541 1.00 59.41 136 LEU A O 1
ATOM 1067 N N . LYS A 1 137 ? 35.186 -11.171 -52.643 1.00 54.22 137 LYS A N 1
ATOM 1068 C CA . LYS A 1 137 ? 35.477 -10.054 -53.556 1.00 54.22 137 LYS A CA 1
ATOM 1069 C C . LYS A 1 137 ? 35.095 -8.755 -52.858 1.00 54.22 137 LYS A C 1
ATOM 1071 O O . LYS A 1 137 ? 33.936 -8.538 -52.536 1.00 54.22 137 LYS A O 1
ATOM 1076 N N . ILE A 1 138 ? 36.079 -7.896 -52.618 1.00 62.56 138 ILE A N 1
ATOM 1077 C CA . ILE A 1 138 ? 35.866 -6.590 -51.991 1.00 62.56 138 ILE A CA 1
ATOM 1078 C C . ILE A 1 138 ? 35.575 -5.571 -53.095 1.00 62.56 138 ILE A C 1
ATOM 1080 O O . ILE A 1 138 ? 36.372 -5.420 -54.024 1.00 62.56 138 ILE A O 1
ATOM 1084 N N . ASN A 1 139 ? 34.442 -4.874 -53.004 1.00 60.31 139 ASN A N 1
ATOM 1085 C CA . ASN A 1 139 ? 34.093 -3.817 -53.949 1.00 60.31 139 ASN A CA 1
ATOM 1086 C C . ASN A 1 139 ? 34.714 -2.484 -53.513 1.00 60.31 139 ASN A C 1
ATOM 1088 O O . ASN A 1 139 ? 34.118 -1.736 -52.741 1.00 60.31 139 ASN A O 1
ATOM 1092 N N . LEU A 1 140 ? 35.897 -2.182 -54.054 1.00 60.81 140 LEU A N 1
ATOM 1093 C CA . LEU A 1 140 ? 36.624 -0.932 -53.793 1.00 60.81 140 LEU A CA 1
ATOM 1094 C C . LEU A 1 140 ? 35.836 0.337 -54.189 1.00 60.81 140 LEU A C 1
ATOM 1096 O O . LEU A 1 140 ? 36.074 1.411 -53.649 1.00 60.81 140 LEU A O 1
ATOM 1100 N N . GLY A 1 141 ? 34.830 0.216 -55.064 1.00 54.09 141 GLY A N 1
ATOM 1101 C CA . GLY A 1 141 ? 33.985 1.330 -55.498 1.00 54.09 141 GLY A CA 1
ATOM 1102 C C . GLY A 1 141 ? 32.929 1.793 -54.487 1.00 54.09 141 GLY A C 1
ATOM 1103 O O . GLY A 1 141 ? 32.247 2.770 -54.779 1.00 54.09 141 GLY A O 1
ATOM 1104 N N . LYS A 1 142 ? 32.774 1.104 -53.345 1.00 57.47 142 LYS A N 1
ATOM 1105 C CA . LYS A 1 142 ? 31.893 1.494 -52.221 1.00 57.47 142 LYS A CA 1
ATOM 1106 C C . LYS A 1 142 ? 32.645 2.079 -51.022 1.00 57.47 142 LYS A C 1
ATOM 1108 O O . LYS A 1 142 ? 32.057 2.286 -49.968 1.00 57.47 142 LYS A O 1
ATOM 1113 N N . PHE A 1 143 ? 33.948 2.287 -51.164 1.00 65.44 143 PHE A N 1
ATOM 1114 C CA . PHE A 1 143 ? 34.758 2.909 -50.131 1.00 65.44 143 PHE A CA 1
ATOM 1115 C C . PHE A 1 143 ? 34.607 4.420 -50.232 1.00 65.44 143 PHE A C 1
ATOM 1117 O O . PHE A 1 143 ? 34.787 4.987 -51.313 1.00 65.44 143 PHE A O 1
ATOM 1124 N N . GLU A 1 144 ? 34.320 5.051 -49.103 1.00 62.72 144 GLU A N 1
ATOM 1125 C CA . GLU A 1 144 ? 34.285 6.500 -48.976 1.00 62.72 144 GLU A CA 1
ATOM 1126 C C . GLU A 1 144 ? 35.484 6.940 -48.136 1.00 62.72 144 GLU A C 1
ATOM 1128 O O . GLU A 1 144 ? 35.637 6.558 -46.972 1.00 62.72 144 GLU A O 1
ATOM 1133 N N . LEU A 1 145 ? 36.368 7.732 -48.743 1.00 65.88 145 LEU A N 1
ATOM 1134 C CA . LEU A 1 145 ? 37.475 8.354 -48.027 1.00 65.88 145 LEU A CA 1
ATOM 1135 C C . LEU A 1 145 ? 36.954 9.601 -47.302 1.00 65.88 145 LEU A C 1
ATOM 1137 O O . LEU A 1 145 ? 36.418 10.513 -47.932 1.00 65.88 145 LEU A O 1
ATOM 1141 N N . VAL A 1 146 ? 37.127 9.639 -45.985 1.00 64.69 146 VAL A N 1
ATOM 1142 C CA . VAL A 1 146 ? 36.737 10.742 -45.104 1.00 64.69 146 VAL A CA 1
ATOM 1143 C C . VAL A 1 146 ? 38.003 11.433 -44.600 1.00 64.69 146 VAL A C 1
ATOM 1145 O O . VAL A 1 146 ? 38.816 10.850 -43.878 1.00 64.69 146 VAL A O 1
ATOM 1148 N N . LEU A 1 147 ? 38.195 12.691 -44.992 1.00 58.56 147 LEU A N 1
ATOM 1149 C CA . LEU A 1 147 ? 39.392 13.455 -44.639 1.00 58.56 147 LEU A CA 1
ATOM 1150 C C . LEU A 1 147 ? 39.241 14.115 -43.267 1.00 58.56 147 LEU A C 1
ATOM 1152 O O . LEU A 1 147 ? 38.243 14.788 -43.002 1.00 58.56 147 LEU A O 1
ATOM 1156 N N . VAL A 1 148 ? 40.255 13.962 -42.410 1.00 58.84 148 VAL A N 1
ATOM 1157 C CA . VAL A 1 148 ? 40.281 14.546 -41.063 1.00 58.84 148 VAL A CA 1
ATOM 1158 C C . VAL A 1 148 ? 41.419 15.566 -40.976 1.00 58.84 148 VAL A C 1
ATOM 1160 O O . VAL A 1 148 ? 42.581 15.222 -40.768 1.00 58.84 148 VAL A O 1
ATOM 1163 N N . GLY A 1 149 ? 41.075 16.846 -41.138 1.00 56.47 149 GLY A N 1
ATOM 1164 C CA . GLY A 1 149 ? 42.035 17.958 -41.165 1.00 56.47 149 GLY A CA 1
ATOM 1165 C C . GLY A 1 149 ? 42.543 18.312 -42.571 1.00 56.47 149 GLY A C 1
ATOM 1166 O O . GLY A 1 149 ? 41.977 17.893 -43.580 1.00 56.47 149 GLY A O 1
ATOM 1167 N N . ALA A 1 150 ? 43.596 19.135 -42.643 1.00 57.66 150 ALA A N 1
ATOM 1168 C CA . ALA A 1 150 ? 44.172 19.632 -43.899 1.00 57.66 150 ALA A CA 1
ATOM 1169 C C . ALA A 1 150 ? 45.130 18.604 -44.530 1.00 57.66 150 ALA A C 1
ATOM 1171 O O . ALA A 1 150 ? 46.348 18.717 -44.415 1.00 57.66 150 ALA A O 1
ATOM 1172 N N . VAL A 1 151 ? 44.566 17.580 -45.167 1.00 60.59 151 VAL A N 1
ATOM 1173 C CA . VAL A 1 151 ? 45.317 16.513 -45.842 1.00 60.59 151 VAL A CA 1
ATOM 1174 C C . VAL A 1 151 ? 45.759 16.969 -47.240 1.00 60.59 151 VAL A C 1
ATOM 1176 O O . VAL A 1 151 ? 44.929 17.396 -48.040 1.00 60.59 151 VAL A O 1
ATOM 1179 N N . ALA A 1 152 ? 47.059 16.878 -47.535 1.00 59.66 152 ALA A N 1
ATOM 1180 C CA . ALA A 1 152 ? 47.608 17.063 -48.882 1.00 59.66 152 ALA A CA 1
ATOM 1181 C C . ALA A 1 152 ? 47.497 15.762 -49.703 1.00 59.66 152 ALA A C 1
ATOM 1183 O O . ALA A 1 152 ? 47.357 14.682 -49.135 1.00 59.66 152 ALA A O 1
ATOM 1184 N N . ASP A 1 153 ? 47.559 15.860 -51.033 1.00 67.62 153 ASP A N 1
ATOM 1185 C CA . ASP A 1 153 ? 47.639 14.705 -51.946 1.00 67.62 153 ASP A CA 1
ATOM 1186 C C . ASP A 1 153 ? 46.463 13.706 -51.856 1.00 67.62 153 ASP A C 1
ATOM 1188 O O . ASP A 1 153 ? 46.612 12.500 -52.060 1.00 67.62 153 ASP A O 1
ATOM 1192 N N . VAL A 1 154 ? 45.254 14.215 -51.593 1.00 67.88 154 VAL A N 1
ATOM 1193 C CA . VAL A 1 154 ? 43.999 13.436 -51.513 1.00 67.88 154 VAL A CA 1
ATOM 1194 C C . VAL A 1 154 ? 43.764 12.581 -52.762 1.00 67.88 154 VAL A C 1
ATOM 1196 O O . VAL A 1 154 ? 43.346 11.427 -52.653 1.00 67.88 154 VAL A O 1
ATOM 1199 N N . GLU A 1 155 ? 44.070 13.126 -53.940 1.00 70.81 155 GLU A N 1
ATOM 1200 C CA . GLU A 1 155 ? 43.967 12.425 -55.223 1.00 70.81 155 GLU A CA 1
ATOM 1201 C C . GLU A 1 155 ? 44.849 11.168 -55.228 1.00 70.81 155 GLU A C 1
ATOM 1203 O O . GLU A 1 155 ? 44.349 10.071 -55.477 1.00 70.81 155 GLU A O 1
ATOM 1208 N N . VAL A 1 156 ? 46.109 11.289 -54.798 1.00 71.88 156 VAL A N 1
ATOM 1209 C CA . VAL A 1 156 ? 47.069 10.176 -54.699 1.00 71.88 156 VAL A CA 1
ATOM 1210 C C . VAL A 1 156 ? 46.604 9.117 -53.695 1.00 71.88 156 VAL A C 1
ATOM 1212 O O . VAL A 1 156 ? 46.714 7.916 -53.962 1.00 71.88 156 VAL A O 1
ATOM 1215 N N . LEU A 1 157 ? 46.051 9.528 -52.550 1.00 69.75 157 LEU A N 1
ATOM 1216 C CA . LEU A 1 157 ? 45.519 8.606 -51.538 1.00 69.75 157 LEU A CA 1
ATOM 1217 C C . LEU A 1 157 ? 44.296 7.839 -52.066 1.00 69.75 157 LEU A C 1
ATOM 1219 O O . LEU A 1 157 ? 44.200 6.621 -51.887 1.00 69.75 157 LEU A O 1
ATOM 1223 N N . SER A 1 158 ? 43.392 8.534 -52.762 1.00 70.25 158 SER A N 1
ATOM 1224 C CA . SER A 1 158 ? 42.186 7.945 -53.349 1.00 70.25 158 SER A CA 1
ATOM 1225 C C . SER A 1 158 ? 42.500 6.964 -54.484 1.00 70.25 158 SER A C 1
ATOM 1227 O O . SER A 1 158 ? 41.929 5.870 -54.521 1.00 70.25 158 SER A O 1
ATOM 1229 N N . GLU A 1 159 ? 43.471 7.290 -55.345 1.00 74.75 159 GLU A N 1
ATOM 1230 C CA . GLU A 1 159 ? 43.951 6.420 -56.423 1.00 74.75 159 GLU A CA 1
ATOM 1231 C C . GLU A 1 159 ? 44.670 5.186 -55.873 1.00 74.75 159 GLU A C 1
ATOM 1233 O O . GLU A 1 159 ? 44.457 4.063 -56.342 1.00 74.75 159 GLU A O 1
ATOM 1238 N N . THR A 1 160 ? 45.486 5.365 -54.829 1.00 72.69 160 THR A N 1
ATOM 1239 C CA . THR A 1 160 ? 46.216 4.262 -54.191 1.00 72.69 160 THR A CA 1
ATOM 1240 C C . THR A 1 160 ? 45.248 3.252 -53.570 1.00 72.69 160 THR A C 1
ATOM 1242 O O . THR A 1 160 ? 45.436 2.039 -53.738 1.00 72.69 160 THR A O 1
ATOM 1245 N N . LEU A 1 161 ? 44.184 3.727 -52.913 1.00 69.75 161 LEU A N 1
ATOM 1246 C CA . LEU A 1 161 ? 43.151 2.884 -52.303 1.00 69.75 161 LEU A CA 1
ATOM 1247 C C . LEU A 1 161 ? 42.155 2.314 -53.335 1.00 69.75 161 LEU A C 1
ATOM 1249 O O . LEU A 1 161 ? 41.690 1.184 -53.177 1.00 69.75 161 LEU A O 1
ATOM 1253 N N . GLY A 1 162 ? 41.896 3.040 -54.429 1.00 66.31 162 GLY A N 1
ATOM 1254 C CA . GLY A 1 162 ? 40.981 2.651 -55.509 1.00 66.31 162 GLY A CA 1
ATOM 1255 C C . GLY A 1 162 ? 39.519 3.068 -55.288 1.00 66.31 162 GLY A C 1
ATOM 1256 O O . GLY A 1 162 ? 38.616 2.373 -55.763 1.00 66.31 162 GLY A O 1
ATOM 1257 N N . CYS A 1 163 ? 39.278 4.160 -54.556 1.00 66.44 163 CYS A N 1
ATOM 1258 C CA . CYS A 1 163 ? 37.940 4.678 -54.230 1.00 66.44 163 CYS A CA 1
ATOM 1259 C C . CYS A 1 163 ? 37.410 5.624 -55.321 1.00 66.44 163 CYS A C 1
ATOM 1261 O O . CYS A 1 163 ? 38.185 6.297 -55.991 1.00 66.44 163 CYS A O 1
ATOM 1263 N N . LYS A 1 164 ? 36.080 5.700 -55.499 1.00 53.22 164 LYS A N 1
ATOM 1264 C CA . LYS A 1 164 ? 35.442 6.536 -56.542 1.00 53.22 164 LYS A CA 1
ATOM 1265 C C . LYS A 1 164 ? 35.119 7.974 -56.109 1.00 53.22 164 LYS A C 1
ATOM 1267 O O . LYS A 1 164 ? 34.734 8.770 -56.959 1.00 53.22 164 LYS A O 1
ATOM 1272 N N . GLY A 1 165 ? 35.249 8.300 -54.824 1.00 56.75 165 GLY A N 1
ATOM 1273 C CA . GLY A 1 165 ? 34.974 9.634 -54.291 1.00 56.75 165 GLY A CA 1
ATOM 1274 C C . GLY A 1 165 ? 35.518 9.821 -52.874 1.00 56.75 165 GLY A C 1
ATOM 1275 O O . GLY A 1 165 ? 35.844 8.849 -52.189 1.00 56.75 165 GLY A O 1
ATOM 1276 N N . TRP A 1 166 ? 35.614 11.079 -52.449 1.00 56.44 166 TRP A N 1
ATOM 1277 C CA . TRP A 1 166 ? 35.984 11.487 -51.094 1.00 56.44 166 TRP A CA 1
ATOM 1278 C C . TRP A 1 166 ? 34.981 12.512 -50.566 1.00 56.44 166 TRP A C 1
ATOM 1280 O O . TRP A 1 166 ? 34.415 13.295 -51.331 1.00 56.44 166 TRP A O 1
ATOM 1290 N N . ILE A 1 167 ? 34.789 12.527 -49.251 1.00 55.38 167 ILE A N 1
ATOM 1291 C CA . ILE A 1 167 ? 33.998 13.547 -48.563 1.00 55.38 167 ILE A CA 1
ATOM 1292 C C . ILE A 1 167 ? 34.984 14.576 -47.995 1.00 55.38 167 ILE A C 1
ATOM 1294 O O . ILE A 1 167 ? 35.893 14.232 -47.234 1.00 55.38 167 ILE A O 1
ATOM 1298 N N . GLY A 1 168 ? 34.842 15.834 -48.428 1.00 48.94 168 GLY A N 1
ATOM 1299 C CA . GLY A 1 168 ? 35.625 16.961 -47.914 1.00 48.94 168 GLY A CA 1
ATOM 1300 C C . GLY A 1 168 ? 35.309 17.249 -46.443 1.00 48.94 168 GLY A C 1
ATOM 1301 O O . GLY A 1 168 ? 34.279 16.807 -45.948 1.00 48.94 168 GLY A O 1
ATOM 1302 N N . VAL A 1 169 ? 36.215 17.966 -45.763 1.00 43.78 169 VAL A N 1
ATOM 1303 C CA . VAL A 1 169 ? 36.229 18.235 -44.307 1.00 43.78 169 VAL A CA 1
ATOM 1304 C C . VAL A 1 169 ? 34.825 18.243 -43.690 1.00 43.78 169 VAL A C 1
ATOM 1306 O O . VAL A 1 169 ? 34.061 19.192 -43.864 1.00 43.78 169 VAL A O 1
ATOM 1309 N N . VAL A 1 170 ? 34.494 17.167 -42.974 1.00 45.75 170 VAL A N 1
ATOM 1310 C CA . VAL A 1 170 ? 33.140 16.945 -42.461 1.00 45.75 170 VAL A CA 1
ATOM 1311 C C . VAL A 1 170 ? 32.903 17.826 -41.236 1.00 45.75 170 VAL A C 1
ATOM 1313 O O . VAL A 1 170 ? 33.477 17.605 -40.171 1.00 45.75 170 VAL A O 1
ATOM 1316 N N . GLY A 1 171 ? 32.042 18.831 -41.396 1.00 41.97 171 GLY A N 1
ATOM 1317 C CA . GLY A 1 171 ? 31.392 19.543 -40.298 1.00 41.97 171 GLY A CA 1
ATOM 1318 C C . GLY A 1 171 ? 30.093 18.848 -39.863 1.00 41.97 171 GLY A C 1
ATOM 1319 O O . GLY A 1 171 ? 29.422 18.204 -40.664 1.00 41.97 171 GLY A O 1
ATOM 1320 N N . TRP A 1 172 ? 29.740 19.026 -38.586 1.00 35.19 172 TRP A N 1
ATOM 1321 C CA . TRP A 1 172 ? 28.691 18.382 -37.764 1.00 35.19 172 TRP A CA 1
ATOM 1322 C C . TRP A 1 172 ? 27.322 17.999 -38.389 1.00 35.19 172 TRP A C 1
ATOM 1324 O O . TRP A 1 172 ? 26.605 17.204 -37.791 1.00 35.19 172 TRP A O 1
ATOM 1334 N N . ILE A 1 173 ? 26.900 18.560 -39.526 1.00 33.69 173 ILE A N 1
ATOM 1335 C CA . ILE A 1 173 ? 25.479 18.580 -39.939 1.00 33.69 173 ILE A CA 1
ATOM 1336 C C . ILE A 1 173 ? 25.103 17.509 -40.981 1.00 33.69 173 ILE A C 1
ATOM 1338 O O . ILE A 1 173 ? 23.935 17.139 -41.072 1.00 33.69 173 ILE A O 1
ATOM 1342 N N . GLU A 1 174 ? 26.052 16.932 -41.720 1.00 37.53 174 GLU A N 1
ATOM 1343 C CA . GLU A 1 174 ? 25.716 16.053 -42.860 1.00 37.53 174 GLU A CA 1
ATOM 1344 C C . GLU A 1 174 ? 25.580 14.556 -42.510 1.00 37.53 174 GLU A C 1
ATOM 1346 O O . GLU A 1 174 ? 25.032 13.790 -43.299 1.00 37.53 174 GLU A O 1
ATOM 1351 N N . PHE A 1 175 ? 25.992 14.119 -41.313 1.00 38.44 175 PHE A N 1
ATOM 1352 C CA . PHE A 1 175 ? 26.012 12.688 -40.957 1.00 38.44 175 PHE A CA 1
ATOM 1353 C C . PHE A 1 175 ? 24.702 12.161 -40.329 1.00 38.44 175 PHE A C 1
ATOM 1355 O O . PHE A 1 175 ? 24.456 10.957 -40.318 1.00 38.44 175 PHE A O 1
ATOM 1362 N N . ALA A 1 176 ? 23.833 13.040 -39.816 1.00 33.38 176 ALA A N 1
ATOM 1363 C CA . ALA A 1 176 ? 22.660 12.658 -39.013 1.00 33.38 176 ALA A CA 1
ATOM 1364 C C . ALA A 1 176 ? 21.408 12.249 -39.827 1.00 33.38 176 ALA A C 1
ATOM 1366 O O . ALA A 1 176 ? 20.424 11.789 -39.253 1.00 33.38 176 ALA A O 1
ATOM 1367 N N . GLY A 1 177 ? 21.416 12.405 -41.155 1.00 32.59 177 GLY A N 1
ATOM 1368 C CA . GLY A 1 177 ? 20.223 12.268 -42.007 1.00 32.59 177 GLY A CA 1
ATOM 1369 C C . GLY A 1 177 ? 19.871 10.858 -42.509 1.00 32.59 177 GLY A C 1
ATOM 1370 O O . GLY A 1 177 ? 19.004 10.745 -43.372 1.00 32.59 177 GLY A O 1
ATOM 1371 N N . LEU A 1 178 ? 20.531 9.790 -42.044 1.00 34.72 178 LEU A N 1
ATOM 1372 C CA . LEU A 1 178 ? 20.552 8.495 -42.750 1.00 34.72 178 LEU A CA 1
ATOM 1373 C C . LEU A 1 178 ? 19.757 7.319 -42.134 1.00 34.72 178 LEU A C 1
ATOM 1375 O O . LEU A 1 178 ? 19.881 6.214 -42.657 1.00 34.72 178 LEU A O 1
ATOM 1379 N N . LEU A 1 179 ? 18.923 7.479 -41.091 1.00 33.47 179 LEU A N 1
ATOM 1380 C CA . LEU A 1 179 ? 18.252 6.320 -40.450 1.00 33.47 179 LEU A CA 1
ATOM 1381 C C . LEU A 1 179 ? 16.737 6.497 -40.158 1.00 33.47 179 LEU A C 1
ATOM 1383 O O . LEU A 1 179 ? 16.342 7.529 -39.614 1.00 33.47 179 LEU A O 1
ATOM 1387 N N . PRO A 1 180 ? 15.877 5.498 -40.484 1.00 28.58 180 PRO A N 1
ATOM 1388 C CA . PRO A 1 180 ? 14.420 5.550 -40.277 1.00 28.58 180 PRO A CA 1
ATOM 1389 C C . PRO A 1 180 ? 13.912 4.863 -38.976 1.00 28.58 180 PRO A C 1
ATOM 1391 O O . PRO A 1 180 ? 14.628 4.044 -38.398 1.00 28.58 180 PRO A O 1
ATOM 1394 N N . PRO A 1 181 ? 12.653 5.124 -38.528 1.00 30.44 181 PRO A N 1
ATOM 1395 C CA . PRO A 1 181 ? 12.121 4.637 -37.245 1.00 30.44 181 PRO A CA 1
ATOM 1396 C C . PRO A 1 181 ? 11.072 3.491 -37.315 1.00 30.44 181 PRO A C 1
ATOM 1398 O O . PRO A 1 181 ? 10.311 3.383 -38.277 1.00 30.44 181 PRO A O 1
ATOM 1401 N N . LYS A 1 182 ? 10.949 2.779 -36.169 1.00 28.31 182 LYS A N 1
ATOM 1402 C CA . LYS A 1 182 ? 9.863 1.898 -35.632 1.00 28.31 182 LYS A CA 1
ATOM 1403 C C . LYS A 1 182 ? 9.965 0.372 -35.834 1.00 28.31 182 LYS A C 1
ATOM 1405 O O . LYS A 1 182 ? 9.921 -0.098 -36.963 1.00 28.31 182 LYS A O 1
ATOM 1410 N N . LEU A 1 183 ? 9.859 -0.409 -34.737 1.00 31.64 183 LEU A N 1
ATOM 1411 C CA . LEU A 1 183 ? 9.338 -1.792 -34.768 1.00 31.64 183 LEU A CA 1
ATOM 1412 C C . LEU A 1 183 ? 8.854 -2.321 -33.392 1.00 31.64 183 LEU A C 1
ATOM 1414 O O . LEU A 1 183 ? 9.632 -2.411 -32.450 1.00 31.64 183 LEU A O 1
ATOM 1418 N N . LEU A 1 184 ? 7.587 -2.755 -33.301 1.00 30.95 184 LEU A N 1
ATOM 1419 C CA . LEU A 1 184 ? 7.088 -3.641 -32.222 1.00 30.95 184 LEU A CA 1
ATOM 1420 C C . LEU A 1 184 ? 5.964 -4.609 -32.671 1.00 30.95 184 LEU A C 1
ATOM 1422 O O . LEU A 1 184 ? 5.439 -5.365 -31.864 1.00 30.95 184 LEU A O 1
ATOM 1426 N N . LEU A 1 185 ? 5.607 -4.651 -33.964 1.00 30.30 185 LEU A N 1
ATOM 1427 C CA . LEU A 1 185 ? 4.441 -5.409 -34.462 1.00 30.30 185 LEU A CA 1
ATOM 1428 C C . LEU A 1 185 ? 4.754 -6.702 -35.246 1.00 30.30 185 LEU A C 1
ATOM 1430 O O . LEU A 1 185 ? 3.820 -7.374 -35.658 1.00 30.30 185 LEU A O 1
ATOM 1434 N N . LYS A 1 186 ? 6.023 -7.094 -35.449 1.00 40.62 186 LYS A N 1
ATOM 1435 C CA . LYS A 1 186 ? 6.376 -8.098 -36.484 1.00 40.62 186 LYS A CA 1
ATOM 1436 C C . LYS A 1 186 ? 6.976 -9.433 -36.028 1.00 40.62 186 LYS A C 1
ATOM 1438 O O . LYS A 1 186 ? 7.254 -10.264 -36.876 1.00 40.62 186 LYS A O 1
ATOM 1443 N N . VAL A 1 187 ? 7.137 -9.705 -34.731 1.00 37.78 187 VAL A N 1
ATOM 1444 C CA . VAL A 1 187 ? 7.906 -10.886 -34.254 1.00 37.78 187 VAL A CA 1
ATOM 1445 C C . VAL A 1 187 ? 7.406 -12.220 -34.829 1.00 37.78 187 VAL A C 1
ATOM 1447 O O . VAL A 1 187 ? 8.208 -13.055 -35.237 1.00 37.78 187 VAL A O 1
ATOM 1450 N N . GLY A 1 188 ? 6.084 -12.409 -34.896 1.00 40.19 188 GLY A N 1
ATOM 1451 C CA . GLY A 1 188 ? 5.480 -13.616 -35.466 1.00 40.19 188 GLY A CA 1
ATOM 1452 C C . GLY A 1 188 ? 5.738 -13.756 -36.967 1.00 40.19 188 GLY A C 1
ATOM 1453 O O . GLY A 1 188 ? 6.128 -14.834 -37.403 1.00 40.19 188 GLY A O 1
ATOM 1454 N N . GLU A 1 189 ? 5.584 -12.665 -37.719 1.00 46.91 189 GLU A N 1
ATOM 1455 C CA . GLU A 1 189 ? 5.843 -12.605 -39.163 1.00 46.91 189 GLU A CA 1
ATOM 1456 C C . GLU A 1 189 ? 7.334 -12.779 -39.479 1.00 46.91 189 GLU A C 1
ATOM 1458 O O . GLU A 1 189 ? 7.680 -13.404 -40.474 1.00 46.91 189 GLU A O 1
ATOM 1463 N N . THR A 1 190 ? 8.229 -12.272 -38.624 1.00 47.03 190 THR A N 1
ATOM 1464 C CA . THR A 1 190 ? 9.685 -12.397 -38.783 1.00 47.03 190 THR A CA 1
ATOM 1465 C C . THR A 1 190 ? 10.147 -13.849 -38.675 1.00 47.03 190 THR A C 1
ATOM 1467 O O . THR A 1 190 ? 10.980 -14.270 -39.471 1.00 47.03 190 THR A O 1
ATOM 1470 N N . VAL A 1 191 ? 9.596 -14.634 -37.740 1.00 49.97 191 VAL A N 1
ATOM 1471 C CA . VAL A 1 191 ? 9.916 -16.071 -37.629 1.00 49.97 191 VAL A CA 1
ATOM 1472 C C . VAL A 1 191 ? 9.447 -16.830 -38.870 1.00 49.97 191 VAL A C 1
ATOM 1474 O O . VAL A 1 191 ? 10.215 -17.604 -39.437 1.00 49.97 191 VAL A O 1
ATOM 1477 N N . ASP A 1 192 ? 8.229 -16.559 -39.341 1.00 49.25 192 ASP A N 1
ATOM 1478 C CA . ASP A 1 192 ? 7.690 -17.233 -40.526 1.00 49.25 192 ASP A CA 1
ATOM 1479 C C . ASP A 1 192 ? 8.459 -16.829 -41.800 1.00 49.25 192 ASP A C 1
ATOM 1481 O O . ASP A 1 192 ? 8.770 -17.678 -42.631 1.00 49.25 192 ASP A O 1
ATOM 1485 N N . GLN A 1 193 ? 8.866 -15.559 -41.930 1.00 50.34 193 GLN A N 1
ATOM 1486 C CA . GLN A 1 193 ? 9.710 -15.073 -43.032 1.00 50.34 193 GLN A CA 1
ATOM 1487 C C . GLN A 1 193 ? 11.115 -15.690 -43.035 1.00 50.34 193 GLN A C 1
ATOM 1489 O O . GLN A 1 193 ? 11.622 -16.025 -44.106 1.00 50.34 193 GLN A O 1
ATOM 1494 N N . LEU A 1 194 ? 11.734 -15.884 -41.864 1.00 46.16 194 LEU A N 1
ATOM 1495 C CA . LEU A 1 194 ? 13.041 -16.545 -41.746 1.00 46.16 194 LEU A CA 1
ATOM 1496 C C . LEU A 1 194 ? 12.980 -18.006 -42.216 1.00 46.16 194 LEU A C 1
ATOM 1498 O O . LEU A 1 194 ? 13.898 -18.483 -42.884 1.00 46.16 194 LEU A O 1
ATOM 1502 N N . LEU A 1 195 ? 11.887 -18.708 -41.912 1.00 47.94 195 LEU A N 1
ATOM 1503 C CA . LEU A 1 195 ? 11.711 -20.110 -42.293 1.00 47.94 195 LEU A CA 1
ATOM 1504 C C . LEU A 1 195 ? 11.435 -20.295 -43.793 1.00 47.94 195 LEU A C 1
ATOM 1506 O O . LEU A 1 195 ? 11.822 -21.321 -44.342 1.00 47.94 195 LEU A O 1
ATOM 1510 N N . ILE A 1 196 ? 10.889 -19.290 -44.491 1.00 45.66 196 ILE A N 1
ATOM 1511 C CA . ILE A 1 196 ? 10.746 -19.309 -45.964 1.00 45.66 196 ILE A CA 1
ATOM 1512 C C . ILE A 1 196 ? 12.117 -19.336 -46.669 1.00 45.66 196 ILE A C 1
ATOM 1514 O O . ILE A 1 196 ? 12.223 -19.788 -47.809 1.00 45.66 196 ILE A O 1
ATOM 1518 N N . HIS A 1 197 ? 13.177 -18.836 -46.028 1.00 41.50 197 HIS A N 1
ATOM 1519 C CA . HIS A 1 197 ? 14.532 -18.773 -46.597 1.00 41.50 197 HIS A CA 1
ATOM 1520 C C . HIS A 1 197 ? 15.461 -19.888 -46.096 1.00 41.50 197 HIS A C 1
ATOM 1522 O O . HIS A 1 197 ? 16.572 -20.032 -46.603 1.00 41.50 197 HIS A O 1
ATOM 1528 N N . CYS A 1 198 ? 14.999 -20.721 -45.160 1.00 42.75 198 CYS A N 1
ATOM 1529 C CA . CYS A 1 198 ? 15.682 -21.944 -44.758 1.00 42.75 198 CYS A CA 1
ATOM 1530 C C . CYS A 1 198 ? 15.158 -23.104 -45.624 1.00 42.75 198 CYS A C 1
ATOM 1532 O O . CYS A 1 198 ? 13.959 -23.369 -45.590 1.00 42.75 198 CYS A O 1
ATOM 1534 N N . PRO A 1 199 ? 15.983 -23.815 -46.415 1.00 39.59 199 PRO A N 1
ATOM 1535 C CA . PRO A 1 199 ? 15.510 -24.985 -47.148 1.00 39.59 199 PRO A CA 1
ATOM 1536 C C . PRO A 1 199 ? 15.110 -26.081 -46.146 1.00 39.59 199 PRO A C 1
ATOM 1538 O O . PRO A 1 199 ? 15.958 -26.761 -45.569 1.00 39.59 199 PRO A O 1
ATOM 1541 N N . VAL A 1 200 ? 13.804 -26.209 -45.904 1.00 37.53 200 VAL A N 1
ATOM 1542 C CA . VAL A 1 200 ? 13.217 -27.157 -44.952 1.00 37.53 200 VAL A CA 1
ATOM 1543 C C . VAL A 1 200 ? 13.248 -28.560 -45.560 1.00 37.53 200 VAL A C 1
ATOM 1545 O O . VAL A 1 200 ? 12.375 -28.943 -46.333 1.00 37.53 200 VAL A O 1
ATOM 1548 N N . GLY A 1 201 ? 14.278 -29.337 -45.231 1.00 31.67 201 GLY A N 1
ATOM 1549 C CA . GLY A 1 201 ? 14.207 -30.795 -45.305 1.00 31.67 201 GLY A CA 1
ATOM 1550 C C . GLY A 1 201 ? 13.582 -31.316 -44.011 1.00 31.67 201 GLY A C 1
ATOM 1551 O O . GLY A 1 201 ? 14.115 -31.028 -42.943 1.00 31.67 201 GLY A O 1
ATOM 1552 N N . TRP A 1 202 ? 12.467 -32.049 -44.105 1.00 30.52 202 TRP A N 1
ATOM 1553 C CA . TRP A 1 202 ? 11.657 -32.616 -43.006 1.00 30.52 202 TRP A CA 1
ATOM 1554 C C . TRP A 1 202 ? 12.348 -33.702 -42.151 1.00 30.52 202 TRP A C 1
ATOM 1556 O O . TRP A 1 202 ? 11.722 -34.674 -41.737 1.00 30.52 202 TRP A O 1
ATOM 1566 N N . GLU A 1 203 ? 13.629 -33.551 -41.845 1.00 30.30 203 GLU A N 1
ATOM 1567 C CA . GLU A 1 203 ? 14.320 -34.412 -40.884 1.00 30.30 203 GLU A CA 1
ATOM 1568 C C . GLU A 1 203 ? 14.596 -33.621 -39.599 1.00 30.30 203 GLU A C 1
ATOM 1570 O O . GLU A 1 203 ? 14.789 -32.410 -39.629 1.00 30.30 203 GLU A O 1
ATOM 1575 N N . LEU A 1 204 ? 14.520 -34.290 -38.449 1.00 30.75 204 LEU A N 1
ATOM 1576 C CA . LEU A 1 204 ? 14.718 -33.713 -37.117 1.00 30.75 204 LEU A CA 1
ATOM 1577 C C . LEU A 1 204 ? 16.122 -33.093 -37.014 1.00 30.75 204 LEU A C 1
ATOM 1579 O O . LEU A 1 204 ? 17.099 -33.820 -36.848 1.00 30.75 204 LEU A O 1
ATOM 1583 N N . TRP A 1 205 ? 16.233 -31.766 -37.107 1.00 29.05 205 TRP A N 1
ATOM 1584 C CA . TRP A 1 205 ? 17.511 -31.062 -36.974 1.00 29.05 205 TRP A CA 1
ATOM 1585 C C . TRP A 1 205 ? 17.523 -30.128 -35.759 1.00 29.05 205 TRP A C 1
ATOM 1587 O O . TRP A 1 205 ? 16.610 -29.332 -35.546 1.00 29.05 205 TRP A O 1
ATOM 1597 N N . THR A 1 206 ? 18.611 -30.241 -35.003 1.00 35.00 206 THR A N 1
ATOM 1598 C CA . THR A 1 206 ? 19.061 -29.425 -33.871 1.00 35.00 206 THR A CA 1
ATOM 1599 C C . THR A 1 206 ? 19.287 -27.968 -34.300 1.00 35.00 206 THR A C 1
ATOM 1601 O O . THR A 1 206 ? 19.974 -27.685 -35.289 1.00 35.00 206 THR A O 1
ATOM 1604 N N . MET A 1 207 ? 18.694 -27.015 -33.579 1.00 42.00 207 MET A N 1
ATOM 1605 C CA . MET A 1 207 ? 18.782 -25.584 -33.881 1.00 42.00 207 MET A CA 1
ATOM 1606 C C . MET A 1 207 ? 19.198 -24.755 -32.670 1.00 42.00 207 MET A C 1
ATOM 1608 O O . MET A 1 207 ? 18.721 -24.931 -31.550 1.00 42.00 207 MET A O 1
ATOM 1612 N N . VAL A 1 208 ? 20.069 -23.783 -32.926 1.00 41.28 208 VAL A N 1
ATOM 1613 C CA . VAL A 1 208 ? 20.446 -22.748 -31.968 1.00 41.28 208 VAL A CA 1
ATOM 1614 C C . VAL A 1 208 ? 19.621 -21.505 -32.266 1.00 41.28 208 VAL A C 1
ATOM 1616 O O . VAL A 1 208 ? 19.679 -20.946 -33.365 1.00 41.28 208 VAL A O 1
ATOM 1619 N N . PHE A 1 209 ? 18.849 -21.077 -31.277 1.00 40.12 209 PHE A N 1
ATOM 1620 C CA . PHE A 1 209 ? 18.063 -19.860 -31.324 1.00 40.12 209 PHE A CA 1
ATOM 1621 C C . PHE A 1 209 ? 18.887 -18.710 -30.739 1.00 40.12 209 PHE A C 1
ATOM 1623 O O . PHE A 1 209 ? 19.148 -18.649 -29.538 1.00 40.12 209 PHE A O 1
ATOM 1630 N N . PHE A 1 210 ? 19.306 -17.777 -31.587 1.00 44.62 210 PHE A N 1
ATOM 1631 C CA . PHE A 1 210 ? 19.918 -16.534 -31.143 1.00 44.62 210 PHE A CA 1
ATOM 1632 C C . PHE A 1 210 ? 18.903 -15.401 -31.308 1.00 44.62 210 PHE A C 1
ATOM 1634 O O . PHE A 1 210 ? 18.742 -14.861 -32.405 1.00 44.62 210 PHE A O 1
ATOM 1641 N N . PRO A 1 211 ? 18.215 -14.977 -30.247 1.00 37.38 211 PRO A N 1
ATOM 1642 C CA . PRO A 1 211 ? 17.647 -13.641 -30.198 1.00 37.38 211 PRO A CA 1
ATOM 1643 C C . PRO A 1 211 ? 18.826 -12.658 -30.120 1.00 37.38 211 PRO A C 1
ATOM 1645 O O . PRO A 1 211 ? 19.291 -12.267 -29.048 1.00 37.38 211 PRO A O 1
ATOM 1648 N N . PHE A 1 212 ? 19.387 -12.338 -31.285 1.00 48.59 212 PHE A N 1
ATOM 1649 C CA . PHE A 1 212 ? 20.497 -11.416 -31.423 1.00 48.59 212 PHE A CA 1
ATOM 1650 C C . PHE A 1 212 ? 20.060 -10.004 -31.049 1.00 48.59 212 PHE A C 1
ATOM 1652 O O . PHE A 1 212 ? 19.232 -9.388 -31.714 1.00 48.59 212 PHE A O 1
ATOM 1659 N N . GLY A 1 213 ? 20.743 -9.452 -30.054 1.00 45.88 213 GLY A N 1
ATOM 1660 C CA . GLY A 1 213 ? 21.012 -8.030 -29.972 1.00 45.88 213 GLY A CA 1
ATOM 1661 C C . GLY A 1 213 ? 19.841 -7.223 -29.449 1.00 45.88 213 GLY A C 1
ATOM 1662 O O . GLY A 1 213 ? 18.836 -7.021 -30.123 1.00 45.88 213 GLY A O 1
ATOM 1663 N N . ARG A 1 214 ? 20.044 -6.594 -28.291 1.00 41.22 214 ARG A N 1
ATOM 1664 C CA . ARG A 1 214 ? 19.547 -5.224 -28.160 1.00 41.22 214 ARG A CA 1
ATOM 1665 C C . ARG A 1 214 ? 20.176 -4.500 -29.347 1.00 41.22 214 ARG A C 1
ATOM 1667 O O . ARG A 1 214 ? 21.397 -4.398 -29.397 1.00 41.22 214 ARG A O 1
ATOM 1674 N N . LEU A 1 215 ? 19.390 -3.984 -30.285 1.00 50.53 215 LEU A N 1
ATOM 1675 C CA . LEU A 1 215 ? 19.938 -3.037 -31.259 1.00 50.53 215 LEU A CA 1
ATOM 1676 C C . LEU A 1 215 ? 20.353 -1.733 -30.559 1.00 50.53 215 LEU A C 1
ATOM 1678 O O . LEU A 1 215 ? 20.937 -0.862 -31.181 1.00 50.53 215 LEU A O 1
ATOM 1682 N N . GLY A 1 216 ? 20.143 -1.657 -29.245 1.00 54.66 216 GLY A N 1
ATOM 1683 C CA . GLY A 1 216 ? 20.736 -0.679 -28.370 1.00 54.66 216 GLY A CA 1
ATOM 1684 C C . GLY A 1 216 ? 19.900 -0.434 -27.134 1.00 54.66 216 GLY A C 1
ATOM 1685 O O . GLY A 1 216 ? 20.202 -0.931 -26.048 1.00 54.66 216 GLY A O 1
ATOM 1686 N N . ALA A 1 217 ? 18.794 0.291 -27.313 1.00 55.66 217 ALA A N 1
ATOM 1687 C CA . ALA A 1 217 ? 17.963 0.756 -26.206 1.00 55.66 217 ALA A CA 1
ATOM 1688 C C . ALA A 1 217 ? 16.900 -0.246 -25.727 1.00 55.66 217 ALA A C 1
ATOM 1690 O O . ALA A 1 217 ? 16.329 -0.028 -24.660 1.00 55.66 217 ALA A O 1
ATOM 1691 N N . THR A 1 218 ? 16.631 -1.339 -26.452 1.00 55.59 218 THR A N 1
ATOM 1692 C CA . THR A 1 218 ? 15.575 -2.311 -26.092 1.00 55.59 218 THR A CA 1
ATOM 1693 C C . THR A 1 218 ? 15.824 -2.926 -24.717 1.00 55.59 218 THR A C 1
ATOM 1695 O O . THR A 1 218 ? 16.857 -3.558 -24.548 1.00 55.59 218 THR A O 1
ATOM 1698 N N . PRO A 1 219 ? 14.949 -2.777 -23.711 1.00 60.31 219 PRO A N 1
ATOM 1699 C CA . PRO A 1 219 ? 15.116 -3.387 -22.391 1.00 60.31 219 PRO A CA 1
ATOM 1700 C C . PRO A 1 219 ? 15.367 -4.902 -22.442 1.00 60.31 219 PRO A C 1
ATOM 1702 O O . PRO A 1 219 ? 14.788 -5.612 -23.260 1.00 60.31 219 PRO A O 1
ATOM 1705 N N . ILE A 1 220 ? 16.173 -5.426 -21.510 1.00 61.75 220 ILE A N 1
ATOM 1706 C CA . ILE A 1 220 ? 16.415 -6.880 -21.388 1.00 61.75 220 ILE A CA 1
ATOM 1707 C C . ILE A 1 220 ? 15.088 -7.639 -21.221 1.00 61.75 220 ILE A C 1
ATOM 1709 O O . ILE A 1 220 ? 14.910 -8.704 -21.801 1.00 61.75 220 ILE A O 1
ATOM 1713 N N . MET A 1 221 ? 14.124 -7.066 -20.494 1.00 53.47 221 MET A N 1
ATOM 1714 C CA . MET A 1 221 ? 12.794 -7.655 -20.316 1.00 53.47 221 MET A CA 1
ATOM 1715 C C . MET A 1 221 ? 12.054 -7.857 -21.648 1.00 53.47 221 MET A C 1
ATOM 1717 O O . MET A 1 221 ? 11.469 -8.915 -21.861 1.00 53.47 221 MET A O 1
ATOM 1721 N N . GLU A 1 222 ? 12.121 -6.893 -22.569 1.00 57.12 222 GLU A N 1
ATOM 1722 C CA . GLU A 1 222 ? 11.493 -7.008 -23.892 1.00 57.12 222 GLU A CA 1
ATOM 1723 C C . GLU A 1 222 ? 12.159 -8.093 -24.747 1.00 57.12 222 GLU A C 1
ATOM 1725 O O . GLU A 1 222 ? 11.464 -8.852 -25.422 1.00 57.12 222 GLU A O 1
ATOM 1730 N N . LEU A 1 223 ? 13.486 -8.244 -24.656 1.00 59.12 223 LEU A N 1
ATOM 1731 C CA . LEU A 1 223 ? 14.205 -9.344 -25.308 1.00 59.12 223 LEU A CA 1
ATOM 1732 C C . LEU A 1 223 ? 13.816 -10.714 -24.751 1.00 59.12 223 LEU A C 1
ATOM 1734 O O . LEU A 1 223 ? 13.653 -11.669 -25.514 1.00 59.12 223 LEU A O 1
ATOM 1738 N N . MET A 1 224 ? 13.645 -10.823 -23.432 1.00 59.91 224 MET A N 1
ATOM 1739 C CA . MET A 1 224 ? 13.199 -12.066 -22.802 1.00 59.91 224 MET A CA 1
ATOM 1740 C C . MET A 1 224 ? 11.767 -12.414 -23.218 1.00 59.91 224 MET A C 1
ATOM 1742 O O . MET A 1 224 ? 11.483 -13.576 -23.495 1.00 59.91 224 MET A O 1
ATOM 1746 N N . ILE A 1 225 ? 10.883 -11.418 -23.355 1.00 57.72 225 ILE A N 1
ATOM 1747 C CA . ILE A 1 225 ? 9.524 -11.606 -23.888 1.00 57.72 225 ILE A CA 1
ATOM 1748 C C . ILE A 1 225 ? 9.568 -12.062 -25.353 1.00 57.72 225 ILE A C 1
ATOM 1750 O O . ILE A 1 225 ? 8.866 -13.005 -25.720 1.00 57.72 225 ILE A O 1
ATOM 1754 N N . ALA A 1 226 ? 10.395 -11.430 -26.192 1.00 59.41 226 ALA A N 1
ATOM 1755 C CA . ALA A 1 226 ? 10.557 -11.821 -27.593 1.00 59.41 226 ALA A CA 1
ATOM 1756 C C . ALA A 1 226 ? 11.056 -13.270 -27.720 1.00 59.41 226 ALA A C 1
ATOM 1758 O O . ALA A 1 226 ? 10.490 -14.062 -28.474 1.00 59.41 226 ALA A O 1
ATOM 1759 N N . SER A 1 227 ? 12.049 -13.640 -26.912 1.00 62.31 227 SER A N 1
ATOM 1760 C CA . SER A 1 227 ? 12.607 -14.996 -26.861 1.00 62.31 227 SER A CA 1
ATOM 1761 C C . SER A 1 227 ? 11.583 -16.017 -26.362 1.00 62.31 227 SER A C 1
ATOM 1763 O O . SER A 1 227 ? 11.415 -17.074 -26.968 1.00 62.31 227 SER A O 1
ATOM 1765 N N . GLY A 1 228 ? 10.833 -15.666 -25.313 1.00 58.62 228 GLY A N 1
ATOM 1766 C CA . GLY A 1 228 ? 9.759 -16.484 -24.754 1.00 58.62 228 GLY A CA 1
ATOM 1767 C C . GLY A 1 228 ? 8.576 -16.695 -25.702 1.00 58.62 228 GLY A C 1
ATOM 1768 O O . GLY A 1 228 ? 7.850 -17.668 -25.537 1.00 58.62 228 GLY A O 1
ATOM 1769 N N . LYS A 1 229 ? 8.387 -15.837 -26.714 1.00 59.88 229 LYS A N 1
ATOM 1770 C CA . LYS A 1 229 ? 7.413 -16.061 -27.798 1.00 59.88 229 LYS A CA 1
ATOM 1771 C C . LYS A 1 229 ? 7.991 -16.862 -28.963 1.00 59.88 229 LYS A C 1
ATOM 1773 O O . LYS A 1 229 ? 7.300 -17.707 -29.523 1.00 59.88 229 LYS A O 1
ATOM 1778 N N . ALA A 1 230 ? 9.237 -16.597 -29.343 1.00 63.03 230 ALA A N 1
ATOM 1779 C CA . ALA A 1 230 ? 9.848 -17.212 -30.514 1.00 63.03 230 ALA A CA 1
ATOM 1780 C C . ALA A 1 230 ? 10.199 -18.695 -30.302 1.00 63.03 230 ALA A C 1
ATOM 1782 O O . ALA A 1 230 ? 9.953 -19.500 -31.196 1.00 63.03 230 ALA A O 1
ATOM 1783 N N . VAL A 1 231 ? 10.709 -19.080 -29.125 1.00 66.69 231 VAL A N 1
ATOM 1784 C CA . VAL A 1 231 ? 11.097 -20.478 -28.847 1.00 66.69 231 VAL A CA 1
ATOM 1785 C C . VAL A 1 231 ? 9.898 -21.438 -28.901 1.00 66.69 231 VAL A C 1
ATOM 1787 O O . VAL A 1 231 ? 9.985 -22.419 -29.642 1.00 66.69 231 VAL A O 1
ATOM 1790 N N . PRO A 1 232 ? 8.753 -21.175 -28.229 1.00 61.56 232 PRO A N 1
ATOM 1791 C CA . PRO A 1 232 ? 7.580 -22.038 -28.350 1.00 61.56 232 PRO A CA 1
ATOM 1792 C C . PRO A 1 232 ? 7.023 -22.096 -29.771 1.00 61.56 232 PRO A C 1
ATOM 1794 O O . PRO A 1 232 ? 6.613 -23.166 -30.201 1.00 61.56 232 PRO A O 1
ATOM 1797 N N . LYS A 1 233 ? 7.048 -20.987 -30.523 1.00 63.47 233 LYS A N 1
ATOM 1798 C CA . LYS A 1 233 ? 6.620 -20.981 -31.929 1.00 63.47 233 LYS A CA 1
ATOM 1799 C C . LYS A 1 233 ? 7.496 -21.909 -32.782 1.00 63.47 233 LYS A C 1
ATOM 1801 O O . LYS A 1 233 ? 6.976 -22.714 -33.547 1.00 63.47 233 LYS A O 1
ATOM 1806 N N . LEU A 1 234 ? 8.818 -21.867 -32.602 1.00 63.28 234 LEU A N 1
ATOM 1807 C CA . LEU A 1 234 ? 9.749 -22.769 -33.293 1.00 63.28 234 LEU A CA 1
ATOM 1808 C C . LEU A 1 234 ? 9.537 -24.243 -32.909 1.00 63.28 234 LEU A C 1
ATOM 1810 O O . LEU A 1 234 ? 9.529 -25.103 -33.784 1.00 63.28 234 LEU A O 1
ATOM 1814 N N . GLN A 1 235 ? 9.331 -24.533 -31.622 1.00 68.69 235 GLN A N 1
ATOM 1815 C CA . GLN A 1 235 ? 9.183 -25.904 -31.121 1.00 68.69 235 GLN A CA 1
ATOM 1816 C C . GLN A 1 235 ? 7.807 -26.518 -31.416 1.00 68.69 235 GLN A C 1
ATOM 1818 O O . GLN A 1 235 ? 7.730 -27.666 -31.843 1.00 68.69 235 GLN A O 1
ATOM 1823 N N . LEU A 1 236 ? 6.721 -25.778 -31.169 1.00 68.00 236 LEU A N 1
ATOM 1824 C CA . LEU A 1 236 ? 5.348 -26.292 -31.214 1.00 68.00 236 LEU A CA 1
ATOM 1825 C C . LEU A 1 236 ? 4.713 -26.168 -32.599 1.00 68.00 236 LEU A C 1
ATOM 1827 O O . LEU A 1 236 ? 4.048 -27.101 -33.038 1.00 68.00 236 LEU A O 1
ATOM 1831 N N . GLU A 1 237 ? 4.891 -25.030 -33.274 1.00 68.75 237 GLU A N 1
ATOM 1832 C CA . GLU A 1 237 ? 4.248 -24.786 -34.574 1.00 68.75 237 GLU A CA 1
ATOM 1833 C C . GLU A 1 237 ? 5.095 -25.327 -35.729 1.00 68.75 237 GLU A C 1
ATOM 1835 O O . GLU A 1 237 ? 4.553 -25.867 -36.690 1.00 68.75 237 GLU A O 1
ATOM 1840 N N . HIS A 1 238 ? 6.424 -25.229 -35.613 1.00 62.25 238 HIS A N 1
ATOM 1841 C CA . HIS A 1 238 ? 7.359 -25.618 -36.676 1.00 62.25 238 HIS A CA 1
ATOM 1842 C C . HIS A 1 238 ? 8.116 -26.928 -36.401 1.00 62.25 238 HIS A C 1
ATOM 1844 O O . HIS A 1 238 ? 8.843 -27.403 -37.270 1.00 62.25 238 HIS A O 1
ATOM 1850 N N . GLY A 1 239 ? 7.939 -27.540 -35.223 1.00 64.88 239 GLY A N 1
ATOM 1851 C CA . GLY A 1 239 ? 8.520 -28.846 -34.881 1.00 64.88 239 GLY A CA 1
ATOM 1852 C C . GLY A 1 239 ? 10.048 -28.864 -34.755 1.00 64.88 239 GLY A C 1
ATOM 1853 O O . GLY A 1 239 ? 10.658 -29.928 -34.852 1.00 64.88 239 GLY A O 1
ATOM 1854 N N . LEU A 1 240 ? 10.682 -27.702 -34.571 1.00 66.88 240 LEU A N 1
ATOM 1855 C CA . LEU A 1 240 ? 12.137 -27.563 -34.533 1.00 66.88 240 LEU A CA 1
ATOM 1856 C C . LEU A 1 240 ? 12.668 -27.804 -33.116 1.00 66.88 240 LEU A C 1
ATOM 1858 O O . LEU A 1 240 ? 12.217 -27.185 -32.149 1.00 66.88 240 LEU A O 1
ATOM 1862 N N . ALA A 1 241 ? 13.669 -28.675 -32.988 1.00 68.06 241 ALA A N 1
ATOM 1863 C CA . ALA A 1 241 ? 14.371 -28.877 -31.727 1.00 68.06 241 ALA A CA 1
ATOM 1864 C C . ALA A 1 241 ? 15.307 -27.687 -31.468 1.00 68.06 241 ALA A C 1
ATOM 1866 O O . ALA A 1 241 ? 16.271 -27.475 -32.199 1.00 68.06 241 ALA A O 1
ATOM 1867 N N . VAL A 1 242 ? 15.000 -26.885 -30.445 1.00 67.75 242 VAL A N 1
ATOM 1868 C CA . VAL A 1 242 ? 15.845 -25.757 -30.022 1.00 67.75 242 VAL A CA 1
ATOM 1869 C C . VAL A 1 242 ? 16.745 -26.208 -28.873 1.00 67.75 242 VAL A C 1
ATOM 1871 O O . VAL A 1 242 ? 16.260 -26.422 -27.762 1.00 67.75 242 VAL A O 1
ATOM 1874 N N . ASP A 1 243 ? 18.045 -26.334 -29.136 1.00 67.62 243 ASP A N 1
ATOM 1875 C CA . ASP A 1 243 ? 19.039 -26.901 -28.210 1.00 67.62 243 ASP A CA 1
ATOM 1876 C C . ASP A 1 243 ? 19.818 -25.848 -27.418 1.00 67.62 243 ASP A C 1
ATOM 1878 O O . ASP A 1 243 ? 20.326 -26.124 -26.327 1.00 67.62 243 ASP A O 1
ATOM 1882 N N . ARG A 1 244 ? 19.921 -24.626 -27.947 1.00 68.19 244 ARG A N 1
ATOM 1883 C CA . ARG A 1 244 ? 20.562 -23.488 -27.276 1.00 68.19 244 ARG A CA 1
ATOM 1884 C C . ARG A 1 244 ? 19.778 -22.214 -27.547 1.00 68.19 244 ARG A C 1
ATOM 1886 O O . ARG A 1 244 ? 19.323 -21.995 -28.668 1.00 68.19 244 ARG A O 1
ATOM 1893 N N . VAL A 1 245 ? 19.653 -21.375 -26.520 1.00 70.62 245 VAL A N 1
ATOM 1894 C CA . VAL A 1 245 ? 19.057 -20.040 -26.613 1.00 70.62 245 VAL A CA 1
ATOM 1895 C C . VAL A 1 245 ? 20.055 -19.022 -26.077 1.00 70.62 245 VAL A C 1
ATOM 1897 O O . VAL A 1 245 ? 20.352 -19.030 -24.884 1.00 70.62 245 VAL A O 1
ATOM 1900 N N . TYR A 1 246 ? 20.564 -18.141 -26.935 1.00 70.19 246 TYR A N 1
ATOM 1901 C CA . TYR A 1 246 ? 21.528 -17.115 -26.529 1.00 70.19 246 TYR A CA 1
ATOM 1902 C C . TYR A 1 246 ? 20.898 -15.725 -26.591 1.00 70.19 246 TYR A C 1
ATOM 1904 O O . TYR A 1 246 ? 20.704 -15.168 -27.667 1.00 70.19 246 TYR A O 1
ATOM 1912 N N . THR A 1 247 ? 20.595 -15.149 -25.428 1.00 66.69 247 THR A N 1
ATOM 1913 C CA . THR A 1 247 ? 19.982 -13.819 -25.302 1.00 66.69 247 THR A CA 1
ATOM 1914 C C . THR A 1 247 ? 21.008 -12.799 -24.826 1.00 66.69 247 THR A C 1
ATOM 1916 O O . THR A 1 247 ? 21.580 -12.967 -23.749 1.00 66.69 247 THR A O 1
ATOM 1919 N N . GLY A 1 248 ? 21.231 -11.722 -25.579 1.00 64.88 248 GLY A N 1
ATOM 1920 C CA . GLY A 1 248 ? 22.203 -10.707 -25.174 1.00 64.88 248 GLY A CA 1
ATOM 1921 C C . GLY A 1 248 ? 22.491 -9.641 -26.225 1.00 64.88 248 GLY A C 1
ATOM 1922 O O . GLY A 1 248 ? 21.991 -9.679 -27.350 1.00 64.88 248 GLY A O 1
ATOM 1923 N N . SER A 1 249 ? 23.315 -8.668 -25.840 1.00 65.62 249 SER A N 1
ATOM 1924 C CA . SER A 1 249 ? 23.840 -7.631 -26.734 1.00 65.62 249 SER A CA 1
ATOM 1925 C C . SER A 1 249 ? 25.099 -8.130 -27.439 1.00 65.62 249 SER A C 1
ATOM 1927 O O . SER A 1 249 ? 26.206 -7.810 -27.023 1.00 65.62 249 SER A O 1
ATOM 1929 N N . PHE A 1 250 ? 24.931 -8.938 -28.484 1.00 64.06 250 PHE A N 1
ATOM 1930 C CA . PHE A 1 250 ? 26.064 -9.464 -29.262 1.00 64.06 250 PHE A CA 1
ATOM 1931 C C . PHE A 1 250 ? 26.464 -8.536 -30.409 1.00 64.06 250 PHE A C 1
ATOM 1933 O O . PHE A 1 250 ? 27.643 -8.356 -30.686 1.00 64.06 250 PHE A O 1
ATOM 1940 N N . MET A 1 251 ? 25.469 -7.931 -31.057 1.00 60.56 251 MET A N 1
ATOM 1941 C CA . MET A 1 251 ? 25.641 -6.946 -32.117 1.00 60.56 251 MET A CA 1
ATOM 1942 C C . MET A 1 251 ? 24.571 -5.875 -31.925 1.00 60.56 251 MET A C 1
ATOM 1944 O O . MET A 1 251 ? 23.380 -6.189 -31.888 1.00 60.56 251 MET A O 1
ATOM 1948 N N . THR A 1 252 ? 25.002 -4.632 -31.727 1.00 55.09 252 THR A N 1
ATOM 1949 C CA . THR A 1 252 ? 24.120 -3.498 -31.441 1.00 55.09 252 THR A CA 1
ATOM 1950 C C . THR A 1 252 ? 24.169 -2.492 -32.590 1.00 55.09 252 THR A C 1
ATOM 1952 O O . THR A 1 252 ? 25.129 -2.439 -33.355 1.00 55.09 252 THR A O 1
ATOM 1955 N N . SER A 1 253 ? 23.125 -1.679 -32.707 1.00 52.31 253 SER A N 1
ATOM 1956 C CA . SER A 1 253 ? 23.086 -0.473 -33.533 1.00 52.31 253 SER A CA 1
ATOM 1957 C C . SER A 1 253 ? 22.938 0.739 -32.611 1.00 52.31 253 SER A C 1
ATOM 1959 O O . SER A 1 253 ? 21.962 1.484 -32.686 1.00 52.31 253 SER A O 1
ATOM 1961 N N . LEU A 1 254 ? 23.908 0.893 -31.704 1.00 58.31 254 LEU A N 1
ATOM 1962 C CA . LEU A 1 254 ? 23.975 1.948 -30.686 1.00 58.31 254 LEU A CA 1
ATOM 1963 C C . LEU A 1 254 ? 22.835 1.897 -29.681 1.00 58.31 254 LEU A C 1
ATOM 1965 O O . LEU A 1 254 ? 22.883 1.075 -28.775 1.00 58.31 254 LEU A O 1
ATOM 1969 N N . ASP A 1 255 ? 21.854 2.782 -29.817 1.00 54.91 255 ASP A N 1
ATOM 1970 C CA . ASP A 1 255 ? 20.680 2.927 -28.974 1.00 54.91 255 ASP A CA 1
ATOM 1971 C C . ASP A 1 255 ? 19.392 2.626 -29.756 1.00 54.91 255 ASP A C 1
ATOM 1973 O O . ASP A 1 255 ? 18.293 2.893 -29.270 1.00 54.91 255 ASP A O 1
ATOM 1977 N N . MET A 1 256 ? 19.495 2.008 -30.939 1.00 52.25 256 MET A N 1
ATOM 1978 C CA . MET A 1 256 ? 18.318 1.665 -31.723 1.00 52.25 256 MET A CA 1
ATOM 1979 C C . MET A 1 256 ? 17.374 0.767 -30.912 1.00 52.25 256 MET A C 1
ATOM 1981 O O . MET A 1 256 ? 17.747 -0.272 -30.360 1.00 52.25 256 MET A O 1
ATOM 1985 N N . ALA A 1 257 ? 16.115 1.186 -30.829 1.00 52.31 257 ALA A N 1
ATOM 1986 C CA . ALA A 1 257 ? 15.054 0.401 -30.223 1.00 52.31 257 ALA A CA 1
ATOM 1987 C C . ALA A 1 257 ? 14.614 -0.692 -31.207 1.00 52.31 257 ALA A C 1
ATOM 1989 O O . ALA A 1 257 ? 13.826 -0.453 -32.122 1.00 52.31 257 ALA A O 1
ATOM 1990 N N . GLY A 1 258 ? 15.151 -1.894 -31.025 1.00 55.50 258 GLY A N 1
ATOM 1991 C CA . GLY A 1 258 ? 14.800 -3.082 -31.786 1.00 55.50 258 GLY A CA 1
ATOM 1992 C C . GLY A 1 258 ? 15.634 -4.292 -31.377 1.00 55.50 258 GLY A C 1
ATOM 1993 O O . GLY A 1 258 ? 16.548 -4.210 -30.554 1.00 55.50 258 GLY A O 1
ATOM 1994 N N . PHE A 1 259 ? 15.314 -5.428 -31.980 1.00 57.75 259 PHE A N 1
ATOM 1995 C CA . PHE A 1 259 ? 16.063 -6.662 -31.804 1.00 57.75 259 PHE A CA 1
ATOM 1996 C C . PHE A 1 259 ? 16.086 -7.464 -33.099 1.00 57.75 259 PHE A C 1
ATOM 1998 O O . PHE A 1 259 ? 15.254 -7.255 -33.984 1.00 57.75 259 PHE A O 1
ATOM 2005 N N . SER A 1 260 ? 17.036 -8.384 -33.205 1.00 55.31 260 SER A N 1
ATOM 2006 C CA . SER A 1 260 ? 17.155 -9.302 -34.335 1.00 55.31 260 SER A CA 1
ATOM 2007 C C . SER A 1 260 ? 17.005 -10.751 -33.875 1.00 55.31 260 SER A C 1
ATOM 2009 O O . SER A 1 260 ? 17.231 -11.092 -32.717 1.00 55.31 260 SER A O 1
ATOM 2011 N N . ILE A 1 261 ? 16.558 -11.617 -34.778 1.00 59.56 261 ILE A N 1
ATOM 2012 C CA . ILE A 1 261 ? 16.466 -13.056 -34.535 1.00 59.56 261 ILE A CA 1
ATOM 2013 C C . ILE A 1 261 ? 17.300 -13.732 -35.611 1.00 59.56 261 ILE A C 1
ATOM 2015 O O . ILE A 1 261 ? 17.048 -13.519 -36.795 1.00 59.56 261 ILE A O 1
ATOM 2019 N N . SER A 1 262 ? 18.239 -14.577 -35.197 1.00 57.56 262 SER A N 1
ATOM 2020 C CA . SER A 1 262 ? 18.947 -15.470 -36.106 1.00 57.56 262 SER A CA 1
ATOM 2021 C C . SER A 1 262 ? 18.785 -16.903 -35.636 1.00 57.56 262 SER A C 1
ATOM 2023 O O . SER A 1 262 ? 18.855 -17.217 -34.444 1.00 57.56 262 SER A O 1
ATOM 2025 N N . ILE A 1 263 ? 18.573 -17.781 -36.602 1.00 64.38 263 ILE A N 1
ATOM 2026 C CA . ILE A 1 263 ? 18.360 -19.201 -36.372 1.00 64.38 263 ILE A CA 1
ATOM 2027 C C . ILE A 1 263 ? 19.467 -19.926 -37.120 1.00 64.38 263 ILE A C 1
ATOM 2029 O O . ILE A 1 263 ? 19.626 -19.741 -38.326 1.00 64.38 263 ILE A O 1
ATOM 2033 N N . MET A 1 264 ? 20.240 -20.739 -36.405 1.00 64.31 264 MET A N 1
ATOM 2034 C CA . MET A 1 264 ? 21.319 -21.517 -37.002 1.00 64.31 264 MET A CA 1
ATOM 2035 C C . MET A 1 264 ? 21.037 -23.009 -36.860 1.00 64.31 264 MET A C 1
ATOM 2037 O O . MET A 1 264 ? 20.810 -23.502 -35.754 1.00 64.31 264 MET A O 1
ATOM 2041 N N . LYS A 1 265 ? 21.113 -23.732 -37.982 1.00 66.38 265 LYS A N 1
ATOM 2042 C CA . LYS A 1 265 ? 21.209 -25.194 -37.970 1.00 66.38 265 LYS A CA 1
ATOM 2043 C C . LYS A 1 265 ? 22.547 -25.580 -37.344 1.00 66.38 265 LYS A C 1
ATOM 2045 O O . LYS A 1 265 ? 23.590 -25.167 -37.847 1.00 66.38 265 LYS A O 1
ATOM 2050 N N . ALA A 1 266 ? 22.509 -26.362 -36.275 1.00 65.12 266 ALA A N 1
ATOM 2051 C CA . ALA A 1 266 ? 23.703 -26.834 -35.594 1.00 65.12 266 ALA A CA 1
ATOM 2052 C C . ALA A 1 266 ? 23.725 -28.360 -35.575 1.00 65.12 266 ALA A C 1
ATOM 2054 O O . ALA A 1 266 ? 22.688 -29.005 -35.485 1.00 65.12 266 ALA A O 1
ATOM 2055 N N . ASP A 1 267 ? 24.915 -28.932 -35.667 1.00 75.44 267 ASP A N 1
ATOM 2056 C CA . ASP A 1 267 ? 25.171 -30.311 -35.277 1.00 75.44 267 ASP A CA 1
ATOM 2057 C C . ASP A 1 267 ? 25.956 -30.319 -33.959 1.00 75.44 267 ASP A C 1
ATOM 2059 O O . ASP A 1 267 ? 26.345 -29.269 -33.439 1.00 75.44 267 ASP A O 1
ATOM 2063 N N . GLU A 1 268 ? 26.216 -31.507 -33.423 1.00 73.56 268 GLU A N 1
ATOM 2064 C CA . GLU A 1 268 ? 26.977 -31.678 -32.182 1.00 73.56 268 GLU A CA 1
ATOM 2065 C C . GLU A 1 268 ? 28.363 -31.007 -32.245 1.00 73.56 268 GLU A C 1
ATOM 2067 O O . GLU A 1 268 ? 28.840 -30.450 -31.258 1.00 73.56 268 GLU A O 1
ATOM 2072 N N . THR A 1 269 ? 28.996 -30.976 -33.424 1.00 76.56 269 THR A N 1
ATOM 2073 C CA . THR A 1 269 ? 30.314 -30.348 -33.603 1.00 76.56 269 THR A CA 1
ATOM 2074 C C . THR A 1 269 ? 30.220 -28.825 -33.511 1.00 76.56 269 THR A C 1
ATOM 2076 O O . THR A 1 269 ? 31.082 -28.178 -32.914 1.00 76.56 269 THR A O 1
ATOM 2079 N N . ILE A 1 270 ? 29.179 -28.230 -34.094 1.00 73.94 270 ILE A N 1
ATOM 2080 C CA . ILE A 1 270 ? 28.903 -26.794 -34.010 1.00 73.94 270 ILE A CA 1
ATOM 2081 C C . ILE A 1 270 ? 28.541 -26.411 -32.575 1.00 73.94 270 ILE A C 1
ATOM 2083 O O . ILE A 1 270 ? 29.083 -25.430 -32.071 1.00 73.94 270 ILE A O 1
ATOM 2087 N N . LEU A 1 271 ? 27.691 -27.192 -31.902 1.00 74.12 271 LEU A N 1
ATOM 2088 C CA . LEU A 1 271 ? 27.327 -26.954 -30.503 1.00 74.12 271 LEU A CA 1
ATOM 2089 C C . LEU A 1 271 ? 28.564 -26.948 -29.599 1.00 74.12 271 LEU A C 1
ATOM 2091 O O . LEU A 1 271 ? 28.790 -25.973 -28.887 1.00 74.12 271 LEU A O 1
ATOM 2095 N N . GLN A 1 272 ? 29.431 -27.957 -29.720 1.00 76.88 272 GLN A N 1
ATOM 2096 C CA . GLN A 1 272 ? 30.684 -28.028 -28.962 1.00 76.88 272 GLN A CA 1
ATOM 2097 C C . GLN A 1 272 ? 31.604 -26.824 -29.208 1.00 76.88 272 GLN A C 1
ATOM 2099 O O . GLN A 1 272 ? 32.300 -26.382 -28.298 1.00 76.88 272 GLN A O 1
ATOM 2104 N N . ARG A 1 273 ? 31.617 -26.269 -30.428 1.00 77.62 273 ARG A N 1
ATOM 2105 C CA . ARG A 1 273 ? 32.412 -25.072 -30.755 1.00 77.62 273 ARG A CA 1
ATOM 2106 C C . ARG A 1 273 ? 31.815 -23.789 -30.187 1.00 77.62 273 ARG A C 1
ATOM 2108 O O . ARG A 1 273 ? 32.576 -22.927 -29.763 1.00 77.62 273 ARG A O 1
ATOM 2115 N N . LEU A 1 274 ? 30.490 -23.649 -30.188 1.00 73.69 274 LEU A N 1
ATOM 2116 C CA . LEU A 1 274 ? 29.812 -22.505 -29.565 1.00 73.69 274 LEU A CA 1
ATOM 2117 C C . LEU A 1 274 ? 29.986 -22.507 -28.043 1.00 73.69 274 LEU A C 1
ATOM 2119 O O . LEU A 1 274 ? 30.107 -21.443 -27.436 1.00 73.69 274 LEU A O 1
ATOM 2123 N N . ASP A 1 275 ? 30.023 -23.706 -27.465 1.00 73.56 275 ASP A N 1
ATOM 2124 C CA . ASP A 1 275 ? 30.170 -23.962 -26.035 1.00 73.56 275 ASP A CA 1
ATOM 2125 C C . ASP A 1 275 ? 31.642 -23.978 -25.573 1.00 73.56 275 ASP A C 1
ATOM 2127 O O . ASP A 1 275 ? 31.924 -24.098 -24.380 1.00 73.56 275 ASP A O 1
ATOM 2131 N N . ALA A 1 276 ? 32.602 -23.821 -26.490 1.00 75.50 276 ALA A N 1
ATOM 2132 C CA . ALA A 1 276 ? 34.016 -23.779 -26.147 1.00 75.50 276 ALA A CA 1
ATOM 2133 C C . ALA A 1 276 ? 34.355 -22.531 -25.313 1.00 75.50 276 ALA A C 1
ATOM 2135 O O . ALA A 1 276 ? 33.948 -21.411 -25.633 1.00 75.50 276 ALA A O 1
ATOM 2136 N N . ALA A 1 277 ? 35.158 -22.721 -24.262 1.00 71.44 277 ALA A N 1
ATOM 2137 C CA . ALA A 1 277 ? 35.592 -21.635 -23.390 1.00 71.44 277 ALA A CA 1
ATOM 2138 C C . ALA A 1 277 ? 36.309 -20.532 -24.187 1.00 71.44 277 ALA A C 1
ATOM 2140 O O . ALA A 1 277 ? 37.243 -20.787 -24.953 1.00 71.44 277 ALA A O 1
ATOM 2141 N N . THR A 1 278 ? 35.893 -19.286 -23.971 1.00 69.50 278 THR A N 1
ATOM 2142 C CA . THR A 1 278 ? 36.450 -18.112 -24.645 1.00 69.50 278 THR A CA 1
ATOM 2143 C C . THR A 1 278 ? 36.674 -16.973 -23.659 1.00 69.50 278 THR A C 1
ATOM 2145 O O . THR A 1 278 ? 36.049 -16.896 -22.605 1.00 69.50 278 THR A O 1
ATOM 2148 N N . LYS A 1 279 ? 37.597 -16.073 -24.007 1.00 71.06 279 LYS A N 1
ATOM 2149 C CA . LYS A 1 279 ? 37.843 -14.819 -23.279 1.00 71.06 279 LYS A CA 1
ATOM 2150 C C . LYS A 1 279 ? 37.082 -13.637 -23.891 1.00 71.06 279 LYS A C 1
ATOM 2152 O O . LYS A 1 279 ? 37.328 -12.497 -23.510 1.00 71.06 279 LYS A O 1
ATOM 2157 N N . ALA A 1 280 ? 36.206 -13.894 -24.866 1.00 67.81 280 ALA A N 1
ATOM 2158 C CA . ALA A 1 280 ? 35.410 -12.862 -25.513 1.00 67.81 280 ALA A CA 1
ATOM 2159 C C . ALA A 1 280 ? 34.453 -12.217 -24.486 1.00 67.81 280 ALA A C 1
ATOM 2161 O O . ALA A 1 280 ? 33.607 -12.918 -23.933 1.00 67.81 280 ALA A O 1
ATOM 2162 N N . PRO A 1 281 ? 34.554 -10.898 -24.233 1.00 60.66 281 PRO A N 1
ATOM 2163 C CA . PRO A 1 281 ? 33.932 -10.244 -23.075 1.00 60.66 281 PRO A CA 1
ATOM 2164 C C . PRO A 1 281 ? 32.397 -10.266 -23.067 1.00 60.66 281 PRO A C 1
ATOM 2166 O O . PRO A 1 281 ? 31.793 -10.098 -22.013 1.00 60.66 281 PRO A O 1
ATOM 2169 N N . TYR A 1 282 ? 31.768 -10.477 -24.225 1.00 66.44 282 TYR A N 1
ATOM 2170 C CA . TYR A 1 282 ? 30.310 -10.477 -24.384 1.00 66.44 282 TYR A CA 1
ATOM 2171 C C . TYR A 1 282 ? 29.760 -11.797 -24.934 1.00 66.44 282 TYR A C 1
ATOM 2173 O O . TYR A 1 282 ? 28.572 -11.883 -25.248 1.00 66.44 282 TYR A O 1
ATOM 2181 N N . TRP A 1 283 ? 30.600 -12.831 -25.060 1.00 72.69 283 TRP A N 1
ATOM 2182 C CA . TRP A 1 283 ? 30.106 -14.158 -25.415 1.00 72.69 283 TRP A CA 1
ATOM 2183 C C . TRP A 1 283 ? 29.425 -14.780 -24.187 1.00 72.69 283 TRP A C 1
ATOM 2185 O O . TRP A 1 283 ? 29.971 -14.705 -23.087 1.00 72.69 283 TRP A O 1
ATOM 2195 N N . PRO A 1 284 ? 28.235 -15.386 -24.331 1.00 64.88 284 PRO A N 1
ATOM 2196 C CA . PRO A 1 284 ? 27.438 -15.826 -23.189 1.00 64.88 284 PRO A CA 1
ATOM 2197 C C . PRO A 1 284 ? 28.014 -17.077 -22.507 1.00 64.88 284 PRO A C 1
ATOM 2199 O O . PRO A 1 284 ? 27.551 -17.449 -21.431 1.00 64.88 284 PRO A O 1
ATOM 2202 N N . VAL A 1 285 ? 29.022 -17.720 -23.109 1.00 60.28 285 VAL A N 1
ATOM 2203 C CA . VAL A 1 285 ? 29.742 -18.854 -22.523 1.00 60.28 285 VAL A CA 1
ATOM 2204 C C . VAL A 1 285 ? 30.986 -18.328 -21.808 1.00 60.28 285 VAL A C 1
ATOM 2206 O O . VAL A 1 285 ? 31.968 -17.940 -22.443 1.00 60.28 285 VAL A O 1
ATOM 2209 N N . GLY A 1 286 ? 30.912 -18.276 -20.475 1.00 49.91 286 GLY A N 1
ATOM 2210 C CA . GLY A 1 286 ? 32.039 -17.924 -19.611 1.00 49.91 286 GLY A CA 1
ATOM 2211 C C . GLY A 1 286 ? 33.117 -19.013 -19.568 1.00 49.91 286 GLY A C 1
ATOM 2212 O O . GLY A 1 286 ? 32.942 -20.112 -20.091 1.00 49.91 286 GLY A O 1
ATOM 2213 N N . VAL A 1 287 ? 34.231 -18.712 -18.894 1.00 41.72 287 VAL A N 1
ATOM 2214 C CA . VAL A 1 287 ? 35.431 -19.572 -18.785 1.00 41.72 287 VAL A CA 1
ATOM 2215 C C . VAL A 1 287 ? 35.136 -20.970 -18.213 1.00 41.72 287 VAL A C 1
ATOM 2217 O O . VAL A 1 287 ? 35.895 -21.902 -18.466 1.00 41.72 287 VAL A O 1
ATOM 2220 N N . ASP A 1 288 ? 34.010 -21.118 -17.510 1.00 46.16 288 ASP A N 1
ATOM 2221 C CA . ASP A 1 288 ? 33.608 -22.336 -16.801 1.00 46.16 288 ASP A CA 1
ATOM 2222 C C . ASP A 1 288 ? 32.561 -23.190 -17.550 1.00 46.16 288 ASP A C 1
ATOM 2224 O O . ASP A 1 288 ? 32.096 -24.190 -17.010 1.00 46.16 288 ASP A O 1
ATOM 2228 N N . GLY A 1 289 ? 32.156 -22.812 -18.774 1.00 50.75 289 GLY A N 1
ATOM 2229 C CA . GLY A 1 289 ? 31.291 -23.647 -19.628 1.00 50.75 289 GLY A CA 1
ATOM 2230 C C . GLY A 1 289 ?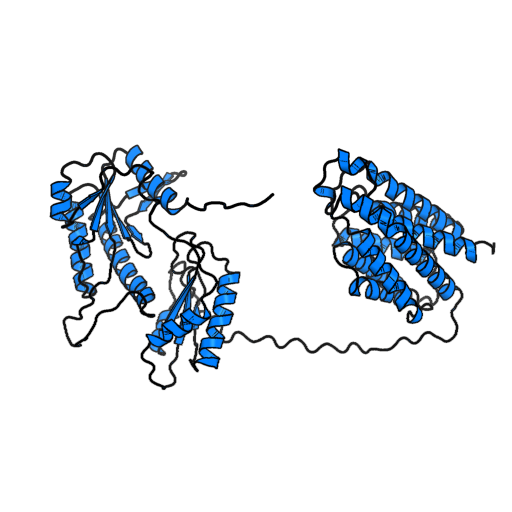 29.898 -23.958 -19.057 1.00 50.75 289 GLY A C 1
ATOM 2231 O O . GLY A 1 289 ? 29.307 -24.980 -19.389 1.00 50.75 289 GLY A O 1
ATOM 2232 N N . ASN A 1 290 ? 29.365 -23.123 -18.161 1.00 47.66 290 ASN A N 1
ATOM 2233 C CA . ASN A 1 290 ? 28.068 -23.377 -17.533 1.00 47.66 290 ASN A CA 1
ATOM 2234 C C . ASN A 1 290 ? 26.920 -22.847 -18.415 1.00 47.66 290 ASN A C 1
ATOM 2236 O O . ASN A 1 290 ? 26.896 -21.664 -18.761 1.00 47.66 290 ASN A O 1
ATOM 2240 N N . HIS A 1 291 ? 25.964 -23.711 -18.777 1.00 55.38 291 HIS A N 1
ATOM 2241 C CA . HIS A 1 291 ? 24.911 -23.409 -19.757 1.00 55.38 291 HIS A CA 1
ATOM 2242 C C . HIS A 1 291 ? 23.522 -23.273 -19.107 1.00 55.38 291 HIS A C 1
ATOM 2244 O O . HIS A 1 291 ? 23.119 -24.156 -18.345 1.00 55.38 291 HIS A O 1
ATOM 2250 N N . PRO A 1 292 ? 22.720 -22.244 -19.446 1.00 49.41 292 PRO A N 1
ATOM 2251 C CA . PRO A 1 292 ? 21.290 -22.248 -19.149 1.00 49.41 292 PRO A CA 1
ATOM 2252 C C . PRO A 1 292 ? 20.585 -23.349 -19.957 1.00 49.41 292 PRO A C 1
ATOM 2254 O O . PRO A 1 292 ? 20.810 -23.487 -21.160 1.00 49.41 292 PRO A O 1
ATOM 2257 N N . ALA A 1 293 ? 19.713 -24.130 -19.318 1.00 48.91 293 ALA A N 1
ATOM 2258 C CA . ALA A 1 293 ? 18.960 -25.181 -19.999 1.00 48.91 293 ALA A CA 1
ATOM 2259 C C . ALA A 1 293 ? 17.991 -24.600 -21.051 1.00 48.91 293 ALA A C 1
ATOM 2261 O O . ALA A 1 293 ? 17.270 -23.642 -20.779 1.00 48.91 293 ALA A O 1
ATOM 2262 N N . ALA A 1 294 ? 17.901 -25.239 -22.225 1.00 50.16 294 ALA A N 1
ATOM 2263 C CA . ALA A 1 294 ? 16.999 -24.855 -23.324 1.00 50.16 294 ALA A CA 1
ATOM 2264 C C . ALA A 1 294 ? 15.497 -25.017 -23.008 1.00 50.16 294 ALA A C 1
ATOM 2266 O O . ALA A 1 294 ? 14.635 -24.567 -23.762 1.00 50.16 294 ALA A O 1
ATOM 2267 N N . LYS A 1 295 ? 15.163 -25.663 -21.887 1.00 46.03 295 LYS A N 1
ATOM 2268 C CA . LYS A 1 295 ? 13.786 -25.823 -21.421 1.00 46.03 295 LYS A CA 1
ATOM 2269 C C . LYS A 1 295 ? 13.450 -24.660 -20.500 1.00 46.03 295 LYS A C 1
ATOM 2271 O O . LYS A 1 295 ? 13.809 -24.698 -19.329 1.00 46.03 295 LYS A O 1
ATOM 2276 N N . ILE A 1 296 ? 12.737 -23.657 -21.010 1.00 46.03 296 ILE A N 1
ATOM 2277 C CA . ILE A 1 296 ? 12.017 -22.711 -20.151 1.00 46.03 296 ILE A CA 1
ATOM 2278 C C . ILE A 1 296 ? 10.839 -23.503 -19.564 1.00 46.03 296 ILE A C 1
ATOM 2280 O O . ILE A 1 296 ? 9.935 -23.866 -20.321 1.00 46.03 296 ILE A O 1
ATOM 2284 N N . PRO A 1 297 ? 10.830 -23.849 -18.263 1.00 39.50 297 PRO A N 1
ATOM 2285 C CA . PRO A 1 297 ? 9.700 -24.550 -17.677 1.00 39.50 297 PRO A CA 1
ATOM 2286 C C . PRO A 1 297 ? 8.495 -23.619 -17.750 1.00 39.50 297 PRO A C 1
ATOM 2288 O O . PRO A 1 297 ? 8.560 -22.491 -17.263 1.00 39.50 297 PRO A O 1
ATOM 2291 N N . VAL A 1 298 ? 7.397 -24.075 -18.351 1.00 43.44 298 VAL A N 1
ATOM 2292 C CA . VAL A 1 298 ? 6.112 -23.386 -18.219 1.00 43.44 298 VAL A CA 1
ATOM 2293 C C . VAL A 1 298 ? 5.712 -23.516 -16.748 1.00 43.44 298 VAL A C 1
ATOM 2295 O O . VAL A 1 298 ? 5.530 -24.648 -16.288 1.00 43.44 298 VAL A O 1
ATOM 2298 N N . PRO A 1 299 ? 5.606 -22.421 -15.974 1.00 39.44 299 PRO A N 1
ATOM 2299 C CA . PRO A 1 299 ? 5.167 -22.521 -14.594 1.00 39.44 299 PRO A CA 1
ATOM 2300 C C . PRO A 1 299 ? 3.718 -23.009 -14.606 1.00 39.44 299 PRO A C 1
ATOM 2302 O O . PRO A 1 299 ? 2.822 -22.289 -15.047 1.00 39.44 299 PRO A O 1
ATOM 2305 N N . MET A 1 300 ? 3.472 -24.233 -14.137 1.00 35.41 300 MET A N 1
ATOM 2306 C CA . MET A 1 300 ? 2.122 -24.581 -13.708 1.00 35.41 300 MET A CA 1
ATOM 2307 C C . MET A 1 300 ? 1.784 -23.661 -12.531 1.00 35.41 300 MET A C 1
ATOM 2309 O O . MET A 1 300 ? 2.602 -23.558 -11.609 1.00 35.41 300 MET A O 1
ATOM 2313 N N . PRO A 1 301 ? 0.622 -22.982 -12.540 1.00 36.59 301 PRO A N 1
ATOM 2314 C CA . PRO A 1 301 ? 0.187 -22.240 -11.373 1.00 36.59 301 PRO A CA 1
ATOM 2315 C C . PRO A 1 301 ? 0.207 -23.197 -10.178 1.00 36.59 301 PRO A C 1
ATOM 2317 O O . PRO A 1 301 ? -0.293 -24.321 -10.318 1.00 36.59 301 PRO A O 1
ATOM 2320 N N . PRO A 1 302 ? 0.771 -22.806 -9.023 1.00 37.47 302 PRO A N 1
ATOM 2321 C CA . PRO A 1 302 ? 0.609 -23.606 -7.824 1.00 37.47 302 PRO A CA 1
ATOM 2322 C C . PRO A 1 302 ? -0.890 -23.814 -7.625 1.00 37.47 302 PRO A C 1
ATOM 2324 O O . PRO A 1 302 ? -1.660 -22.848 -7.597 1.00 37.47 302 PRO A O 1
ATOM 2327 N N . SER A 1 303 ? -1.310 -25.079 -7.562 1.00 40.25 303 SER A N 1
ATOM 2328 C CA . SER A 1 303 ? -2.675 -25.436 -7.203 1.00 40.25 303 SER A CA 1
ATOM 2329 C C . SER A 1 303 ? -3.028 -24.645 -5.952 1.00 40.25 303 SER A C 1
ATOM 2331 O O . SER A 1 303 ? -2.269 -24.685 -4.980 1.00 40.25 303 SER A O 1
ATOM 2333 N N . ARG A 1 304 ? -4.123 -23.872 -6.015 1.00 32.34 304 ARG A N 1
ATOM 2334 C CA . ARG A 1 304 ? -4.677 -23.138 -4.870 1.00 32.34 304 ARG A CA 1
ATOM 2335 C C . ARG A 1 304 ? -4.585 -24.065 -3.667 1.00 32.34 304 ARG A C 1
ATOM 2337 O O . ARG A 1 304 ? -5.240 -25.106 -3.664 1.00 32.34 304 ARG A O 1
ATOM 2344 N N . SER A 1 305 ? -3.747 -23.721 -2.690 1.00 34.72 305 SER A N 1
ATOM 2345 C CA . SER A 1 305 ? -3.808 -24.415 -1.419 1.00 34.72 305 SER A CA 1
ATOM 2346 C C . SER A 1 305 ? -5.210 -24.157 -0.893 1.00 34.72 305 SER A C 1
ATOM 2348 O O . SER A 1 305 ? -5.615 -23.022 -0.644 1.00 34.72 305 SER A O 1
ATOM 2350 N N . THR A 1 306 ? -5.988 -25.227 -0.826 1.00 32.19 306 THR A N 1
ATOM 2351 C CA . THR A 1 306 ? -7.224 -25.297 -0.071 1.00 32.19 306 THR A CA 1
ATOM 2352 C C . THR A 1 306 ? -6.839 -25.106 1.390 1.00 32.19 306 THR A C 1
ATOM 2354 O O . THR A 1 306 ? -6.650 -26.071 2.125 1.00 32.19 306 THR A O 1
ATOM 2357 N N . LYS A 1 307 ? -6.658 -23.851 1.815 1.00 33.97 307 LYS A N 1
ATOM 2358 C CA . LYS A 1 307 ? -7.045 -23.517 3.178 1.00 33.97 307 LYS A CA 1
ATOM 2359 C C . LYS A 1 307 ? -8.540 -23.780 3.212 1.00 33.97 307 LYS A C 1
ATOM 2361 O O . LYS A 1 307 ? -9.280 -23.200 2.426 1.00 33.97 307 LYS A O 1
ATOM 2366 N N . SER A 1 308 ? -8.900 -24.775 4.004 1.00 32.41 308 SER A N 1
ATOM 2367 C CA . SER A 1 308 ? -10.265 -25.140 4.324 1.00 32.41 308 SER A CA 1
ATOM 2368 C C . SER A 1 308 ? -11.088 -23.879 4.559 1.00 32.41 308 SER A C 1
ATOM 2370 O O . SER A 1 308 ? -10.759 -23.090 5.445 1.00 32.41 308 SER A O 1
ATOM 2372 N N . ASP A 1 309 ? -12.148 -23.718 3.769 1.00 33.50 309 ASP A N 1
ATOM 2373 C CA . ASP A 1 309 ? -13.333 -22.956 4.153 1.00 33.50 309 ASP A CA 1
ATOM 2374 C C . ASP A 1 309 ? -13.938 -23.656 5.384 1.00 33.50 309 ASP A C 1
ATOM 2376 O O . ASP A 1 309 ? -14.956 -24.341 5.298 1.00 33.50 309 ASP A O 1
ATOM 2380 N N . GLU A 1 310 ? -13.281 -23.567 6.542 1.00 39.94 310 GLU A N 1
ATOM 2381 C CA . GLU A 1 310 ? -14.003 -23.720 7.797 1.00 39.94 310 GLU A CA 1
ATOM 2382 C C . GLU A 1 310 ? -14.850 -22.463 7.918 1.00 39.94 310 GLU A C 1
ATOM 2384 O O . GLU A 1 310 ? -14.391 -21.398 8.323 1.00 39.94 310 GLU A O 1
ATOM 2389 N N . SER A 1 311 ? -16.091 -22.574 7.451 1.00 39.41 311 SER A N 1
ATOM 2390 C CA . SER A 1 311 ? -17.120 -21.583 7.695 1.00 39.41 311 SER A CA 1
ATOM 2391 C C . SER A 1 311 ? -17.253 -21.420 9.207 1.00 39.41 311 SER A C 1
ATOM 2393 O O . SER A 1 311 ? -17.856 -22.269 9.869 1.00 39.41 311 SER A O 1
ATOM 2395 N N . PHE A 1 312 ? -16.685 -20.351 9.762 1.00 45.94 312 PHE A N 1
ATOM 2396 C CA . PHE A 1 312 ? -16.988 -19.922 11.119 1.00 45.94 312 PHE A CA 1
ATOM 2397 C C . PHE A 1 312 ? -18.453 -19.472 11.135 1.00 45.94 312 PHE A C 1
ATOM 2399 O O . PHE A 1 312 ? -18.786 -18.328 10.850 1.00 45.94 312 PHE A O 1
ATOM 2406 N N . SER A 1 313 ? -19.365 -20.409 11.384 1.00 50.81 313 SER A N 1
ATOM 2407 C CA . SER A 1 313 ? -20.761 -20.090 11.656 1.00 50.81 313 SER A CA 1
ATOM 2408 C C . SER A 1 313 ? -20.830 -19.376 13.004 1.00 50.81 313 SER A C 1
ATOM 2410 O O . SER A 1 313 ? -20.340 -19.926 13.995 1.00 50.81 313 SER A O 1
ATOM 2412 N N . GLN A 1 314 ? -21.427 -18.179 13.039 1.00 51.22 314 GLN A N 1
ATOM 2413 C CA . GLN A 1 314 ? -21.671 -17.427 14.273 1.00 51.22 314 GLN A CA 1
ATOM 2414 C C . GLN A 1 314 ? -22.246 -18.358 15.362 1.00 51.22 314 GLN A C 1
ATOM 2416 O O . GLN A 1 314 ? -23.207 -19.088 15.091 1.00 51.22 314 GLN A O 1
ATOM 2421 N N . PRO A 1 315 ? -21.697 -18.360 16.591 1.00 54.66 315 PRO A N 1
ATOM 2422 C CA . PRO A 1 315 ? -22.360 -19.016 17.708 1.00 54.66 315 PRO A CA 1
ATOM 2423 C C . PRO A 1 315 ? -23.754 -18.388 17.914 1.00 54.66 315 PRO A C 1
ATOM 2425 O O . PRO A 1 315 ? -23.918 -17.186 17.709 1.00 54.66 315 PRO A O 1
ATOM 2428 N N . PRO A 1 316 ? -24.768 -19.162 18.340 1.00 60.34 316 PRO A N 1
ATOM 2429 C CA . PRO A 1 316 ? -26.165 -18.716 18.373 1.00 60.34 316 PRO A CA 1
ATOM 2430 C C . PRO A 1 316 ? -26.458 -17.577 19.367 1.00 60.34 316 PRO A C 1
ATOM 2432 O O . PRO A 1 316 ? -27.570 -17.054 19.372 1.00 60.34 316 PRO A O 1
ATOM 2435 N N . GLN A 1 317 ? -25.492 -17.187 20.208 1.00 79.50 317 GLN A N 1
ATOM 2436 C CA . GLN A 1 317 ? -25.616 -16.068 21.137 1.00 79.50 317 GLN A CA 1
ATOM 2437 C C . GLN A 1 317 ? -24.266 -15.353 21.311 1.00 79.50 317 GLN A C 1
ATOM 2439 O O . GLN A 1 317 ? -23.233 -15.989 21.548 1.00 79.50 317 GLN A O 1
ATOM 2444 N N . LEU A 1 318 ? -24.278 -14.027 21.173 1.00 84.94 318 LEU A N 1
ATOM 2445 C CA . LEU A 1 318 ? -23.110 -13.168 21.369 1.00 84.94 318 LEU A CA 1
ATOM 2446 C C . LEU A 1 318 ? -22.839 -12.962 22.865 1.00 84.94 318 LEU A C 1
ATOM 2448 O O . LEU A 1 318 ? -23.773 -12.854 23.664 1.00 84.94 318 LEU A O 1
ATOM 2452 N N . SER A 1 319 ? -21.561 -12.916 23.247 1.00 89.25 319 SER A N 1
ATOM 2453 C CA . SER A 1 319 ? -21.157 -12.499 24.591 1.00 89.25 319 SER A CA 1
ATOM 2454 C C . SER A 1 319 ? -21.301 -10.980 24.749 1.00 89.25 319 SER A C 1
ATOM 2456 O O . SER A 1 319 ? -21.513 -10.252 23.774 1.00 89.25 319 SER A O 1
ATOM 2458 N N . GLN A 1 320 ? -21.173 -10.475 25.979 1.00 88.88 320 GLN A N 1
ATOM 2459 C CA . GLN A 1 320 ? -21.176 -9.030 26.220 1.00 88.88 320 GLN A CA 1
ATOM 2460 C C . GLN A 1 320 ? -20.041 -8.340 25.447 1.00 88.88 320 GLN A C 1
ATOM 2462 O O . GLN A 1 320 ? -20.256 -7.299 24.832 1.00 88.88 320 GLN A O 1
ATOM 2467 N N . GLU A 1 321 ? -18.860 -8.952 25.419 1.00 88.81 321 GLU A N 1
ATOM 2468 C CA . GLU A 1 321 ? -17.685 -8.485 24.682 1.00 88.81 321 GLU A CA 1
ATOM 2469 C C . GLU A 1 321 ? -17.902 -8.549 23.171 1.00 88.81 321 GLU A C 1
ATOM 2471 O O . GLU A 1 321 ? -17.542 -7.607 22.467 1.00 88.81 321 GLU A O 1
ATOM 2476 N N . GLY A 1 322 ? -18.547 -9.613 22.678 1.00 91.31 322 GLY A N 1
ATOM 2477 C CA . GLY A 1 322 ? -18.919 -9.732 21.270 1.00 91.31 322 GLY A CA 1
ATOM 2478 C C . GLY A 1 322 ? -19.856 -8.611 20.820 1.00 91.31 322 GLY A C 1
ATOM 2479 O O . GLY A 1 322 ? -19.647 -8.029 19.759 1.00 91.31 322 GLY A O 1
ATOM 2480 N N . HIS A 1 323 ? -20.825 -8.226 21.656 1.00 92.81 323 HIS A N 1
ATOM 2481 C CA . HIS A 1 323 ? -21.694 -7.079 21.378 1.00 92.81 323 HIS A CA 1
ATOM 2482 C C . HIS A 1 323 ? -20.978 -5.725 21.458 1.00 92.81 323 HIS A C 1
ATOM 2484 O O . HIS A 1 323 ? -21.301 -4.825 20.683 1.00 92.81 323 HIS A O 1
ATOM 2490 N N . ILE A 1 324 ? -20.021 -5.556 22.378 1.00 93.19 324 ILE A N 1
ATOM 2491 C CA . ILE A 1 324 ? -19.178 -4.349 22.432 1.00 93.19 324 ILE A CA 1
ATOM 2492 C C . ILE A 1 324 ? -18.382 -4.222 21.128 1.00 93.19 324 ILE A C 1
ATOM 2494 O O . ILE A 1 324 ? -18.339 -3.145 20.532 1.00 93.19 324 ILE A O 1
ATOM 2498 N N . LEU A 1 325 ? -17.791 -5.327 20.667 1.00 93.75 325 LEU A N 1
ATOM 2499 C CA . LEU A 1 325 ? -16.987 -5.368 19.451 1.00 93.75 325 LEU A CA 1
ATOM 2500 C C . LEU A 1 325 ? -17.833 -5.112 18.196 1.00 93.75 325 LEU A C 1
ATOM 2502 O O . LEU A 1 325 ? -17.441 -4.302 17.361 1.00 93.75 325 LEU A O 1
ATOM 2506 N N . GLU A 1 326 ? -19.009 -5.733 18.096 1.00 95.62 326 GLU A N 1
ATOM 2507 C CA . GLU A 1 326 ? -19.983 -5.503 17.021 1.00 95.62 326 GLU A CA 1
ATOM 2508 C C . GLU A 1 326 ? -20.335 -4.015 16.890 1.00 95.62 326 GLU A C 1
ATOM 2510 O O . GLU A 1 326 ? -20.164 -3.418 15.829 1.00 95.62 326 GLU A O 1
ATOM 2515 N N . VAL A 1 327 ? -20.725 -3.387 18.002 1.00 96.44 327 VAL A N 1
ATOM 2516 C CA . VAL A 1 327 ? -21.118 -1.970 18.051 1.00 96.44 327 VAL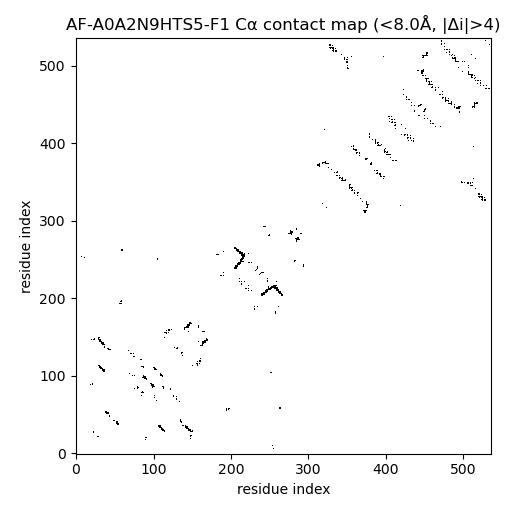 A CA 1
ATOM 2517 C C . VAL A 1 327 ? -19.961 -1.052 17.667 1.00 96.44 327 VAL A C 1
ATOM 2519 O O . VAL A 1 327 ? -20.158 -0.086 16.928 1.00 96.44 327 VAL A O 1
ATOM 2522 N N . ALA A 1 328 ? -18.750 -1.353 18.140 1.00 97.31 328 ALA A N 1
ATOM 2523 C CA . ALA A 1 328 ? -17.558 -0.593 17.792 1.00 97.31 328 ALA A CA 1
ATOM 2524 C C . ALA A 1 328 ? -17.249 -0.678 16.287 1.00 97.31 328 ALA A C 1
ATOM 2526 O O . ALA A 1 328 ? -16.972 0.347 15.663 1.00 97.31 328 ALA A O 1
ATOM 2527 N N . ILE A 1 329 ? -17.327 -1.878 15.697 1.00 97.94 329 ILE A N 1
ATOM 2528 C CA . ILE A 1 329 ? -17.069 -2.110 14.268 1.00 97.94 329 ILE A CA 1
ATOM 2529 C C . ILE A 1 329 ? -18.112 -1.396 13.406 1.00 97.94 329 ILE A C 1
ATOM 2531 O O . ILE A 1 329 ? -17.747 -0.701 12.455 1.00 97.94 329 ILE A O 1
ATOM 2535 N N . GLU A 1 330 ? -19.398 -1.535 13.734 1.00 98.00 330 GLU A N 1
ATOM 2536 C CA . GLU A 1 330 ? -20.478 -0.897 12.981 1.00 98.00 330 GLU A CA 1
ATOM 2537 C C . GLU A 1 330 ? -20.366 0.629 13.022 1.00 98.00 330 GLU A C 1
ATOM 2539 O O . GLU A 1 330 ? -20.476 1.289 11.985 1.00 98.00 330 GLU A O 1
ATOM 2544 N N . ALA A 1 331 ? -20.105 1.205 14.198 1.00 98.31 331 ALA A N 1
ATOM 2545 C CA . ALA A 1 331 ? -19.937 2.646 14.346 1.00 98.31 331 ALA A CA 1
ATOM 2546 C C . ALA A 1 331 ? -18.717 3.161 13.565 1.00 98.31 331 ALA A C 1
ATOM 2548 O O . ALA A 1 331 ? -18.827 4.136 12.816 1.00 98.31 331 ALA A O 1
ATOM 2549 N N . ALA A 1 332 ? -17.577 2.473 13.680 1.00 98.25 332 ALA A N 1
ATOM 2550 C CA . ALA A 1 332 ? -16.352 2.781 12.949 1.00 98.25 332 ALA A CA 1
ATOM 2551 C C . ALA A 1 332 ? -16.566 2.775 11.427 1.00 98.25 332 ALA A C 1
ATOM 2553 O O . ALA A 1 332 ? -16.192 3.728 10.736 1.00 98.25 332 ALA A O 1
ATOM 2554 N N . ALA A 1 333 ? -17.198 1.725 10.898 1.00 98.19 333 ALA A N 1
ATOM 2555 C CA . ALA A 1 333 ? -17.440 1.588 9.467 1.00 98.19 333 ALA A CA 1
ATOM 2556 C C . ALA A 1 333 ? -18.423 2.649 8.944 1.00 98.19 333 ALA A C 1
ATOM 2558 O O . ALA A 1 333 ? -18.152 3.293 7.928 1.00 98.19 333 ALA A O 1
ATOM 2559 N N . ASN A 1 334 ? -19.523 2.900 9.660 1.00 98.44 334 ASN A N 1
ATOM 2560 C CA . ASN A 1 334 ? -20.495 3.924 9.273 1.00 98.44 334 ASN A CA 1
ATOM 2561 C C . ASN A 1 334 ? -19.892 5.338 9.285 1.00 98.44 334 ASN A C 1
ATOM 2563 O O . ASN A 1 334 ? -20.161 6.129 8.379 1.00 98.44 334 ASN A O 1
ATOM 2567 N N . ALA A 1 335 ? -19.032 5.658 10.257 1.00 98.12 335 ALA A N 1
ATOM 2568 C CA . ALA A 1 335 ? -18.354 6.952 10.307 1.00 98.12 335 ALA A CA 1
ATOM 2569 C C . ALA A 1 335 ? -17.467 7.188 9.076 1.00 98.12 335 ALA A C 1
ATOM 2571 O O . ALA A 1 335 ? -17.506 8.258 8.470 1.00 98.12 335 ALA A O 1
ATOM 2572 N N . VAL A 1 336 ? -16.718 6.167 8.657 1.00 96.94 336 VAL A N 1
ATOM 2573 C CA . VAL A 1 336 ? -15.871 6.229 7.459 1.00 96.94 336 VAL A CA 1
ATOM 2574 C C . VAL A 1 336 ? -16.695 6.367 6.184 1.00 96.94 336 VAL A C 1
ATOM 2576 O O . VAL A 1 336 ? -16.330 7.142 5.301 1.00 96.94 336 VAL A O 1
ATOM 2579 N N . ILE A 1 337 ? -17.814 5.643 6.088 1.00 98.06 337 ILE A N 1
ATOM 2580 C CA . ILE A 1 337 ? -18.738 5.741 4.953 1.00 98.06 337 ILE A CA 1
ATOM 2581 C C . ILE A 1 337 ? -19.257 7.173 4.805 1.00 98.06 337 ILE A C 1
ATOM 2583 O O . ILE A 1 337 ? -19.235 7.718 3.701 1.00 98.06 337 ILE A O 1
ATOM 2587 N N . ASN A 1 338 ? -19.656 7.799 5.913 1.00 97.44 338 ASN A N 1
ATOM 2588 C CA . ASN A 1 338 ? -20.175 9.165 5.921 1.00 97.44 338 ASN A CA 1
ATOM 2589 C C . ASN A 1 338 ? -19.097 10.216 5.606 1.00 97.44 338 ASN A C 1
ATOM 2591 O O . ASN A 1 338 ? -19.411 11.265 5.051 1.00 97.44 338 ASN A O 1
ATOM 2595 N N . LEU A 1 339 ? -17.827 9.936 5.915 1.00 96.25 339 LEU A N 1
ATOM 2596 C CA . LEU A 1 339 ? -16.708 10.849 5.659 1.00 96.25 339 LEU A CA 1
ATOM 2597 C C . LEU A 1 339 ? -16.153 10.757 4.226 1.00 96.25 339 LEU A C 1
ATOM 2599 O O . LEU A 1 339 ? -15.249 11.512 3.866 1.00 96.25 339 LEU A O 1
ATOM 2603 N N . ARG A 1 340 ? -16.673 9.844 3.395 1.00 97.31 340 ARG A N 1
ATOM 2604 C CA . ARG A 1 340 ? -16.166 9.552 2.045 1.00 97.31 340 ARG A CA 1
ATOM 2605 C C . ARG A 1 340 ? -15.885 10.808 1.217 1.00 97.31 340 ARG A C 1
ATOM 2607 O O . ARG A 1 340 ? -14.797 10.935 0.658 1.00 97.31 340 ARG A O 1
ATOM 2614 N N . ASP A 1 341 ? -16.865 11.698 1.096 1.00 97.50 341 ASP A N 1
ATOM 2615 C CA . ASP A 1 341 ? -16.760 12.833 0.176 1.00 97.50 341 ASP A CA 1
ATOM 2616 C C . ASP A 1 341 ? -15.749 13.867 0.680 1.00 97.50 341 ASP A C 1
ATOM 2618 O O . ASP A 1 341 ? -14.919 14.337 -0.097 1.00 97.50 341 ASP A O 1
ATOM 2622 N N . SER A 1 342 ? -15.724 14.132 1.990 1.00 97.50 342 SER A N 1
ATOM 2623 C CA . SER A 1 342 ? -14.718 15.001 2.613 1.00 97.50 342 SER A CA 1
ATOM 2624 C C . SER A 1 342 ? -13.303 14.439 2.475 1.00 97.50 342 SER A C 1
ATOM 2626 O O . SER A 1 342 ? -12.379 15.181 2.149 1.00 97.50 342 SER A O 1
ATOM 2628 N N . LEU A 1 343 ? -13.125 13.124 2.654 1.00 97.12 343 LEU A N 1
ATOM 2629 C CA . LEU A 1 343 ? -11.828 12.470 2.469 1.00 97.12 343 LEU A CA 1
ATOM 2630 C C . LEU A 1 343 ? -11.333 12.580 1.025 1.00 97.12 343 LEU A C 1
ATOM 2632 O O . LEU A 1 343 ? -10.162 12.880 0.818 1.00 97.12 343 LEU A O 1
ATOM 2636 N N . ASN A 1 344 ? -12.204 12.375 0.032 1.00 96.38 344 ASN A N 1
ATOM 2637 C CA . ASN A 1 344 ? -11.837 12.563 -1.374 1.00 96.38 344 ASN A CA 1
ATOM 2638 C C . ASN A 1 344 ? -11.538 14.035 -1.695 1.00 96.38 344 ASN A C 1
ATOM 2640 O O . ASN A 1 344 ? -10.640 14.308 -2.486 1.00 96.38 344 ASN A O 1
ATOM 2644 N N . GLU A 1 345 ? -12.251 14.990 -1.090 1.00 97.00 345 GLU A N 1
ATOM 2645 C CA . GLU A 1 345 ? -11.979 16.417 -1.290 1.00 97.00 345 GLU A CA 1
ATOM 2646 C C . GLU A 1 345 ? -10.609 16.821 -0.726 1.00 97.00 345 GLU A C 1
ATOM 2648 O O . GLU A 1 345 ? -9.837 17.512 -1.397 1.00 97.00 345 GLU A O 1
ATOM 2653 N N . TRP A 1 346 ? -10.285 16.394 0.499 1.00 96.44 346 TRP A N 1
ATOM 2654 C CA . TRP A 1 346 ? -8.981 16.667 1.105 1.00 96.44 346 TRP A CA 1
ATOM 2655 C C . TRP A 1 346 ? -7.864 15.972 0.332 1.00 96.44 346 TRP A C 1
ATOM 2657 O O . TRP A 1 346 ? -6.876 16.612 -0.021 1.00 96.44 346 TRP A O 1
ATOM 2667 N N . ASP A 1 347 ? -8.044 14.695 -0.001 1.00 95.69 347 ASP A N 1
ATOM 2668 C CA . ASP A 1 347 ? -7.064 13.917 -0.753 1.00 95.69 347 ASP A CA 1
ATOM 2669 C C . ASP A 1 347 ? -6.910 14.401 -2.197 1.00 95.69 347 ASP A C 1
ATOM 2671 O O . ASP A 1 347 ? -5.827 14.331 -2.754 1.00 95.69 347 ASP A O 1
ATOM 2675 N N . GLY A 1 348 ? -7.938 14.996 -2.802 1.00 93.38 348 GLY A N 1
ATOM 2676 C CA . GLY A 1 348 ? -7.824 15.611 -4.125 1.00 93.38 348 GLY A CA 1
ATOM 2677 C C . GLY A 1 348 ? -6.906 16.838 -4.141 1.00 93.38 348 GLY A C 1
ATOM 2678 O O . GLY A 1 348 ? -6.380 17.196 -5.193 1.00 93.38 348 GLY A O 1
ATOM 2679 N N . LYS A 1 349 ? -6.690 17.482 -2.983 1.00 92.31 349 LYS A N 1
ATOM 2680 C CA . LYS A 1 349 ? -5.768 18.622 -2.839 1.00 92.31 349 LYS A CA 1
ATOM 2681 C C . LYS A 1 349 ? -4.329 18.184 -2.567 1.00 92.31 349 LYS A C 1
ATOM 2683 O O . LYS A 1 349 ? -3.409 18.873 -2.998 1.00 92.31 349 LYS A O 1
ATOM 2688 N N . VAL A 1 350 ? -4.127 17.084 -1.837 1.00 91.31 350 VAL A N 1
ATOM 2689 C CA . VAL A 1 350 ? -2.794 16.663 -1.350 1.00 91.31 350 VAL A CA 1
ATOM 2690 C C . VAL A 1 350 ? -2.324 15.302 -1.873 1.00 91.31 350 VAL A C 1
ATOM 2692 O O . VAL A 1 350 ? -1.211 14.884 -1.579 1.00 91.31 350 VAL A O 1
ATOM 2695 N N . GLY A 1 351 ? -3.138 14.620 -2.667 1.00 90.56 351 GLY A N 1
ATOM 2696 C CA . GLY A 1 351 ? -2.923 13.271 -3.177 1.00 90.56 351 GLY A CA 1
ATOM 2697 C C . GLY A 1 351 ? -3.634 13.069 -4.517 1.00 90.56 351 GLY A C 1
ATOM 2698 O O . GLY A 1 351 ? -3.624 13.956 -5.370 1.00 90.56 351 GLY A O 1
ATOM 2699 N N . ASP A 1 352 ? -4.207 11.886 -4.737 1.00 90.62 352 ASP A N 1
ATOM 2700 C CA . ASP A 1 352 ? -4.924 11.521 -5.967 1.00 90.62 352 ASP A CA 1
ATOM 2701 C C . ASP A 1 352 ? -6.453 11.492 -5.833 1.00 90.62 352 ASP A C 1
ATOM 2703 O O . ASP A 1 352 ? -7.145 11.186 -6.805 1.00 90.62 352 ASP A O 1
ATOM 2707 N N . GLY A 1 353 ? -6.988 11.881 -4.672 1.00 93.12 353 GLY A N 1
ATOM 2708 C CA . GLY A 1 353 ? -8.425 12.067 -4.460 1.00 93.12 353 GLY A CA 1
ATOM 2709 C C . GLY A 1 353 ? -9.220 10.770 -4.350 1.00 93.12 353 GLY A C 1
ATOM 2710 O O . GLY A 1 353 ? -10.421 10.770 -4.628 1.00 93.12 353 GLY A O 1
ATOM 2711 N N . ASP A 1 354 ? -8.571 9.668 -3.968 1.00 94.44 354 ASP A N 1
ATOM 2712 C CA . ASP A 1 354 ? -9.192 8.346 -3.867 1.00 94.44 354 ASP A CA 1
ATOM 2713 C C . ASP A 1 354 ? -9.294 7.808 -2.431 1.00 94.44 354 ASP A C 1
ATOM 2715 O O . ASP A 1 354 ? -9.944 6.777 -2.218 1.00 94.44 354 ASP A O 1
ATOM 2719 N N . CYS A 1 355 ? -8.724 8.511 -1.442 1.00 94.31 355 CYS A N 1
ATOM 2720 C CA . CYS A 1 355 ? -8.697 8.078 -0.045 1.00 94.31 355 CYS A CA 1
ATOM 2721 C C . CYS A 1 355 ? -10.094 7.719 0.482 1.00 94.31 355 CYS A C 1
ATOM 2723 O O . CYS A 1 355 ? -10.311 6.612 0.980 1.00 94.31 355 CYS A O 1
ATOM 2725 N N . GLY A 1 356 ? -11.068 8.615 0.314 1.00 96.12 356 GLY A N 1
ATOM 2726 C CA . GLY A 1 356 ? -12.442 8.402 0.764 1.00 96.12 356 GLY A CA 1
ATOM 2727 C C . GLY A 1 356 ? -13.131 7.248 0.049 1.00 96.12 356 GLY A C 1
ATOM 2728 O O . GLY A 1 356 ? -13.790 6.428 0.683 1.00 96.12 356 GLY A O 1
ATOM 2729 N N . SER A 1 357 ? -12.934 7.127 -1.264 1.00 96.62 357 SER A N 1
ATOM 2730 C CA . SER A 1 357 ? -13.469 6.019 -2.065 1.00 96.62 357 SER A CA 1
ATOM 2731 C C . SER A 1 357 ? -12.884 4.668 -1.640 1.00 96.62 357 SER A C 1
ATOM 2733 O O . SER A 1 357 ? -13.607 3.673 -1.575 1.00 96.62 357 SER A O 1
ATOM 2735 N N . THR A 1 358 ? -11.587 4.622 -1.335 1.00 94.69 358 THR A N 1
ATOM 2736 C CA . THR A 1 358 ? -10.891 3.420 -0.863 1.00 94.69 358 THR A CA 1
ATOM 2737 C C . THR A 1 358 ? -11.369 3.020 0.531 1.00 94.69 358 THR A C 1
ATOM 2739 O O . THR A 1 358 ? -11.721 1.859 0.748 1.00 94.69 358 THR A O 1
ATOM 2742 N N . MET A 1 359 ? -11.465 3.982 1.450 1.00 97.12 359 MET A N 1
ATOM 2743 C CA . MET A 1 359 ? -11.968 3.763 2.808 1.00 97.12 359 MET A CA 1
ATOM 2744 C C . MET A 1 359 ? -13.448 3.338 2.819 1.00 97.12 359 MET A C 1
ATOM 2746 O O . MET A 1 359 ? -13.805 2.388 3.513 1.00 97.12 359 MET A O 1
ATOM 2750 N N . TYR A 1 360 ? -14.293 3.952 1.982 1.00 97.56 360 TYR A N 1
ATOM 2751 C CA . TYR A 1 360 ? -15.703 3.583 1.803 1.00 97.56 360 TYR A CA 1
ATOM 2752 C C . TYR A 1 360 ? -15.876 2.122 1.374 1.00 97.56 360 TYR A C 1
ATOM 2754 O O . TYR A 1 360 ? -16.697 1.401 1.941 1.00 97.56 360 TYR A O 1
ATOM 2762 N N . LYS A 1 361 ? -15.088 1.662 0.392 1.00 97.00 361 LYS A N 1
ATOM 2763 C CA . LYS A 1 361 ? -15.144 0.268 -0.074 1.00 97.00 361 LYS A CA 1
ATOM 2764 C C . LYS A 1 361 ? -14.771 -0.715 1.038 1.00 97.00 361 LYS A C 1
ATOM 2766 O O . LYS A 1 361 ? -15.444 -1.729 1.193 1.00 97.00 361 LYS A O 1
ATOM 2771 N N . GLY A 1 362 ? -13.728 -0.407 1.813 1.00 96.81 362 GLY A N 1
ATOM 2772 C CA . GLY A 1 362 ? -13.318 -1.221 2.960 1.00 96.81 362 GLY A CA 1
ATOM 2773 C C . GLY A 1 362 ? -14.390 -1.287 4.045 1.00 96.81 362 GLY A C 1
ATOM 2774 O O . GLY A 1 362 ? -14.774 -2.375 4.460 1.00 96.81 362 GLY A O 1
ATOM 2775 N N . ALA A 1 363 ? -14.924 -0.135 4.451 1.00 97.81 363 ALA A N 1
ATOM 2776 C CA . ALA A 1 363 ? -15.974 -0.046 5.462 1.00 97.81 363 ALA A CA 1
ATOM 2777 C C . ALA A 1 363 ? -17.268 -0.765 5.039 1.00 97.81 363 ALA A C 1
ATOM 2779 O O . ALA A 1 363 ? -17.858 -1.486 5.838 1.00 97.81 363 ALA A O 1
ATOM 2780 N N . THR A 1 364 ? -17.668 -0.639 3.770 1.00 97.81 364 THR A N 1
ATOM 2781 C CA . THR A 1 364 ? -18.842 -1.346 3.229 1.00 97.81 364 THR A CA 1
ATOM 2782 C C . THR A 1 364 ? -18.637 -2.861 3.268 1.00 97.81 364 THR A C 1
ATOM 2784 O O . THR A 1 364 ? -19.508 -3.579 3.743 1.00 97.81 364 THR A O 1
ATOM 2787 N N . ALA A 1 365 ? -17.462 -3.348 2.851 1.00 97.06 365 ALA A N 1
ATOM 2788 C CA . ALA A 1 365 ? -17.142 -4.774 2.911 1.00 97.06 365 ALA A CA 1
ATOM 2789 C C . ALA A 1 365 ? -17.153 -5.310 4.352 1.00 97.06 365 ALA A C 1
ATOM 2791 O O . ALA A 1 365 ? -17.653 -6.402 4.596 1.00 97.06 365 ALA A O 1
ATOM 2792 N N . ILE A 1 366 ? -16.659 -4.527 5.318 1.00 97.88 366 ILE A N 1
ATOM 2793 C CA . ILE A 1 366 ? -16.711 -4.896 6.738 1.00 97.88 366 ILE A CA 1
ATOM 2794 C C . ILE A 1 366 ? -18.159 -5.049 7.216 1.00 97.88 366 ILE A C 1
ATOM 2796 O O . ILE A 1 366 ? -18.461 -6.046 7.862 1.00 97.88 366 ILE A O 1
ATOM 2800 N N . LEU A 1 367 ? -19.050 -4.108 6.885 1.00 97.62 367 LEU A N 1
ATOM 2801 C CA . LEU A 1 367 ? -20.470 -4.188 7.257 1.00 97.62 367 LEU A CA 1
ATOM 2802 C C . LEU A 1 367 ? -21.202 -5.349 6.568 1.00 97.62 367 LEU A C 1
ATOM 2804 O O . LEU A 1 367 ? -22.112 -5.933 7.146 1.00 97.62 367 LEU A O 1
ATOM 2808 N N . GLU A 1 368 ? -20.823 -5.702 5.340 1.00 95.88 368 GLU A N 1
ATOM 2809 C CA . GLU A 1 368 ? -21.394 -6.857 4.639 1.00 95.88 368 GLU A CA 1
ATOM 2810 C C . GLU A 1 368 ? -20.958 -8.192 5.259 1.00 95.88 368 GLU A C 1
ATOM 2812 O O . GLU A 1 368 ? -21.763 -9.131 5.334 1.00 95.88 368 GLU A O 1
ATOM 2817 N N . ASP A 1 369 ? -19.700 -8.266 5.702 1.00 95.00 369 ASP A N 1
ATOM 2818 C CA . ASP A 1 369 ? -19.061 -9.486 6.194 1.00 95.00 369 ASP A CA 1
ATOM 2819 C C . ASP A 1 369 ? -19.235 -9.693 7.712 1.00 95.00 369 ASP A C 1
ATOM 2821 O O . ASP A 1 369 ? -19.116 -10.829 8.171 1.00 95.00 369 ASP A O 1
ATOM 2825 N N . ILE A 1 370 ? -19.595 -8.653 8.485 1.00 94.81 370 ILE A N 1
ATOM 2826 C CA . ILE A 1 370 ? -19.702 -8.708 9.960 1.00 94.81 370 ILE A CA 1
ATOM 2827 C C . ILE A 1 370 ? -20.623 -9.823 10.472 1.00 94.81 370 ILE A C 1
ATOM 2829 O O . ILE A 1 370 ? -20.335 -10.452 11.488 1.00 94.81 370 ILE A O 1
ATOM 2833 N N . LYS A 1 371 ? -21.679 -10.147 9.717 1.00 90.44 371 LYS A N 1
ATOM 2834 C CA . LYS A 1 371 ? -22.609 -11.254 10.002 1.00 90.44 371 LYS A CA 1
ATOM 2835 C C . LYS A 1 371 ? -21.938 -12.634 10.069 1.00 90.44 371 LYS A C 1
ATOM 2837 O O . LYS A 1 371 ? -22.503 -13.563 10.631 1.00 90.44 371 LYS A O 1
ATOM 2842 N N . ASN A 1 372 ? -20.754 -12.775 9.475 1.00 91.25 372 ASN A N 1
ATOM 2843 C CA . ASN A 1 372 ? -19.975 -14.009 9.452 1.00 91.25 372 ASN A CA 1
ATOM 2844 C C . ASN A 1 372 ? -18.756 -13.951 10.385 1.00 91.25 372 ASN A C 1
ATOM 2846 O O . ASN A 1 372 ? -18.008 -14.923 10.458 1.00 91.25 372 ASN A O 1
ATOM 2850 N N . TYR A 1 373 ? -18.511 -12.831 11.071 1.00 93.50 373 TYR A N 1
ATOM 2851 C CA . TYR A 1 373 ? -17.341 -12.714 11.933 1.00 93.50 373 TYR A CA 1
ATOM 2852 C C . TYR A 1 373 ? -17.524 -13.503 13.234 1.00 93.50 373 TYR A C 1
ATOM 2854 O O . TYR A 1 373 ? -18.617 -13.510 13.816 1.00 93.50 373 TYR A O 1
ATOM 2862 N N . PRO A 1 374 ? -16.450 -14.130 13.748 1.00 92.38 374 PRO A N 1
ATOM 2863 C CA . PRO A 1 374 ? -16.468 -14.807 15.036 1.00 92.38 374 PRO A CA 1
ATOM 2864 C C . PRO A 1 374 ? -16.385 -13.781 16.176 1.00 92.38 374 PRO A C 1
ATOM 2866 O O . PRO A 1 374 ? -15.413 -13.765 16.916 1.00 92.38 374 PRO A O 1
ATOM 2869 N N . LEU A 1 375 ? -17.409 -12.934 16.336 1.00 91.94 375 LEU A N 1
ATOM 2870 C CA . LEU A 1 375 ? -17.419 -11.763 17.235 1.00 91.94 375 LEU A CA 1
ATOM 2871 C C . LEU A 1 375 ? -17.079 -12.072 18.708 1.00 91.94 375 LEU A C 1
ATOM 2873 O O . LEU A 1 375 ? -16.603 -11.193 19.420 1.00 91.94 375 LEU A O 1
ATOM 2877 N N . ASN A 1 376 ? -17.278 -13.313 19.166 1.00 91.19 376 ASN A N 1
ATOM 2878 C CA . ASN A 1 376 ? -16.886 -13.754 20.513 1.00 91.19 376 ASN A CA 1
ATOM 2879 C C . ASN A 1 376 ? -15.374 -14.052 20.651 1.00 91.19 376 ASN A C 1
ATOM 2881 O O . ASN A 1 376 ? -14.883 -14.190 21.767 1.00 91.19 376 ASN A O 1
ATOM 2885 N N . ASP A 1 377 ? -14.635 -14.163 19.545 1.00 91.62 377 ASP A N 1
ATOM 2886 C CA . ASP A 1 377 ? -13.173 -14.242 19.495 1.00 91.62 377 ASP A CA 1
ATOM 2887 C C . ASP A 1 377 ? -12.638 -12.933 18.896 1.00 91.62 377 ASP A C 1
ATOM 2889 O O . ASP A 1 377 ? -12.647 -12.709 17.681 1.00 91.62 377 ASP A O 1
ATOM 2893 N N . ALA A 1 378 ? -12.175 -12.040 19.770 1.00 93.31 378 ALA A N 1
ATOM 2894 C CA . ALA A 1 378 ? -11.652 -10.737 19.376 1.00 93.31 378 ALA A CA 1
ATOM 2895 C C . ALA A 1 378 ? -10.444 -10.838 18.431 1.00 93.31 378 ALA A C 1
ATOM 2897 O O . ALA A 1 378 ? -10.322 -10.028 17.510 1.00 93.31 378 ALA A O 1
ATOM 2898 N N . ALA A 1 379 ? -9.564 -11.826 18.629 1.00 94.06 379 ALA A N 1
ATOM 2899 C CA . ALA A 1 379 ? -8.398 -12.000 17.774 1.00 94.06 379 ALA A CA 1
ATOM 2900 C C . ALA A 1 379 ? -8.849 -12.391 16.361 1.00 94.06 379 ALA A C 1
ATOM 2902 O O . ALA A 1 379 ? -8.504 -11.706 15.395 1.00 94.06 379 ALA A O 1
ATOM 2903 N N . GLU A 1 380 ? -9.661 -13.442 16.236 1.00 94.00 380 GLU A N 1
ATOM 2904 C CA . GLU A 1 380 ? -10.150 -13.887 14.927 1.00 94.00 380 GLU A CA 1
ATOM 2905 C C . GLU A 1 380 ? -11.052 -12.846 14.256 1.00 94.00 380 GLU A C 1
ATOM 2907 O O . GLU A 1 380 ? -10.967 -12.651 13.048 1.00 94.00 380 GLU A O 1
ATOM 2912 N N . THR A 1 381 ? -11.840 -12.084 15.015 1.00 95.75 381 THR A N 1
ATOM 2913 C CA . THR A 1 381 ? -12.634 -10.982 14.450 1.00 95.75 381 THR A CA 1
ATOM 2914 C C . THR A 1 381 ? -11.746 -9.918 13.808 1.00 95.75 381 THR A C 1
ATOM 2916 O O . THR A 1 381 ? -11.983 -9.512 12.671 1.00 95.75 381 THR A O 1
ATOM 2919 N N . VAL A 1 382 ? -10.684 -9.481 14.492 1.00 96.31 382 VAL A N 1
ATOM 2920 C CA . VAL A 1 382 ? -9.729 -8.509 13.932 1.00 96.31 382 VAL A CA 1
ATOM 2921 C C . VAL A 1 382 ? -9.008 -9.081 12.708 1.00 96.31 382 VAL A C 1
ATOM 2923 O O . VAL A 1 382 ? -8.744 -8.360 11.740 1.00 96.31 382 VAL A O 1
ATOM 2926 N N . ASN A 1 383 ? -8.715 -10.380 12.724 1.00 95.56 383 ASN A N 1
ATOM 2927 C CA . ASN A 1 383 ? -8.141 -11.088 11.590 1.00 95.56 383 ASN A CA 1
ATOM 2928 C C . ASN A 1 383 ? -9.078 -11.065 10.366 1.00 95.56 383 ASN A C 1
ATOM 2930 O O . ASN A 1 383 ? -8.617 -10.743 9.267 1.00 95.56 383 ASN A O 1
ATOM 2934 N N . GLU A 1 384 ? -10.375 -11.316 10.561 1.00 95.94 384 GLU A N 1
ATOM 2935 C CA . GLU A 1 384 ? -11.389 -11.275 9.501 1.00 95.94 384 GLU A CA 1
ATOM 2936 C C . GLU A 1 384 ? -11.641 -9.860 8.968 1.00 95.94 384 GLU A C 1
ATOM 2938 O O . GLU A 1 384 ? -11.678 -9.670 7.753 1.00 95.94 384 GLU A O 1
ATOM 2943 N N . ILE A 1 385 ? -11.654 -8.829 9.823 1.00 97.44 385 ILE A N 1
ATOM 2944 C CA . ILE A 1 385 ? -11.658 -7.423 9.370 1.00 97.44 385 ILE A CA 1
ATOM 2945 C C . ILE A 1 385 ? -10.478 -7.166 8.418 1.00 97.44 385 ILE A C 1
ATOM 2947 O O . ILE A 1 385 ? -10.638 -6.580 7.342 1.00 97.44 385 ILE A O 1
ATOM 2951 N N . GLY A 1 386 ? -9.286 -7.649 8.780 1.00 95.00 386 GLY A N 1
ATOM 2952 C CA . GLY A 1 386 ? -8.092 -7.544 7.945 1.00 95.00 386 GLY A CA 1
ATOM 2953 C C . GLY A 1 386 ? -8.202 -8.296 6.613 1.00 95.00 386 GLY A C 1
ATOM 2954 O O . GLY A 1 386 ? -7.627 -7.840 5.616 1.00 95.00 386 GLY A O 1
ATOM 2955 N N . SER A 1 387 ? -8.921 -9.422 6.581 1.00 93.31 387 SER A N 1
ATOM 2956 C CA . SER A 1 387 ? -9.230 -10.193 5.369 1.00 93.31 387 SER A CA 1
ATOM 2957 C C . SER A 1 387 ? -10.182 -9.429 4.444 1.00 93.31 387 SER A C 1
ATOM 2959 O O . SER A 1 387 ? -9.885 -9.290 3.252 1.00 93.31 387 SER A O 1
ATOM 2961 N N . SER A 1 388 ? -11.259 -8.855 4.983 1.00 94.50 388 SER A N 1
ATOM 2962 C CA . SER A 1 388 ? -12.239 -8.051 4.237 1.00 94.50 388 SER A CA 1
ATOM 2963 C C . SER A 1 388 ? -11.603 -6.804 3.623 1.00 94.50 388 SER A C 1
ATOM 2965 O O . SER A 1 388 ? -11.769 -6.536 2.430 1.00 94.50 388 SER A O 1
ATOM 2967 N N . ILE A 1 389 ? -10.770 -6.098 4.397 1.00 92.88 389 ILE A N 1
ATOM 2968 C CA . ILE A 1 389 ? -9.993 -4.946 3.920 1.00 92.88 389 ILE A CA 1
ATOM 2969 C C . ILE A 1 389 ? -9.044 -5.358 2.791 1.00 92.88 389 ILE A C 1
ATOM 2971 O O . ILE A 1 389 ? -9.072 -4.761 1.717 1.00 92.88 389 ILE A O 1
ATOM 2975 N N . ARG A 1 390 ? -8.232 -6.405 2.992 1.00 89.69 390 ARG A N 1
ATOM 2976 C CA . ARG A 1 390 ? -7.248 -6.873 1.998 1.00 89.69 390 ARG A CA 1
ATOM 2977 C C . ARG A 1 390 ? -7.888 -7.287 0.673 1.00 89.69 390 ARG A C 1
ATOM 2979 O O . ARG A 1 390 ? -7.259 -7.152 -0.373 1.00 89.69 390 ARG A O 1
ATOM 2986 N N . ARG A 1 391 ? -9.106 -7.827 0.718 1.00 90.75 391 ARG A N 1
ATOM 2987 C CA . ARG A 1 391 ? -9.840 -8.293 -0.463 1.00 90.75 391 ARG A CA 1
ATOM 2988 C C . ARG A 1 391 ? -10.291 -7.145 -1.366 1.00 90.75 391 ARG A C 1
ATOM 2990 O O . ARG A 1 391 ? -10.361 -7.335 -2.577 1.00 90.75 391 ARG A O 1
ATOM 2997 N N . ILE A 1 392 ? -10.615 -5.988 -0.786 1.00 91.12 392 ILE A N 1
ATOM 2998 C CA . ILE A 1 392 ? -11.349 -4.920 -1.477 1.00 91.12 392 ILE A CA 1
ATOM 2999 C C . ILE A 1 392 ? -10.572 -3.599 -1.570 1.00 91.12 392 ILE A C 1
ATOM 3001 O O . ILE A 1 392 ? -10.676 -2.903 -2.584 1.00 91.12 392 ILE A O 1
ATOM 3005 N N . MET A 1 393 ? -9.807 -3.223 -0.542 1.00 89.31 393 MET A N 1
ATOM 3006 C CA . MET A 1 393 ? -9.066 -1.960 -0.532 1.00 89.31 393 MET A CA 1
ATOM 3007 C C . MET A 1 393 ? -7.786 -2.066 -1.364 1.00 89.31 393 MET A C 1
ATOM 3009 O O . MET A 1 393 ? -6.953 -2.946 -1.151 1.00 89.31 393 MET A O 1
ATOM 3013 N N . GLY A 1 394 ? -7.618 -1.126 -2.294 1.00 80.69 394 GLY A N 1
ATOM 3014 C CA . GLY A 1 394 ? -6.390 -0.955 -3.065 1.00 80.69 394 GLY A CA 1
ATOM 3015 C C . GLY A 1 394 ? -5.395 0.001 -2.402 1.00 80.69 394 GLY A C 1
ATOM 3016 O O . GLY A 1 394 ? -5.644 0.566 -1.335 1.00 80.69 394 GLY A O 1
ATOM 3017 N N . GLY A 1 395 ? -4.263 0.201 -3.077 1.00 83.06 395 GLY A N 1
ATOM 3018 C CA . GLY A 1 395 ? -3.263 1.200 -2.705 1.00 83.06 395 GLY A CA 1
ATOM 3019 C C . GLY A 1 395 ? -2.562 0.936 -1.369 1.00 83.06 395 GLY A C 1
ATOM 3020 O O . GLY A 1 395 ? -2.647 -0.142 -0.776 1.00 83.06 395 GLY A O 1
ATOM 3021 N N . THR A 1 396 ? -1.837 1.951 -0.899 1.00 87.00 396 THR A N 1
ATOM 3022 C CA . THR A 1 396 ? -1.057 1.878 0.342 1.00 87.00 396 THR A CA 1
ATOM 3023 C C . THR A 1 396 ? -1.962 1.668 1.556 1.00 87.00 396 THR A C 1
ATOM 3025 O O . THR A 1 396 ? -1.657 0.830 2.401 1.00 87.00 396 THR A O 1
ATOM 3028 N N . SER A 1 397 ? -3.112 2.349 1.612 1.00 89.62 397 SER A N 1
ATOM 3029 C CA . SER A 1 397 ? -4.063 2.259 2.728 1.00 89.62 397 SER A CA 1
ATOM 3030 C C . SER A 1 397 ? -4.536 0.827 2.988 1.00 89.62 397 SER A C 1
ATOM 3032 O O . SER A 1 397 ? -4.519 0.390 4.136 1.00 89.62 397 SER A O 1
ATOM 3034 N N . GLY A 1 398 ? -4.881 0.059 1.945 1.00 91.81 398 GLY A N 1
ATOM 3035 C CA . GLY A 1 398 ? -5.307 -1.337 2.106 1.00 91.81 398 GLY A CA 1
ATOM 3036 C C . GLY A 1 398 ? -4.236 -2.222 2.755 1.00 91.81 398 GLY A C 1
ATOM 3037 O O . GLY A 1 398 ? -4.539 -3.021 3.643 1.00 91.81 398 GLY A O 1
ATOM 3038 N N . ILE A 1 399 ? -2.964 -2.039 2.380 1.00 92.00 399 ILE A N 1
ATOM 3039 C CA . ILE A 1 399 ? -1.853 -2.772 3.003 1.00 92.00 399 ILE A CA 1
ATOM 3040 C C . ILE A 1 399 ? -1.624 -2.311 4.444 1.00 92.00 399 ILE A C 1
ATOM 3042 O O . ILE A 1 399 ? -1.466 -3.165 5.314 1.00 92.00 399 ILE A O 1
ATOM 3046 N N . LEU A 1 400 ? -1.643 -1.003 4.719 1.00 94.81 400 LEU A N 1
ATOM 3047 C CA . LEU A 1 400 ? -1.423 -0.475 6.071 1.00 94.81 400 LEU A CA 1
ATOM 3048 C C . LEU A 1 400 ? -2.487 -0.966 7.058 1.00 94.81 400 LEU A C 1
ATOM 3050 O O . LEU A 1 400 ? -2.136 -1.488 8.113 1.00 94.81 400 LEU A O 1
ATOM 3054 N N . TYR A 1 401 ? -3.769 -0.893 6.698 1.00 96.56 401 TYR A N 1
ATOM 3055 C CA . TYR A 1 401 ? -4.838 -1.427 7.544 1.00 96.56 401 TYR A CA 1
ATOM 3056 C C . TYR A 1 401 ? -4.758 -2.951 7.695 1.00 96.56 401 TYR A C 1
ATOM 3058 O O . TYR A 1 401 ? -4.986 -3.474 8.783 1.00 96.56 401 TYR A O 1
ATOM 3066 N N . SER A 1 402 ? -4.342 -3.683 6.655 1.00 94.75 402 SER A N 1
ATOM 3067 C CA . SER A 1 402 ? -4.110 -5.125 6.796 1.00 94.75 402 SER A CA 1
ATOM 3068 C C . SER A 1 402 ? -2.937 -5.447 7.733 1.00 94.75 402 SER A C 1
ATOM 3070 O O . SER A 1 402 ? -2.986 -6.449 8.446 1.00 94.75 402 SER A O 1
ATOM 3072 N N . ILE A 1 403 ? -1.895 -4.609 7.762 1.00 95.94 403 ILE A N 1
ATOM 3073 C CA . ILE A 1 403 ? -0.782 -4.720 8.717 1.00 95.94 403 ILE A CA 1
ATOM 3074 C C . ILE A 1 403 ? -1.275 -4.456 10.142 1.00 95.94 403 ILE A C 1
ATOM 3076 O O . ILE A 1 403 ? -0.959 -5.255 11.021 1.00 95.94 403 ILE A O 1
ATOM 3080 N N . ILE A 1 404 ? -2.082 -3.408 10.351 1.00 97.62 404 ILE A N 1
ATOM 3081 C CA . ILE A 1 404 ? -2.718 -3.104 11.644 1.00 97.62 404 ILE A CA 1
ATOM 3082 C C . ILE A 1 404 ? -3.483 -4.333 12.146 1.00 97.62 404 ILE A C 1
ATOM 3084 O O . ILE A 1 404 ? -3.171 -4.864 13.208 1.00 97.62 404 ILE A O 1
ATOM 3088 N N . CYS A 1 405 ? -4.406 -4.870 11.344 1.00 97.75 405 CYS A N 1
ATOM 3089 C CA . CYS A 1 405 ? -5.199 -6.036 11.735 1.00 97.75 405 CYS A CA 1
ATOM 3090 C C . CYS A 1 405 ? -4.337 -7.274 12.025 1.00 97.75 405 CYS A C 1
ATOM 3092 O O . CYS A 1 405 ? -4.583 -7.987 12.993 1.00 97.75 405 CYS A O 1
ATOM 3094 N N . LYS A 1 406 ? -3.301 -7.547 11.220 1.00 96.81 406 LYS A N 1
ATOM 3095 C CA . LYS A 1 406 ? -2.433 -8.717 11.438 1.00 96.81 406 LYS A CA 1
ATOM 3096 C C . LYS A 1 406 ? -1.559 -8.594 12.684 1.00 96.81 406 LYS A C 1
ATOM 3098 O O . LYS A 1 406 ? -1.342 -9.601 13.355 1.00 96.81 406 LYS A O 1
ATOM 3103 N N . ALA A 1 407 ? -1.063 -7.400 12.986 1.00 97.44 407 ALA A N 1
ATOM 3104 C CA . ALA A 1 407 ? -0.283 -7.146 14.190 1.00 97.44 407 ALA A CA 1
ATOM 3105 C C . ALA A 1 407 ? -1.158 -7.230 15.448 1.00 97.44 407 ALA A C 1
ATOM 3107 O O . ALA A 1 407 ? -0.792 -7.933 16.388 1.00 97.44 407 ALA A O 1
ATOM 3108 N N . ALA A 1 408 ? -2.346 -6.617 15.424 1.00 97.25 4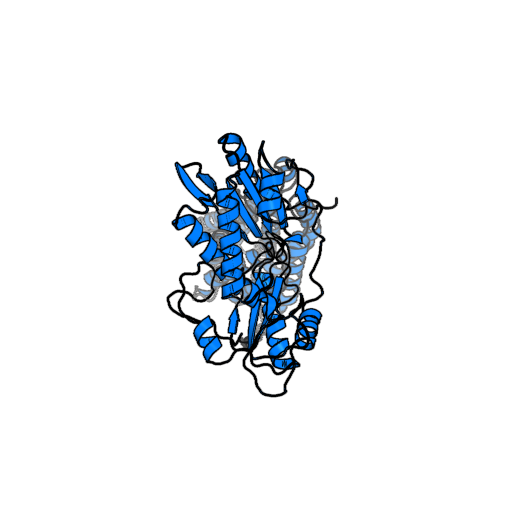08 ALA A N 1
ATOM 3109 C CA . ALA A 1 408 ? -3.328 -6.753 16.493 1.00 97.25 408 ALA A CA 1
ATOM 3110 C C . ALA A 1 408 ? -3.740 -8.219 16.707 1.00 97.25 408 ALA A C 1
ATOM 3112 O O . ALA A 1 408 ? -3.701 -8.694 17.836 1.00 97.25 408 ALA A O 1
ATOM 3113 N N . TYR A 1 409 ? -4.042 -8.969 15.639 1.00 96.38 409 TYR A N 1
ATOM 3114 C CA . TYR A 1 409 ? -4.328 -10.407 15.728 1.00 96.38 409 TYR A CA 1
ATOM 3115 C C . TYR A 1 409 ? -3.203 -11.174 16.429 1.00 96.38 409 TYR A C 1
ATOM 3117 O O . TYR A 1 409 ? -3.465 -11.936 17.355 1.00 96.38 409 TYR A O 1
ATOM 3125 N N . ALA A 1 410 ? -1.950 -10.966 16.009 1.00 95.94 410 ALA A N 1
ATOM 3126 C CA . ALA A 1 410 ? -0.809 -11.664 16.592 1.00 95.94 410 ALA A CA 1
ATOM 3127 C C . ALA A 1 410 ? -0.651 -11.362 18.091 1.00 95.94 410 ALA A C 1
ATOM 3129 O O . ALA A 1 410 ? -0.384 -12.280 18.865 1.00 95.94 410 ALA A O 1
ATOM 3130 N N . GLN A 1 411 ? -0.864 -10.105 18.499 1.00 95.62 411 GLN A N 1
ATOM 3131 C CA . GLN A 1 411 ? -0.805 -9.702 19.904 1.00 95.62 411 GLN A CA 1
ATOM 3132 C C . GLN A 1 411 ? -1.957 -10.304 20.721 1.00 95.62 411 GLN A C 1
ATOM 3134 O O . GLN A 1 411 ? -1.732 -10.845 21.801 1.00 95.62 411 GLN A O 1
ATOM 3139 N N . LEU A 1 412 ? -3.185 -10.260 20.199 1.00 93.75 412 LEU A N 1
ATOM 3140 C CA . LEU A 1 412 ? -4.367 -10.775 20.892 1.00 93.75 412 LEU A CA 1
ATOM 3141 C C . LEU A 1 412 ? -4.343 -12.305 21.013 1.00 93.75 412 LEU A C 1
ATOM 3143 O O . LEU A 1 412 ? -4.633 -12.838 22.081 1.00 93.75 412 LEU A O 1
ATOM 3147 N N . LYS A 1 413 ? -3.931 -13.018 19.955 1.00 92.06 413 LYS A N 1
ATOM 3148 C CA . LYS A 1 413 ? -3.856 -14.489 19.940 1.00 92.06 413 LYS A CA 1
ATOM 3149 C C . LYS A 1 413 ? -2.779 -15.045 20.873 1.00 92.06 413 LYS A C 1
ATOM 3151 O O . LYS A 1 413 ? -2.869 -16.195 21.291 1.00 92.06 413 LYS A O 1
ATOM 3156 N N . ALA A 1 414 ? -1.758 -14.250 21.198 1.00 85.81 414 ALA A N 1
ATOM 3157 C CA . ALA A 1 414 ? -0.709 -14.650 22.131 1.00 85.81 414 ALA A CA 1
ATOM 3158 C C . ALA A 1 414 ? -1.213 -14.772 23.581 1.00 85.81 414 ALA A C 1
ATOM 3160 O O . ALA A 1 414 ? -0.543 -15.395 24.407 1.00 85.81 414 ALA A O 1
ATOM 3161 N N . SER A 1 415 ? -2.380 -14.204 23.906 1.00 78.25 415 SER A N 1
ATOM 3162 C CA . SER A 1 415 ? -2.979 -14.365 25.225 1.00 78.25 415 SER A CA 1
ATOM 3163 C C . SER A 1 415 ? -3.751 -15.676 25.352 1.00 78.25 415 SER A C 1
ATOM 3165 O O . SER A 1 415 ? -4.616 -15.986 24.540 1.00 78.25 415 SER A O 1
ATOM 3167 N N . SER A 1 416 ? -3.499 -16.407 26.437 1.00 68.44 416 SER A N 1
ATOM 3168 C CA . SER A 1 416 ? -4.262 -17.608 26.806 1.00 68.44 416 SER A CA 1
ATOM 3169 C C . SER A 1 416 ? -5.549 -17.303 27.590 1.00 68.44 416 SER A C 1
ATOM 3171 O O . SER A 1 416 ? -6.200 -18.231 28.069 1.00 68.44 416 SER A O 1
ATOM 3173 N N . GLN A 1 417 ? -5.883 -16.025 27.809 1.00 71.25 417 GLN A N 1
ATOM 3174 C CA . GLN A 1 417 ? -7.073 -15.619 28.563 1.00 71.25 417 GLN A CA 1
ATOM 3175 C C . GLN A 1 417 ? -8.323 -15.663 27.668 1.00 71.25 417 GLN A C 1
ATOM 3177 O O . GLN A 1 417 ? -8.248 -15.255 26.511 1.00 71.25 417 GLN A O 1
ATOM 3182 N N . PRO A 1 418 ? -9.482 -16.109 28.189 1.00 68.69 418 PRO A N 1
ATOM 3183 C CA . PRO A 1 418 ? -10.710 -16.222 27.401 1.00 68.69 418 PRO A CA 1
ATOM 3184 C C . PRO A 1 418 ? -11.339 -14.866 27.049 1.00 68.69 418 PRO A C 1
ATOM 3186 O O . PRO A 1 418 ? -12.124 -14.792 26.112 1.00 68.69 418 PRO A O 1
ATOM 3189 N N . VAL A 1 419 ? -11.009 -13.802 27.791 1.00 81.50 419 VAL A N 1
ATOM 3190 C CA . VAL A 1 419 ? -11.546 -12.450 27.593 1.00 81.50 419 VAL A CA 1
ATOM 3191 C C . VAL A 1 419 ? -10.393 -11.470 27.418 1.00 81.50 419 VAL A C 1
ATOM 3193 O O . VAL A 1 419 ? -9.465 -11.444 28.227 1.00 81.50 419 VAL A O 1
ATOM 3196 N N . VAL A 1 420 ? -10.465 -10.649 26.370 1.00 89.56 420 VAL A N 1
ATOM 3197 C CA . VAL A 1 420 ? -9.474 -9.604 26.098 1.00 89.56 420 VAL A CA 1
ATOM 3198 C C . VAL A 1 420 ? -9.757 -8.381 26.967 1.00 89.56 420 VAL A C 1
ATOM 3200 O O . VAL A 1 420 ? -10.814 -7.763 26.880 1.00 89.56 420 VAL A O 1
ATOM 3203 N N . THR A 1 421 ? -8.786 -8.009 27.792 1.00 92.31 421 THR A N 1
ATOM 3204 C CA . THR A 1 421 ? -8.845 -6.821 28.651 1.00 92.31 421 THR A CA 1
ATOM 3205 C C . THR A 1 421 ? -8.520 -5.537 27.882 1.00 92.31 421 THR A C 1
ATOM 3207 O O . THR A 1 421 ? -7.859 -5.557 26.844 1.00 92.31 421 THR A O 1
ATOM 3210 N N . ALA A 1 422 ? -8.908 -4.380 28.427 1.00 93.19 422 ALA A N 1
ATOM 3211 C CA . ALA A 1 422 ? -8.584 -3.076 27.838 1.00 93.19 422 ALA A CA 1
ATOM 3212 C C . ALA A 1 422 ? -7.069 -2.846 27.663 1.00 93.19 422 ALA A C 1
ATOM 3214 O O . ALA A 1 422 ? -6.642 -2.271 26.664 1.00 93.19 422 ALA A O 1
ATOM 3215 N N . LYS A 1 423 ? -6.244 -3.351 28.593 1.00 93.75 423 LYS A N 1
ATOM 3216 C CA . LYS A 1 423 ? -4.777 -3.283 28.483 1.00 93.75 423 LYS A CA 1
ATOM 3217 C C . LYS A 1 423 ? -4.256 -4.077 27.289 1.00 93.75 423 LYS A C 1
ATOM 3219 O O . LYS A 1 423 ? -3.406 -3.583 26.563 1.00 93.75 423 LYS A O 1
ATOM 3224 N N . GLN A 1 424 ? -4.822 -5.250 27.025 1.00 94.75 424 GLN A N 1
ATOM 3225 C CA . GLN A 1 424 ? -4.437 -6.063 25.868 1.00 94.75 424 GLN A CA 1
ATOM 3226 C C . GLN A 1 424 ? -4.858 -5.424 24.542 1.00 94.75 424 GLN A C 1
ATOM 3228 O O . GLN A 1 424 ? -4.125 -5.522 23.561 1.00 94.75 424 GLN A O 1
ATOM 3233 N N . TRP A 1 425 ? -5.993 -4.720 24.504 1.00 95.94 425 TRP A N 1
ATOM 3234 C CA . TRP A 1 425 ? -6.354 -3.887 23.352 1.00 95.94 425 TRP A CA 1
ATOM 3235 C C . TRP A 1 425 ? -5.374 -2.725 23.143 1.00 95.94 425 TRP A C 1
ATOM 3237 O O . TRP A 1 425 ? -5.006 -2.438 22.003 1.00 95.94 425 TRP A O 1
ATOM 3247 N N . ALA A 1 426 ? -4.907 -2.086 24.221 1.00 97.19 426 ALA A N 1
ATOM 3248 C CA . ALA A 1 426 ? -3.895 -1.032 24.143 1.00 97.19 426 ALA A CA 1
ATOM 3249 C C . ALA A 1 426 ? -2.539 -1.564 23.641 1.00 97.19 426 ALA A C 1
ATOM 3251 O O . ALA A 1 426 ? -1.951 -0.967 22.739 1.00 97.19 426 ALA A O 1
ATOM 3252 N N . GLU A 1 427 ? -2.094 -2.720 24.142 1.00 96.50 427 GLU A N 1
ATOM 3253 C CA . GLU A 1 427 ? -0.899 -3.430 23.658 1.00 96.50 427 GLU A CA 1
ATOM 3254 C C . GLU A 1 427 ? -1.041 -3.843 22.182 1.00 96.50 427 GLU A C 1
ATOM 3256 O O . GLU A 1 427 ? -0.101 -3.725 21.398 1.00 96.50 427 GLU A O 1
ATOM 3261 N N . ALA A 1 428 ? -2.227 -4.298 21.761 1.00 97.50 428 ALA A N 1
ATOM 3262 C CA . ALA A 1 428 ? -2.501 -4.646 20.367 1.00 97.50 428 ALA A CA 1
ATOM 3263 C C . ALA A 1 428 ? -2.449 -3.421 19.440 1.00 97.50 428 ALA A C 1
ATOM 3265 O O . ALA A 1 428 ? -1.932 -3.513 18.321 1.00 97.50 428 ALA A O 1
ATOM 3266 N N . LEU A 1 429 ? -2.942 -2.265 19.897 1.00 98.06 429 LEU A N 1
ATOM 3267 C CA . LEU A 1 429 ? -2.832 -1.002 19.169 1.00 98.06 429 LEU A CA 1
ATOM 3268 C C . LEU A 1 429 ? -1.371 -0.547 19.058 1.00 98.06 429 LEU A C 1
ATOM 3270 O O . LEU A 1 429 ? -0.934 -0.169 17.972 1.00 98.06 429 LEU A O 1
ATOM 3274 N N . GLU A 1 430 ? -0.601 -0.634 20.143 1.00 98.06 430 GLU A N 1
ATOM 3275 C CA . GLU A 1 430 ? 0.832 -0.324 20.142 1.00 98.06 430 GLU A CA 1
ATOM 3276 C C . GLU A 1 430 ? 1.603 -1.228 19.167 1.00 98.06 430 GLU A C 1
ATOM 3278 O O . GLU A 1 430 ? 2.345 -0.737 18.312 1.00 98.06 430 GLU A O 1
ATOM 3283 N N . ALA A 1 431 ? 1.365 -2.542 19.216 1.00 98.12 431 ALA A N 1
ATOM 3284 C CA . ALA A 1 431 ? 1.960 -3.502 18.289 1.00 98.12 431 ALA A CA 1
ATOM 3285 C C . ALA A 1 431 ? 1.592 -3.196 16.826 1.00 98.12 431 ALA A C 1
ATOM 3287 O O . ALA A 1 431 ? 2.429 -3.311 15.925 1.00 98.12 431 ALA A O 1
ATOM 3288 N N . SER A 1 432 ? 0.353 -2.760 16.584 1.00 98.12 432 SER A N 1
ATOM 3289 C CA . SER A 1 432 ? -0.122 -2.351 15.258 1.00 98.12 432 SER A CA 1
ATOM 3290 C C . SER A 1 432 ? 0.602 -1.118 14.734 1.00 98.12 432 SER A C 1
ATOM 3292 O O . SER A 1 432 ? 1.064 -1.113 13.592 1.00 98.12 432 SER A O 1
ATOM 3294 N N . ILE A 1 433 ? 0.755 -0.097 15.576 1.00 98.38 433 ILE A N 1
ATOM 3295 C CA . ILE A 1 433 ? 1.501 1.122 15.256 1.00 98.38 433 ILE A CA 1
ATOM 3296 C C . ILE A 1 433 ? 2.964 0.782 14.972 1.00 98.38 433 ILE A C 1
ATOM 3298 O O . ILE A 1 433 ? 3.489 1.182 13.935 1.00 98.38 433 ILE A O 1
ATOM 3302 N N . ALA A 1 434 ? 3.606 -0.024 15.822 1.00 97.81 434 ALA A N 1
ATOM 3303 C CA . ALA A 1 434 ? 4.987 -0.456 15.626 1.00 97.81 434 ALA A CA 1
ATOM 3304 C C . ALA A 1 434 ? 5.178 -1.203 14.293 1.00 97.81 434 ALA A C 1
ATOM 3306 O O . ALA A 1 434 ? 6.161 -0.977 13.582 1.00 97.81 434 ALA A O 1
ATOM 3307 N N . ALA A 1 435 ? 4.223 -2.058 13.912 1.00 97.56 435 ALA A N 1
ATOM 3308 C CA . ALA A 1 435 ? 4.248 -2.753 12.630 1.00 97.56 435 ALA A CA 1
ATOM 3309 C C . ALA A 1 435 ? 4.094 -1.788 11.442 1.00 97.56 435 ALA A C 1
ATOM 3311 O O . ALA A 1 435 ? 4.834 -1.906 10.462 1.00 97.56 435 ALA A O 1
ATOM 3312 N N . VAL A 1 436 ? 3.186 -0.811 11.529 1.00 96.94 436 VAL A N 1
ATOM 3313 C CA . VAL A 1 436 ? 3.027 0.228 10.498 1.00 96.94 436 VAL A CA 1
ATOM 3314 C C . VAL A 1 436 ? 4.286 1.084 10.378 1.00 96.94 436 VAL A C 1
ATOM 3316 O O . VAL A 1 436 ? 4.743 1.303 9.259 1.00 96.94 436 VAL A O 1
ATOM 3319 N N . CYS A 1 437 ? 4.904 1.502 11.484 1.00 95.56 437 CYS A N 1
ATOM 3320 C CA . CYS A 1 437 ? 6.172 2.236 11.457 1.00 95.56 437 CYS A CA 1
ATOM 3321 C C . CYS A 1 437 ? 7.279 1.411 10.780 1.00 95.56 437 CYS A C 1
ATOM 3323 O O . CYS A 1 437 ? 7.980 1.904 9.897 1.00 95.56 437 CYS A O 1
ATOM 3325 N N . LYS A 1 438 ? 7.399 0.123 11.132 1.00 95.19 438 LYS A N 1
ATOM 3326 C CA . LYS A 1 438 ? 8.424 -0.782 10.590 1.00 95.19 438 LYS A CA 1
ATOM 3327 C C . LYS A 1 438 ? 8.283 -1.021 9.085 1.00 95.19 438 LYS A C 1
ATOM 3329 O O . LYS A 1 438 ? 9.281 -0.980 8.373 1.00 95.19 438 LYS A O 1
ATOM 3334 N N . TYR A 1 439 ? 7.078 -1.338 8.610 1.00 90.94 439 TYR A N 1
ATOM 3335 C CA . TYR A 1 439 ? 6.857 -1.726 7.210 1.00 90.94 439 TYR A CA 1
ATOM 3336 C C . TYR A 1 439 ? 6.484 -0.547 6.306 1.00 90.94 439 TYR A C 1
ATOM 3338 O O . TYR A 1 439 ? 6.758 -0.590 5.111 1.00 90.94 439 TYR A O 1
ATOM 3346 N N . GLY A 1 440 ? 5.861 0.493 6.863 1.00 88.62 440 GLY A N 1
ATOM 3347 C CA . GLY A 1 440 ? 5.502 1.720 6.153 1.00 88.62 440 GLY A CA 1
ATOM 3348 C C . GLY A 1 440 ? 6.620 2.764 6.120 1.00 88.62 440 GLY A C 1
ATOM 3349 O O . GLY A 1 440 ? 6.566 3.664 5.288 1.00 88.62 440 GLY A O 1
ATOM 3350 N N . GLY A 1 441 ? 7.626 2.660 6.998 1.00 90.19 441 GLY A N 1
ATOM 3351 C CA . GLY A 1 441 ? 8.774 3.575 7.046 1.00 90.19 441 GLY A CA 1
ATOM 3352 C C . GLY A 1 441 ? 8.445 4.994 7.528 1.00 90.19 441 GLY A C 1
ATOM 3353 O O . GLY A 1 441 ? 9.289 5.879 7.420 1.00 90.19 441 GLY A O 1
ATOM 3354 N N . ALA A 1 442 ? 7.233 5.222 8.039 1.00 92.62 442 ALA A N 1
ATOM 3355 C CA . ALA A 1 442 ? 6.782 6.512 8.549 1.00 92.62 442 ALA A CA 1
ATOM 3356 C C . ALA A 1 442 ? 6.902 6.585 10.077 1.00 92.62 442 ALA A C 1
ATOM 3358 O O . ALA A 1 442 ? 6.880 5.567 10.767 1.00 92.62 442 ALA A O 1
ATOM 3359 N N . SER A 1 443 ? 7.036 7.803 10.599 1.00 93.50 443 SER A N 1
ATOM 3360 C CA . SER A 1 443 ? 7.108 8.101 12.035 1.00 93.50 443 SER A CA 1
ATOM 3361 C C . SER A 1 443 ? 6.159 9.246 12.393 1.00 93.50 443 SER A C 1
ATOM 3363 O O . SER A 1 443 ? 5.572 9.866 11.506 1.00 93.50 443 SER A O 1
ATOM 3365 N N . ALA A 1 444 ? 6.012 9.552 13.684 1.00 95.06 444 ALA A N 1
ATOM 3366 C CA . ALA A 1 444 ? 5.296 10.754 14.110 1.00 95.06 444 ALA A CA 1
ATOM 3367 C C . ALA A 1 444 ? 5.888 12.011 13.438 1.00 95.06 444 ALA A C 1
ATOM 3369 O O . ALA A 1 444 ? 7.106 12.145 13.301 1.00 95.06 444 ALA A O 1
ATOM 3370 N N . GLY A 1 445 ? 5.022 12.923 13.010 1.00 94.88 445 GLY A N 1
ATOM 3371 C CA . GLY A 1 445 ? 5.350 14.137 12.269 1.00 94.88 445 GLY A CA 1
ATOM 3372 C C . GLY A 1 445 ? 5.467 13.956 10.752 1.00 94.88 445 GLY A C 1
ATOM 3373 O O . GLY A 1 445 ? 5.828 14.911 10.067 1.00 94.88 445 GLY A O 1
ATOM 3374 N N . TYR A 1 446 ? 5.205 12.760 10.206 1.00 95.94 446 TYR A N 1
ATOM 3375 C CA . TYR A 1 446 ? 5.354 12.491 8.765 1.00 95.94 446 TYR A CA 1
ATOM 3376 C C . TYR A 1 446 ? 4.122 12.869 7.940 1.00 95.94 446 TYR A C 1
ATOM 3378 O O . TYR A 1 446 ? 4.172 12.753 6.710 1.00 95.94 446 TYR A O 1
ATOM 3386 N N . ARG A 1 447 ? 3.057 13.341 8.600 1.00 96.50 447 ARG A N 1
ATOM 3387 C CA . ARG A 1 447 ? 1.764 13.686 8.008 1.00 96.50 447 ARG A CA 1
ATOM 3388 C C . ARG A 1 447 ? 1.080 12.447 7.420 1.00 96.50 447 ARG A C 1
ATOM 3390 O O . ARG A 1 447 ? 0.897 12.340 6.213 1.00 96.50 447 ARG A O 1
ATOM 3397 N N . THR A 1 448 ? 0.764 11.484 8.283 1.00 96.69 448 THR A N 1
ATOM 3398 C CA . THR A 1 448 ? 0.141 10.196 7.933 1.00 96.69 448 THR A CA 1
ATOM 3399 C C . THR A 1 448 ? -0.865 9.752 8.999 1.00 96.69 448 THR A C 1
ATOM 3401 O O . THR A 1 448 ? -0.971 10.364 10.058 1.00 96.69 448 THR A O 1
ATOM 3404 N N . LEU A 1 449 ? -1.529 8.606 8.791 1.00 96.88 449 LEU A N 1
ATOM 3405 C CA . LEU A 1 449 ? -2.415 7.995 9.795 1.00 96.88 449 LEU A CA 1
ATOM 3406 C C . LEU A 1 449 ? -1.767 7.776 11.175 1.00 96.88 449 LEU A C 1
ATOM 3408 O O . LEU A 1 449 ? -2.467 7.738 12.187 1.00 96.88 449 LEU A O 1
ATOM 3412 N N . LEU A 1 450 ? -0.437 7.657 11.231 1.00 98.06 450 LEU A N 1
ATOM 3413 C CA . LEU A 1 450 ? 0.306 7.516 12.484 1.00 98.06 450 LEU A CA 1
ATOM 3414 C C . LEU A 1 450 ? 0.193 8.754 13.376 1.00 98.06 450 LEU A C 1
ATOM 3416 O O . LEU A 1 450 ? 0.221 8.614 14.594 1.00 98.06 450 LEU A O 1
ATOM 3420 N N . ASP A 1 451 ? 0.008 9.937 12.792 1.00 98.31 451 ASP A N 1
ATOM 3421 C CA . ASP A 1 451 ? -0.156 11.183 13.544 1.00 98.31 451 ASP A CA 1
ATOM 3422 C C . ASP A 1 451 ? -1.487 11.239 14.300 1.00 98.31 451 ASP A C 1
ATOM 3424 O O . ASP A 1 451 ? -1.608 11.997 15.254 1.00 98.31 451 ASP A O 1
ATOM 3428 N N . ALA A 1 452 ? -2.456 10.393 13.938 1.00 98.44 452 ALA A N 1
ATOM 3429 C CA . ALA A 1 452 ? -3.653 10.149 14.739 1.00 98.44 452 ALA A CA 1
ATOM 3430 C C . ALA A 1 452 ? -3.446 8.992 15.734 1.00 98.44 452 ALA A C 1
ATOM 3432 O O . ALA A 1 452 ? -3.752 9.112 16.918 1.00 98.44 452 ALA A O 1
ATOM 3433 N N . LEU A 1 453 ? -2.907 7.857 15.275 1.00 98.44 453 LEU A N 1
ATOM 3434 C CA . LEU A 1 453 ? -2.858 6.638 16.093 1.00 98.44 453 LEU A CA 1
ATOM 3435 C C . LEU A 1 453 ? -1.803 6.670 17.209 1.00 98.44 453 LEU A C 1
ATOM 3437 O O . LEU A 1 453 ? -2.043 6.094 18.268 1.00 98.44 453 LEU A O 1
ATOM 3441 N N . ILE A 1 454 ? -0.657 7.331 17.007 1.00 98.50 454 ILE A N 1
ATOM 3442 C CA . ILE A 1 454 ? 0.397 7.427 18.030 1.00 98.50 454 ILE A CA 1
ATOM 3443 C C . ILE A 1 454 ? -0.106 8.210 19.255 1.00 98.50 454 ILE A C 1
ATOM 3445 O O . ILE A 1 454 ? -0.068 7.640 20.346 1.00 98.50 454 ILE A O 1
ATOM 3449 N N . PRO A 1 455 ? -0.647 9.444 19.122 1.00 98.50 455 PRO A N 1
ATOM 3450 C CA . PRO A 1 455 ? -1.240 10.150 20.261 1.00 98.50 455 PRO A CA 1
ATOM 3451 C C . PRO A 1 455 ? -2.356 9.360 20.951 1.00 98.50 455 PRO A C 1
ATOM 3453 O O . PRO A 1 455 ? -2.433 9.358 22.180 1.00 98.50 455 PRO A O 1
ATOM 3456 N N . ALA A 1 456 ? -3.183 8.647 20.177 1.00 98.44 456 ALA A N 1
ATOM 3457 C CA . ALA A 1 456 ? -4.243 7.801 20.714 1.00 98.44 456 ALA A CA 1
ATOM 3458 C C . ALA A 1 456 ? -3.686 6.668 21.591 1.00 98.44 456 ALA A C 1
ATOM 3460 O O . ALA A 1 456 ? -4.127 6.483 22.723 1.00 98.44 456 ALA A O 1
ATOM 3461 N N . SER A 1 457 ? -2.690 5.925 21.098 1.00 98.44 457 SER A N 1
ATOM 3462 C CA . SER A 1 457 ? -2.074 4.827 21.849 1.00 98.44 457 SER A CA 1
ATOM 3463 C C . SER A 1 457 ? -1.386 5.319 23.119 1.00 98.44 457 SER A C 1
ATOM 3465 O O . SER A 1 457 ? -1.614 4.736 24.176 1.00 98.44 457 SER A O 1
ATOM 3467 N N . THR A 1 458 ? -0.633 6.422 23.051 1.00 98.12 458 THR A N 1
ATOM 3468 C CA . THR A 1 458 ? 0.011 7.020 24.230 1.00 98.12 458 THR A CA 1
ATOM 3469 C C . THR A 1 458 ? -1.019 7.385 25.298 1.00 98.12 458 THR A C 1
ATOM 3471 O O . THR A 1 458 ? -0.905 6.933 26.436 1.00 98.12 458 THR A O 1
ATOM 3474 N N . MET A 1 459 ? -2.072 8.124 24.929 1.00 98.38 459 MET A N 1
ATOM 3475 C CA . MET A 1 459 ? -3.121 8.526 25.872 1.00 98.38 459 MET A CA 1
ATOM 3476 C C . MET A 1 459 ? -3.858 7.313 26.456 1.00 98.38 459 MET A C 1
ATOM 3478 O O . MET A 1 459 ? -4.106 7.261 27.658 1.00 98.38 459 MET A O 1
ATOM 3482 N N . LEU A 1 460 ? -4.180 6.310 25.632 1.00 98.19 460 LEU A N 1
ATOM 3483 C CA . LEU A 1 460 ? -4.860 5.100 26.096 1.00 98.19 460 LEU A CA 1
ATOM 3484 C C . LEU A 1 460 ? -4.015 4.347 27.132 1.00 98.19 460 LEU A C 1
ATOM 3486 O O . LEU A 1 460 ? -4.526 3.959 28.182 1.00 98.19 460 LEU A O 1
ATOM 3490 N N . GLN A 1 461 ? -2.720 4.167 26.862 1.00 97.31 461 GLN A N 1
ATOM 3491 C CA . GLN A 1 461 ? -1.801 3.500 27.783 1.00 97.31 461 GLN A CA 1
ATOM 3492 C C . GLN A 1 461 ? -1.650 4.273 29.097 1.00 97.31 461 GLN A C 1
ATOM 3494 O O . GLN A 1 461 ? -1.746 3.679 30.171 1.00 97.31 461 GLN A O 1
ATOM 3499 N N . GLU A 1 462 ? -1.450 5.591 29.032 1.00 97.31 462 GLU A N 1
ATOM 3500 C CA . GLU A 1 462 ? -1.317 6.448 30.215 1.00 97.31 462 GLU A CA 1
ATOM 3501 C C . GLU A 1 462 ? -2.544 6.348 31.131 1.00 97.31 462 GLU A C 1
ATOM 3503 O O . GLU A 1 462 ? -2.402 6.119 32.334 1.00 97.31 462 GLU A O 1
ATOM 3508 N N . ARG A 1 463 ? -3.751 6.443 30.562 1.00 97.56 463 ARG A N 1
ATOM 3509 C CA . ARG A 1 463 ? -5.018 6.405 31.310 1.00 97.56 463 ARG A CA 1
ATOM 3510 C C . ARG A 1 463 ? -5.297 5.034 31.920 1.00 97.56 463 ARG A C 1
ATOM 3512 O O . ARG A 1 463 ? -5.622 4.937 33.102 1.00 97.56 463 ARG A O 1
ATOM 3519 N N . LEU A 1 464 ? -5.082 3.957 31.163 1.00 96.44 464 LEU A N 1
ATOM 3520 C CA . LEU A 1 464 ? -5.247 2.592 31.679 1.00 96.44 464 LEU A CA 1
ATOM 3521 C C . LEU A 1 464 ? -4.206 2.232 32.752 1.00 96.44 464 LEU A C 1
ATOM 3523 O O . LEU A 1 464 ? -4.487 1.424 33.640 1.00 96.44 464 LEU A O 1
ATOM 3527 N N . ASN A 1 465 ? -3.006 2.813 32.691 1.00 95.25 465 ASN A N 1
ATOM 3528 C CA . ASN A 1 465 ? -1.985 2.645 33.727 1.00 95.25 465 ASN A CA 1
ATOM 3529 C C . ASN A 1 465 ? -2.283 3.468 34.985 1.00 95.25 465 ASN A C 1
ATOM 3531 O O . ASN A 1 465 ? -1.960 3.014 36.082 1.00 95.25 465 ASN A O 1
ATOM 3535 N N . ALA A 1 466 ? -2.939 4.622 34.841 1.00 95.12 466 ALA A N 1
ATOM 3536 C CA . ALA A 1 466 ? -3.456 5.409 35.961 1.00 95.12 466 ALA A CA 1
ATOM 3537 C C . ALA A 1 466 ? -4.642 4.735 36.680 1.00 95.12 466 ALA A C 1
ATOM 3539 O O . ALA A 1 466 ? -4.958 5.102 37.810 1.00 95.12 466 ALA A O 1
ATOM 3540 N N . GLY A 1 467 ? -5.252 3.716 36.062 1.00 93.50 467 GLY A N 1
ATOM 3541 C CA . GLY A 1 467 ? -6.401 2.996 36.610 1.00 93.50 467 GLY A CA 1
ATOM 3542 C C . GLY A 1 467 ? -7.744 3.654 36.292 1.00 93.50 467 GLY A C 1
ATOM 3543 O O . GLY A 1 467 ? -8.728 3.352 36.965 1.00 93.50 467 GLY A O 1
ATOM 3544 N N . ASP A 1 468 ? -7.783 4.535 35.288 1.00 93.88 468 ASP A N 1
ATOM 3545 C CA . ASP A 1 468 ? -9.022 5.145 34.810 1.00 93.88 468 ASP A CA 1
ATOM 3546 C C . ASP A 1 468 ? -9.961 4.077 34.218 1.00 93.88 468 ASP A C 1
ATOM 3548 O O . ASP A 1 468 ? -9.528 3.019 33.745 1.00 93.88 468 ASP A O 1
ATOM 3552 N N . ASP A 1 469 ? -11.264 4.372 34.219 1.00 94.69 469 ASP A N 1
ATOM 3553 C CA . ASP A 1 469 ? -12.268 3.525 33.573 1.00 94.69 469 ASP A CA 1
ATOM 3554 C C . ASP A 1 469 ? -11.926 3.307 32.082 1.00 94.69 469 ASP A C 1
ATOM 3556 O O . ASP A 1 469 ? -11.646 4.283 31.376 1.00 94.69 469 ASP A O 1
ATOM 3560 N N . PRO A 1 470 ? -11.974 2.064 31.563 1.00 94.56 470 PRO A N 1
ATOM 3561 C CA . PRO A 1 470 ? -11.626 1.777 30.174 1.00 94.56 470 PRO A CA 1
ATOM 3562 C C . PRO A 1 470 ? -12.431 2.544 29.121 1.00 94.56 470 PRO A C 1
ATOM 3564 O O . PRO A 1 470 ? -11.864 2.922 28.095 1.00 94.56 470 PRO A O 1
ATOM 3567 N N . CYS A 1 471 ? -13.727 2.789 29.344 1.00 94.31 471 CYS A N 1
ATOM 3568 C CA . CYS A 1 471 ? -14.550 3.535 28.391 1.00 94.31 471 CYS A CA 1
ATOM 3569 C C . CYS A 1 471 ? -14.158 5.016 28.390 1.00 94.31 471 CYS A C 1
ATOM 3571 O O . CYS A 1 471 ? -14.046 5.627 27.326 1.00 94.31 471 CYS A O 1
ATOM 3573 N N . ILE A 1 472 ? -13.896 5.591 29.569 1.00 95.00 472 ILE A N 1
ATOM 3574 C CA . ILE A 1 472 ? -13.386 6.964 29.690 1.00 95.00 472 ILE A CA 1
ATOM 3575 C C . ILE A 1 472 ? -12.002 7.082 29.037 1.00 95.00 472 ILE A C 1
ATOM 3577 O O . ILE A 1 472 ? -11.780 7.998 28.245 1.00 95.00 472 ILE A O 1
ATOM 3581 N N . ALA A 1 473 ? -11.096 6.141 29.311 1.00 97.31 473 ALA A N 1
ATOM 3582 C CA . ALA A 1 473 ? -9.760 6.100 28.721 1.00 97.31 473 ALA A CA 1
ATOM 3583 C C . ALA A 1 473 ? -9.807 6.024 27.186 1.00 97.31 473 ALA A C 1
ATOM 3585 O O . ALA A 1 473 ? -9.047 6.728 26.520 1.00 97.31 473 ALA A O 1
ATOM 3586 N N . PHE A 1 474 ? -10.724 5.229 26.623 1.00 97.50 474 PHE A N 1
ATOM 3587 C CA . PHE A 1 474 ? -10.905 5.106 25.174 1.00 97.50 474 PHE A CA 1
ATOM 3588 C C . PHE A 1 474 ? -11.465 6.387 24.535 1.00 97.50 474 PHE A C 1
ATOM 3590 O O . PHE A 1 474 ? -11.059 6.778 23.441 1.00 97.50 474 PHE A O 1
ATOM 3597 N N . VAL A 1 475 ? -12.357 7.104 25.223 1.00 98.00 475 VAL A N 1
ATOM 3598 C CA . VAL A 1 475 ? -12.834 8.402 24.727 1.00 98.00 475 VAL A CA 1
ATOM 3599 C C . VAL A 1 475 ? -11.727 9.454 24.770 1.00 98.00 475 VAL A C 1
ATOM 3601 O O . VAL A 1 475 ? -11.495 10.115 23.759 1.00 98.00 475 VAL A O 1
ATOM 3604 N N . LEU A 1 476 ? -10.979 9.556 25.870 1.00 98.06 476 LEU A N 1
ATOM 3605 C CA . LEU A 1 476 ? -9.845 10.483 25.971 1.00 98.06 476 LEU A CA 1
ATOM 3606 C C . LEU A 1 476 ? -8.758 10.180 24.928 1.00 98.06 476 LEU A C 1
ATOM 3608 O O . LEU A 1 476 ? -8.179 11.100 24.348 1.00 98.06 476 LEU A O 1
ATOM 3612 N N . SER A 1 477 ? -8.493 8.902 24.635 1.00 98.44 477 SER A N 1
ATOM 3613 C CA . SER A 1 477 ? -7.565 8.540 23.559 1.00 98.44 477 SER A CA 1
ATOM 3614 C C . SER A 1 477 ? -8.088 8.913 22.174 1.00 98.44 477 SER A C 1
ATOM 3616 O O . SER A 1 477 ? -7.299 9.287 21.307 1.00 98.44 477 SER A O 1
ATOM 3618 N N . SER A 1 478 ? -9.404 8.874 21.955 1.00 98.12 478 SER A N 1
ATOM 3619 C CA . SER A 1 478 ? -10.006 9.313 20.694 1.00 98.12 478 SER A CA 1
ATOM 3620 C C . SER A 1 478 ? -9.921 10.826 20.475 1.00 98.12 478 SER A C 1
ATOM 3622 O O . SER A 1 478 ? -9.676 11.27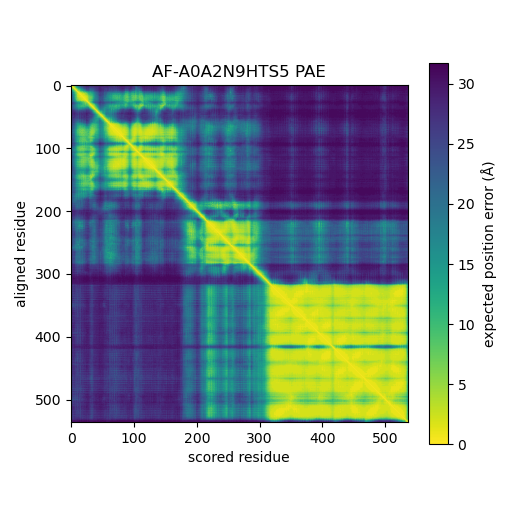5 19.355 1.00 98.12 478 SER A O 1
ATOM 3624 N N . GLU A 1 479 ? -10.014 11.618 21.545 1.00 98.44 479 GLU A N 1
ATOM 3625 C CA . GLU A 1 479 ? -9.776 13.065 21.498 1.00 98.44 479 GLU A CA 1
ATOM 3626 C C . GLU A 1 479 ? -8.318 13.368 21.123 1.00 98.44 479 GLU A C 1
ATOM 3628 O O . GLU A 1 479 ? -8.057 14.225 20.276 1.00 98.44 479 GLU A O 1
ATOM 3633 N N . ALA A 1 480 ? -7.365 12.608 21.679 1.00 98.56 480 ALA A N 1
ATOM 3634 C CA . ALA A 1 480 ? -5.957 12.697 21.295 1.00 98.56 480 ALA A CA 1
ATOM 3635 C C . ALA A 1 480 ? -5.732 12.307 19.822 1.00 98.56 480 ALA A C 1
ATOM 3637 O O . ALA A 1 480 ? -4.945 12.959 19.132 1.00 98.56 480 ALA A O 1
ATOM 3638 N N . ALA A 1 481 ? -6.447 11.293 19.321 1.00 98.56 481 ALA A N 1
ATOM 3639 C CA . ALA A 1 481 ? -6.398 10.895 17.915 1.00 98.56 481 ALA A CA 1
ATOM 3640 C C . ALA A 1 481 ? -6.853 12.025 16.983 1.00 98.56 481 ALA A C 1
ATOM 3642 O O . ALA A 1 481 ? -6.190 12.318 15.987 1.00 98.56 481 ALA A O 1
ATOM 3643 N N . LEU A 1 482 ? -7.970 12.676 17.323 1.00 98.38 482 LEU A N 1
ATOM 3644 C CA . LEU A 1 482 ? -8.522 13.784 16.550 1.00 98.38 482 LEU A CA 1
ATOM 3645 C C . LEU A 1 482 ? -7.589 14.998 16.561 1.00 98.38 482 LEU A C 1
ATOM 3647 O O . LEU A 1 482 ? -7.274 15.527 15.498 1.00 98.38 482 LEU A O 1
ATOM 3651 N N . ALA A 1 483 ? -7.077 15.387 17.731 1.00 98.38 483 ALA A N 1
ATOM 3652 C CA . ALA A 1 483 ? -6.105 16.474 17.846 1.00 98.38 483 ALA A CA 1
ATOM 3653 C C . ALA A 1 483 ? -4.830 16.191 17.029 1.00 98.38 483 ALA A C 1
ATOM 3655 O O . ALA A 1 483 ? -4.316 17.069 16.331 1.00 98.38 483 ALA A O 1
ATOM 3656 N N . GLY A 1 484 ? -4.348 14.945 17.064 1.00 98.31 484 GLY A N 1
ATOM 3657 C CA . GLY A 1 484 ? -3.235 14.478 16.243 1.00 98.31 484 GLY A CA 1
ATOM 3658 C C . GLY A 1 484 ? -3.518 14.602 14.744 1.00 98.31 484 GLY A C 1
ATOM 3659 O O . GLY A 1 484 ? -2.730 15.202 14.009 1.00 98.31 484 GLY A O 1
ATOM 3660 N N . ALA A 1 485 ? -4.689 14.145 14.296 1.00 98.12 485 ALA A N 1
ATOM 3661 C CA . ALA A 1 485 ? -5.112 14.262 12.906 1.00 98.12 485 ALA A CA 1
ATOM 3662 C C . ALA A 1 485 ? -5.255 15.720 12.442 1.00 98.12 485 ALA A C 1
ATOM 3664 O O . ALA A 1 485 ? -4.816 16.058 11.346 1.00 98.12 485 ALA A O 1
ATOM 3665 N N . GLU A 1 486 ? -5.799 16.614 13.265 1.00 97.56 486 GLU A N 1
ATOM 3666 C CA . GLU A 1 486 ? -5.919 18.038 12.933 1.00 97.56 486 GLU A CA 1
ATOM 3667 C C . GLU A 1 486 ? -4.557 18.736 12.846 1.00 97.56 486 GLU A C 1
ATOM 3669 O O . GLU A 1 486 ? -4.335 19.563 11.953 1.00 97.56 486 GLU A O 1
ATOM 3674 N N . SER A 1 487 ? -3.617 18.360 13.721 1.00 97.44 487 SER A N 1
ATOM 3675 C CA . SER A 1 487 ? -2.270 18.941 13.764 1.00 97.44 487 SER A CA 1
ATOM 3676 C C . SER A 1 487 ? -1.456 18.703 12.486 1.00 97.44 487 SER A C 1
ATOM 3678 O O . SER A 1 487 ? -0.528 19.457 12.191 1.00 97.44 487 SER A O 1
ATOM 3680 N N . THR A 1 488 ? -1.850 17.721 11.668 1.00 97.00 488 THR A N 1
ATOM 3681 C CA . THR A 1 488 ? -1.218 17.403 10.378 1.00 97.00 488 THR A CA 1
ATOM 3682 C C . THR A 1 488 ? -1.234 18.562 9.376 1.00 97.00 488 THR A C 1
ATOM 3684 O O . THR A 1 488 ? -0.381 18.611 8.487 1.00 97.00 488 THR A O 1
ATOM 3687 N N . LYS A 1 489 ? -2.139 19.541 9.537 1.00 95.31 489 LYS A N 1
ATOM 3688 C CA . LYS A 1 489 ? -2.131 20.803 8.768 1.00 95.31 489 LYS A CA 1
ATOM 3689 C C . LYS A 1 489 ? -0.845 21.606 8.958 1.00 95.31 489 LYS A C 1
ATOM 3691 O O . LYS A 1 489 ? -0.476 22.401 8.103 1.00 95.31 489 LYS A O 1
ATOM 3696 N N . HIS A 1 490 ? -0.168 21.426 10.086 1.00 94.25 490 HIS A N 1
ATOM 3697 C CA . HIS A 1 490 ? 1.046 22.159 10.436 1.00 94.25 490 HIS A CA 1
ATOM 3698 C C . HIS A 1 490 ? 2.321 21.336 10.203 1.00 94.25 490 HIS A C 1
ATOM 3700 O O . HIS A 1 490 ? 3.410 21.769 10.575 1.00 94.25 490 HIS A O 1
ATOM 3706 N N . MET A 1 491 ? 2.202 20.157 9.583 1.00 94.50 491 MET A N 1
ATOM 3707 C CA . MET A 1 491 ? 3.311 19.239 9.332 1.00 94.50 491 MET A CA 1
ATOM 3708 C C . MET A 1 491 ? 3.760 19.280 7.872 1.00 94.50 491 MET A C 1
ATOM 3710 O O . MET A 1 491 ? 2.968 19.508 6.958 1.00 94.50 491 MET A O 1
ATOM 3714 N N . GLN A 1 492 ? 5.041 18.997 7.647 1.00 92.12 492 GLN A N 1
ATOM 3715 C CA . GLN A 1 492 ? 5.559 18.719 6.311 1.00 92.12 492 GLN A CA 1
ATOM 3716 C C . GLN A 1 492 ? 5.403 17.231 6.009 1.00 92.12 492 GLN A C 1
ATOM 3718 O O . GLN A 1 492 ? 5.722 16.386 6.845 1.00 92.12 492 GLN A O 1
ATOM 3723 N N . ALA A 1 493 ? 4.924 16.910 4.809 1.00 91.94 493 ALA A N 1
ATOM 3724 C CA . ALA A 1 493 ? 4.794 15.524 4.390 1.00 91.94 493 ALA A CA 1
ATOM 3725 C C . ALA A 1 493 ? 6.177 14.911 4.143 1.00 91.94 493 ALA A C 1
ATOM 3727 O O . ALA A 1 493 ? 6.952 15.421 3.336 1.00 91.94 493 ALA A O 1
ATOM 3728 N N . GLN A 1 494 ? 6.467 13.797 4.814 1.00 91.88 494 GLN A N 1
ATOM 3729 C CA . GLN A 1 494 ? 7.702 13.021 4.618 1.00 91.88 494 GLN A CA 1
ATOM 3730 C C . GLN A 1 494 ? 7.432 11.620 4.056 1.00 91.88 494 GLN A C 1
ATOM 3732 O O . GLN A 1 494 ? 8.362 10.899 3.704 1.00 91.88 494 GLN A O 1
ATOM 3737 N N . ALA A 1 495 ? 6.159 11.238 3.933 1.00 89.31 495 ALA A N 1
ATOM 3738 C CA . ALA A 1 495 ? 5.735 9.975 3.351 1.00 89.31 495 ALA A CA 1
ATOM 3739 C C . ALA A 1 495 ? 4.469 10.136 2.496 1.00 89.31 495 ALA A C 1
ATOM 3741 O O . ALA A 1 495 ? 3.699 11.086 2.642 1.00 89.31 495 ALA A O 1
ATOM 3742 N N . GLY A 1 496 ? 4.248 9.169 1.604 1.00 86.81 496 GLY A N 1
ATOM 3743 C CA . GLY A 1 496 ? 3.060 9.113 0.754 1.00 86.81 496 GLY A CA 1
ATOM 3744 C C . GLY A 1 496 ? 3.034 10.161 -0.362 1.00 86.81 496 GLY A C 1
ATOM 3745 O O . GLY A 1 496 ? 4.009 10.868 -0.619 1.00 86.81 496 GLY A O 1
ATOM 3746 N N . ARG A 1 497 ? 1.890 10.247 -1.049 1.00 85.00 497 ARG A N 1
ATOM 3747 C CA . ARG A 1 497 ? 1.685 11.135 -2.210 1.00 85.00 497 ARG A CA 1
ATOM 3748 C C . ARG A 1 497 ? 1.704 12.621 -1.843 1.00 85.00 497 ARG A C 1
ATOM 3750 O O . ARG A 1 497 ? 2.095 13.440 -2.668 1.00 85.00 497 ARG A O 1
ATOM 3757 N N . SER A 1 498 ? 1.411 12.937 -0.582 1.00 86.56 498 SER A N 1
ATOM 3758 C CA . SER A 1 498 ? 1.517 14.278 0.002 1.00 86.56 498 SER A CA 1
ATOM 3759 C C . SER A 1 498 ? 2.919 14.891 -0.110 1.00 86.56 498 SER A C 1
ATOM 3761 O O . SER A 1 498 ? 3.049 16.110 -0.093 1.00 86.56 498 SER A O 1
ATOM 3763 N N . THR A 1 499 ? 3.973 14.082 -0.281 1.00 89.00 499 THR A N 1
ATOM 3764 C CA . THR A 1 499 ? 5.358 14.564 -0.481 1.00 89.00 499 THR A CA 1
ATOM 3765 C C . THR A 1 499 ? 5.572 15.325 -1.791 1.00 89.00 499 THR A C 1
ATOM 3767 O O . THR A 1 499 ? 6.557 16.045 -1.927 1.00 89.00 499 THR A O 1
ATOM 3770 N N . TYR A 1 500 ? 4.664 15.186 -2.760 1.00 85.00 500 TYR A N 1
ATOM 3771 C CA . TYR A 1 500 ? 4.773 15.836 -4.071 1.00 85.00 500 TYR A CA 1
ATOM 3772 C C . TYR A 1 500 ? 4.192 17.254 -4.095 1.00 85.00 500 TYR A C 1
ATOM 3774 O O . TYR A 1 500 ? 4.264 17.934 -5.118 1.00 85.00 500 TYR A O 1
ATOM 3782 N N . VAL A 1 501 ? 3.586 17.687 -2.989 1.00 85.19 501 VAL A N 1
ATOM 3783 C CA . VAL A 1 501 ? 2.766 18.894 -2.906 1.00 85.19 501 VAL A CA 1
ATOM 3784 C C . VAL A 1 501 ? 3.466 19.948 -2.043 1.00 85.19 501 VAL A C 1
ATOM 3786 O O . VAL A 1 501 ? 4.181 19.623 -1.098 1.00 85.19 501 VAL A O 1
ATOM 3789 N N . SER A 1 502 ? 3.293 21.231 -2.377 1.00 86.38 502 SER A N 1
ATOM 3790 C CA . SER A 1 502 ? 3.932 22.331 -1.645 1.00 86.38 502 SER A CA 1
ATOM 3791 C C . SER A 1 502 ? 3.358 22.505 -0.234 1.00 86.38 502 SER A C 1
ATOM 3793 O O . SER A 1 502 ? 2.176 22.255 0.013 1.00 86.38 502 SER A O 1
ATOM 3795 N N . GLY A 1 503 ? 4.179 23.020 0.687 1.00 85.75 503 GLY A N 1
ATOM 3796 C CA . GLY A 1 503 ? 3.776 23.267 2.076 1.00 85.75 503 GLY A CA 1
ATOM 3797 C C . GLY A 1 503 ? 2.549 24.178 2.230 1.00 85.75 503 GLY A C 1
ATOM 3798 O O . GLY A 1 503 ? 1.755 23.974 3.142 1.00 85.75 503 GLY A O 1
ATOM 3799 N N . GLU A 1 504 ? 2.347 25.135 1.319 1.00 86.62 504 GLU A N 1
ATOM 3800 C CA . GLU A 1 504 ? 1.167 26.016 1.313 1.00 86.62 504 GLU A CA 1
ATOM 3801 C C . GLU A 1 504 ? -0.135 25.240 1.068 1.00 86.62 504 GLU A C 1
ATOM 3803 O O . GLU A 1 504 ? -1.136 25.465 1.748 1.00 86.62 504 GLU A O 1
ATOM 3808 N N . ILE A 1 505 ? -0.118 24.287 0.130 1.00 87.69 505 ILE A N 1
ATOM 3809 C CA . ILE A 1 505 ? -1.281 23.445 -0.169 1.00 87.69 505 ILE A CA 1
ATOM 3810 C C . ILE A 1 505 ? -1.495 22.434 0.963 1.00 87.69 505 ILE A C 1
ATOM 3812 O O . ILE A 1 505 ? -2.638 22.219 1.372 1.00 87.69 505 ILE A O 1
ATOM 3816 N N . LEU A 1 506 ? -0.420 21.870 1.527 1.00 89.31 506 LEU A N 1
ATOM 3817 C CA . LEU A 1 506 ? -0.508 20.968 2.682 1.00 89.31 506 LEU A CA 1
ATOM 3818 C C . LEU A 1 506 ? -1.168 21.636 3.897 1.00 89.31 506 LEU A C 1
ATOM 3820 O O . LEU A 1 506 ? -1.930 20.978 4.598 1.00 89.31 506 LEU A O 1
ATOM 3824 N N . ALA A 1 507 ? -0.940 22.936 4.110 1.00 91.56 507 ALA A N 1
ATOM 3825 C CA . ALA A 1 507 ? -1.549 23.690 5.206 1.00 91.56 507 ALA A CA 1
ATOM 3826 C C . ALA A 1 507 ? -3.054 23.962 5.023 1.00 91.56 507 ALA A C 1
ATOM 3828 O O . ALA A 1 507 ? -3.740 24.320 5.983 1.00 91.56 507 ALA A O 1
ATOM 3829 N N . SER A 1 508 ? -3.589 23.783 3.810 1.00 92.25 508 SER A N 1
ATOM 3830 C CA . SER A 1 508 ? -5.003 24.044 3.515 1.00 92.25 508 SER A CA 1
ATOM 3831 C C . SER A 1 508 ? -5.951 22.957 4.037 1.00 92.25 508 SER A C 1
ATOM 3833 O O . SER A 1 508 ? -7.120 23.241 4.304 1.00 92.25 508 SER A O 1
ATOM 3835 N N . VAL A 1 509 ? -5.467 21.719 4.200 1.00 95.88 509 VAL A N 1
ATOM 3836 C CA . VAL A 1 509 ? -6.271 20.556 4.602 1.00 95.88 509 VAL A CA 1
ATOM 3837 C C . VAL A 1 509 ? -5.475 19.593 5.488 1.00 95.88 509 VAL A C 1
ATOM 3839 O O . VAL A 1 509 ? -4.264 19.447 5.306 1.00 95.88 509 VAL A O 1
ATOM 3842 N N . PRO A 1 510 ? -6.131 18.916 6.449 1.00 96.69 510 PRO A N 1
ATOM 3843 C CA . PRO A 1 510 ? -5.464 17.881 7.232 1.00 96.69 510 PRO A CA 1
ATOM 3844 C C . PRO A 1 510 ? -5.118 16.672 6.348 1.00 96.69 510 PRO A C 1
ATOM 3846 O O . PRO A 1 510 ? -5.620 16.539 5.229 1.00 96.69 510 PRO A O 1
ATOM 3849 N N . ASP A 1 511 ? -4.257 15.784 6.843 1.00 97.31 511 ASP A N 1
ATOM 3850 C CA . ASP A 1 511 ? -3.974 14.519 6.173 1.00 97.31 511 ASP A CA 1
ATOM 3851 C C . ASP A 1 511 ? -5.245 13.647 6.103 1.00 97.31 511 ASP A C 1
ATOM 3853 O O . ASP A 1 511 ? -5.831 13.337 7.147 1.00 97.31 511 ASP A O 1
ATOM 3857 N N . PRO A 1 512 ? -5.680 13.217 4.903 1.00 96.50 512 PRO A N 1
ATOM 3858 C CA . PRO A 1 512 ? -6.877 12.392 4.751 1.00 96.50 512 PRO A CA 1
ATOM 3859 C C . PRO A 1 512 ? -6.769 11.056 5.494 1.00 96.50 512 PRO A C 1
ATOM 3861 O O . PRO A 1 512 ? -7.737 10.607 6.106 1.00 96.50 512 PRO A O 1
ATOM 3864 N N . GLY A 1 513 ? -5.585 10.433 5.493 1.00 96.50 513 GLY A N 1
ATOM 3865 C CA . GLY A 1 513 ? -5.343 9.172 6.191 1.00 96.50 513 GLY A CA 1
ATOM 3866 C C . GLY A 1 513 ? -5.461 9.312 7.709 1.00 96.50 513 GLY A C 1
ATOM 3867 O O . GLY A 1 513 ? -6.108 8.481 8.348 1.00 96.50 513 GLY A O 1
ATOM 3868 N N . ALA A 1 514 ? -4.895 10.379 8.278 1.00 97.88 514 ALA A N 1
ATOM 3869 C CA . ALA A 1 514 ? -5.025 10.716 9.696 1.00 97.88 514 ALA A CA 1
ATOM 3870 C C . ALA A 1 514 ? -6.470 11.022 10.095 1.00 97.88 514 ALA A C 1
ATOM 3872 O O . ALA A 1 514 ? -6.950 10.486 11.091 1.00 97.88 514 ALA A O 1
ATOM 3873 N N . MET A 1 515 ? -7.192 11.813 9.297 1.00 98.12 515 MET A N 1
ATOM 3874 C CA . MET A 1 515 ? -8.597 12.119 9.580 1.00 98.12 515 MET A CA 1
ATOM 3875 C C . MET A 1 515 ? -9.492 10.887 9.491 1.00 98.12 515 MET A C 1
ATOM 3877 O O . MET A 1 515 ? -10.376 10.713 10.330 1.00 98.12 515 MET A O 1
ATOM 3881 N N . ALA A 1 516 ? -9.260 10.011 8.509 1.00 97.75 516 ALA A N 1
ATOM 3882 C CA . ALA A 1 516 ? -9.974 8.746 8.419 1.00 97.75 516 ALA A CA 1
ATOM 3883 C C . ALA A 1 516 ? -9.698 7.882 9.659 1.00 97.75 516 ALA A C 1
ATOM 3885 O O . ALA A 1 516 ? -10.642 7.347 10.238 1.00 97.75 516 ALA A O 1
ATOM 3886 N N . ALA A 1 517 ? -8.429 7.806 10.089 1.00 98.19 517 ALA A N 1
ATOM 3887 C CA . ALA A 1 517 ? -8.009 7.057 11.269 1.00 98.19 517 ALA A CA 1
ATOM 3888 C C . ALA A 1 517 ? -8.662 7.550 12.563 1.00 98.19 517 ALA A C 1
ATOM 3890 O O . ALA A 1 517 ? -9.272 6.767 13.289 1.00 98.19 517 ALA A O 1
ATOM 3891 N N . ALA A 1 518 ? -8.592 8.857 12.813 1.00 98.56 518 ALA A N 1
ATOM 3892 C CA . ALA A 1 518 ? -9.244 9.473 13.958 1.00 98.56 518 ALA A CA 1
ATOM 3893 C C . ALA A 1 518 ? -10.762 9.253 13.931 1.00 98.56 518 ALA A C 1
ATOM 3895 O O . ALA A 1 518 ? -11.348 8.912 14.949 1.00 98.56 518 ALA A O 1
ATOM 3896 N N . SER A 1 519 ? -11.403 9.376 12.766 1.00 98.38 519 SER A N 1
ATOM 3897 C CA . SER A 1 519 ? -12.866 9.309 12.670 1.00 98.38 519 SER A CA 1
ATOM 3898 C C . SER A 1 519 ? -13.434 7.936 13.021 1.00 98.38 519 SER A C 1
ATOM 3900 O O . SER A 1 519 ? -14.394 7.859 13.787 1.00 98.38 519 SER A O 1
ATOM 3902 N N . TRP A 1 520 ? -12.851 6.844 12.508 1.00 98.12 520 TRP A N 1
ATOM 3903 C CA . TRP A 1 520 ? -13.327 5.507 12.884 1.00 98.12 520 TRP A CA 1
ATOM 3904 C C . TRP A 1 520 ? -13.007 5.174 14.340 1.00 98.12 520 TRP A C 1
ATOM 3906 O O . TRP A 1 520 ? -13.817 4.534 15.008 1.00 98.12 520 TRP A O 1
ATOM 3916 N N . TYR A 1 521 ? -11.862 5.639 14.845 1.00 98.38 521 TYR A N 1
ATOM 3917 C CA . TYR A 1 521 ? -11.442 5.404 16.223 1.00 98.38 521 TYR A CA 1
ATOM 3918 C C . TYR A 1 521 ? -12.366 6.127 17.216 1.00 98.38 521 TYR A C 1
ATOM 3920 O O . TYR A 1 521 ? -12.848 5.519 18.170 1.00 98.38 521 TYR A O 1
ATOM 3928 N N . THR A 1 522 ? -12.701 7.391 16.945 1.00 98.44 522 THR A N 1
ATOM 3929 C CA . THR A 1 522 ? -13.658 8.180 17.734 1.00 98.44 522 THR A CA 1
ATOM 3930 C C . THR A 1 522 ? -15.063 7.604 17.682 1.00 98.44 522 THR A C 1
ATOM 3932 O O . THR A 1 522 ? -15.711 7.492 18.721 1.00 98.44 522 THR A O 1
ATOM 3935 N N . ALA A 1 523 ? -15.538 7.185 16.508 1.00 98.31 523 ALA A N 1
ATOM 3936 C CA . ALA A 1 523 ? -16.862 6.583 16.392 1.00 98.31 523 ALA A CA 1
ATOM 3937 C C . ALA A 1 523 ? -16.980 5.280 17.197 1.00 98.31 523 ALA A C 1
ATOM 3939 O O . ALA A 1 523 ? -17.976 5.084 17.892 1.00 98.31 523 ALA A O 1
ATOM 3940 N N . ALA A 1 524 ? -15.947 4.432 17.165 1.00 97.75 524 ALA A N 1
ATOM 3941 C CA . ALA A 1 524 ? -15.886 3.239 18.003 1.00 97.75 524 ALA A CA 1
ATOM 3942 C C . ALA A 1 524 ? -15.914 3.593 19.501 1.00 97.75 524 ALA A C 1
ATOM 3944 O O . ALA A 1 524 ? -16.704 3.019 20.248 1.00 97.75 524 ALA A O 1
ATOM 3945 N N . ALA A 1 525 ? -15.104 4.565 19.937 1.00 97.44 525 ALA A N 1
ATOM 3946 C CA . ALA A 1 525 ? -15.028 4.969 21.342 1.00 97.44 525 ALA A CA 1
ATOM 3947 C C . ALA A 1 525 ? -16.358 5.509 21.884 1.00 97.44 525 ALA A C 1
ATOM 3949 O O . ALA A 1 525 ? -16.816 5.093 22.951 1.00 97.44 525 ALA A O 1
ATOM 3950 N N . LEU A 1 526 ? -17.003 6.401 21.129 1.00 97.38 526 LEU A N 1
ATOM 3951 C CA . LEU A 1 526 ? -18.288 6.982 21.510 1.00 97.38 526 LEU A CA 1
ATOM 3952 C C . LEU A 1 526 ? -19.397 5.928 21.550 1.00 97.38 526 LEU A C 1
ATOM 3954 O O . LEU A 1 526 ? -20.146 5.883 22.520 1.00 97.38 526 LEU A O 1
ATOM 3958 N N . ALA A 1 527 ? -19.458 5.024 20.569 1.00 96.44 527 ALA A N 1
ATOM 3959 C CA . ALA A 1 527 ? -20.483 3.982 20.539 1.00 96.44 527 ALA A CA 1
ATOM 3960 C C . ALA A 1 527 ? -20.362 2.996 21.715 1.00 96.44 527 ALA A C 1
ATOM 3962 O O . ALA A 1 527 ? -21.372 2.587 22.295 1.00 96.44 527 ALA A O 1
ATOM 3963 N N . VAL A 1 528 ? -19.131 2.647 22.110 1.00 94.56 528 VAL A N 1
ATOM 3964 C CA . VAL A 1 528 ? -18.886 1.821 23.302 1.00 94.56 528 VAL A CA 1
ATOM 3965 C C . VAL A 1 528 ? -19.316 2.561 24.570 1.00 94.56 528 VAL A C 1
ATOM 3967 O O . VAL A 1 528 ? -20.029 1.986 25.394 1.00 94.56 528 VAL A O 1
ATOM 3970 N N . LYS A 1 529 ? -18.958 3.843 24.711 1.00 94.19 529 LYS A N 1
ATOM 3971 C CA . LYS A 1 529 ? -19.375 4.664 25.857 1.00 94.19 529 LYS A CA 1
ATOM 3972 C C . LYS A 1 529 ? -20.895 4.821 25.939 1.00 94.19 529 LYS A C 1
ATOM 3974 O O . LYS A 1 529 ? -21.448 4.671 27.022 1.00 94.19 529 LYS A O 1
ATOM 3979 N N . ASP A 1 530 ? -21.576 5.098 24.835 1.00 90.44 530 ASP A N 1
ATOM 3980 C CA . ASP A 1 530 ? -23.020 5.352 24.845 1.00 90.44 530 ASP A CA 1
ATOM 3981 C C . ASP A 1 530 ? -23.820 4.106 25.244 1.00 90.44 530 ASP A C 1
ATOM 3983 O O . ASP A 1 530 ? -24.847 4.207 25.917 1.00 90.44 530 ASP A O 1
ATOM 3987 N N . LYS A 1 531 ? -23.339 2.917 24.863 1.00 85.38 531 LYS A N 1
ATOM 3988 C CA . LYS A 1 531 ? -24.033 1.654 25.136 1.00 85.38 531 LYS A CA 1
ATOM 3989 C C . LYS A 1 531 ? -23.620 0.997 26.458 1.00 85.38 531 LYS A C 1
ATOM 3991 O O . LYS A 1 531 ? -24.437 0.291 27.046 1.00 85.38 531 LYS A O 1
ATOM 3996 N N . TYR A 1 532 ? -22.394 1.229 26.938 1.00 80.81 532 TYR A N 1
ATOM 3997 C CA . TYR A 1 532 ? -21.828 0.517 28.097 1.00 80.81 532 TYR A CA 1
ATOM 3998 C C . TYR A 1 532 ? -21.201 1.417 29.173 1.00 80.81 532 TYR A C 1
ATOM 4000 O O . TYR A 1 532 ? -20.880 0.934 30.254 1.00 80.81 532 TYR A O 1
ATOM 4008 N N . GLY A 1 533 ? -21.080 2.724 28.940 1.00 67.50 533 GLY A N 1
ATOM 4009 C CA . GLY A 1 533 ? -20.512 3.693 29.887 1.00 67.50 533 GLY A CA 1
ATOM 4010 C C . GLY A 1 533 ? -21.455 4.129 31.015 1.00 67.50 533 GLY A C 1
ATOM 4011 O O . GLY A 1 533 ? -21.085 4.986 31.811 1.00 67.50 533 GLY A O 1
ATOM 4012 N N . ALA A 1 534 ? -22.665 3.566 31.098 1.00 47.69 534 ALA A N 1
ATOM 4013 C CA . ALA A 1 534 ? -23.668 3.885 32.121 1.00 47.69 534 ALA A CA 1
ATOM 4014 C C . ALA A 1 534 ? -23.772 2.821 33.236 1.00 47.69 534 ALA A C 1
ATOM 4016 O O . ALA A 1 534 ? -24.814 2.688 33.874 1.00 47.69 534 ALA A O 1
ATOM 4017 N N . SER A 1 535 ? -22.728 2.020 33.458 1.00 43.81 535 SER A N 1
ATOM 4018 C CA . SER A 1 535 ? -22.701 0.978 34.496 1.00 43.81 535 SER A CA 1
ATOM 4019 C C . SER A 1 535 ? -21.473 1.107 35.397 1.00 43.81 535 SER A C 1
ATOM 4021 O O . SER A 1 535 ? -20.695 0.164 35.507 1.00 43.81 535 SER A O 1
ATOM 4023 N N . SER A 1 536 ? -21.329 2.268 36.040 1.00 35.78 536 SER A N 1
ATOM 4024 C CA . SER A 1 536 ? -20.376 2.498 37.134 1.00 35.78 536 SER A CA 1
ATOM 4025 C C . SER A 1 536 ? -21.035 3.310 38.239 1.00 35.78 536 SER A C 1
ATOM 4027 O O . SER A 1 536 ? -21.544 4.410 37.919 1.00 35.78 536 SER A O 1
#

Sequence (536 aa):
MPLLEGGKILDSVLIVNECLDSILKSRSLGCCVKLSLVYAEMFPSGFFQSYRGLRQFDPQSPLLFIIVIEALSRLLERAVGGDFLPGFTIRGTLGSTMTISHLLFLDDTLIFYGADPEQVRHLKGVFVWFRALLGLKINLGKFELVLVGAVADVEVLSETLGCKGWIGVVGWIEFAGLLPPKLLLKVGETVDQLLIHCPVGWELWTMVFFPFGRLGATPIMELMIASGKAVPKLQLEHGLAVDRVYTGSFMTSLDMAGFSISIMKADETILQRLDAATKAPYWPVGVDGNHPAAKIPVPMPPSRSTKSDESFSQPPQLSQEGHILEVAIEAAANAVINLRDSLNEWDGKVGDGDCGSTMYKGATAILEDIKNYPLNDAAETVNEIGSSIRRIMGGTSGILYSIICKAAYAQLKASSQPVVTAKQWAEALEASIAAVCKYGGASAGYRTLLDALIPASTMLQERLNAGDDPCIAFVLSSEAALAGAESTKHMQAQAGRSTYVSGEILASVPDPGAMAAASWYTAAALAVKDKYGASS